Protein AF-A0AAN8ZW54-F1 (afdb_monomer)

Organism: Halocaridina rubra (NCBI:txid373956)

Radius of gyration: 45.71 Å; Cα contacts (8 Å, |Δi|>4): 1291; chains: 1; bounding box: 106×91×146 Å

Secondary structure (DSSP, 8-state):
--S----S-----PPPPTTS-PPPPP---PPP------------------TTEEEEESSSSTTSEEEESSEEETTEEESSPPTTEEE-TTSBEEEPPTTEEEESSSSTT-EEEEPTTPEEEGGGTEEESSPPTTEEEETTEEEEPPTTEEEEEETTEEEEESTTPEEETTEEESSPPTTEEE-TTSBEEEPPTTEEEESSSSTT-EEEE-TT-EEETTEEESSPPTTEEEETTTTEEEEPSTTEEEESSSS-EEEEPTTEEEETTEEEE--SSS-TTEEE-TTS-EEEPPTTEEEESSSSTT-EEEEPTT-EEETTEEESS--TTEEEETTEEEEPPTTEEEEEETTEEEEEPTT-EEETTEEESSPPTTEEEETTEEEEPPTTEEEESSSSTT-EEEEPTT-EEETTEEESSPPTTEEEETTEEEEPPTTEEEESSSSTT-EEEE-TTEEEETTEEEEPPTTEEEETTTTEEEEPPTTEEEESSSSTT-EEEE-TT-EEETTTTEEEPBPPTT--TTSSSS--B-EETTTTEETT---GGG-SS-S--------------SSSSHHHHHHHHHHHHHHHHHHHHHHHHHHHHTT------------------------------------------------

InterPro domains:
  IPR006211 Furin-like cysteine-rich domain [PF00757] (45-97)
  IPR006212 Furin-like repeat [SM00261] (46-87)
  IPR006212 Furin-like repeat [SM00261] (90-137)
  IPR006212 Furin-like repeat [SM00261] (139-182)
  IPR006212 Furin-like repeat [SM00261] (185-230)
  IPR006212 Furin-like repeat [SM00261] (234-280)
  IPR006212 Furin-like repeat [SM00261] (283-328)
  IPR006212 Furin-like repeat [SM00261] (330-373)
  IPR006212 Furin-like repeat [SM00261] (375-420)
  IPR006212 Furin-like repeat [SM00261] (422-466)
  IPR006212 Furin-like repeat [SM00261] (470-517)
  IPR006212 Furin-like repeat [cd00064] (49-90)
  IPR006212 Furin-like repeat [cd00064] (96-141)
  IPR006212 Furin-like repeat [cd00064] (145-187)
  IPR006212 Furin-like repeat [cd00064] (191-238)
  IPR006212 Furin-like repeat [cd00064] (289-328)
  IPR006212 Furin-like repeat [cd00064] (335-376)
  IPR006212 Furin-like repeat [cd00064] (380-421)
  IPR006212 Furin-like repeat [cd00064] (427-474)
  IPR006212 Furin-like repeat [cd00064] (476-525)

Sequence (643 aa):
ILDQILAGSSPTATYATADGKIVAGPNHVASSLQGTLSSANNVIESDVCHSQCLGGCSGPGPNNCKACHHYSLEGECVGSCPEGTYGSDSRECLGCYESCSLCSGPAQNQCLACRPGLLYVVHLGICVESCAQGYYSADGNCLHCDIHCSECSGPEYCSECYHHLLLANGSCLTNCPKGFYETQDNKCKSCHPQCETCVGVSESSCASCRSNSYLYQGRCVFRCPQGTYGDELTGECHVCSDGCSTCNDGDSCSSCIDGWRIKAGHCVASSHRCNINEFATVNGACQRCHSTCLSCVGTGESQCLHCTQRRFLLDSKCVESCPESYFAVRGRCLPCPNGCLYCTSYGDCRSCAPRFHLHNNKCIASCPEGFYSDIGVCRPCEATCRSCYGPRTDQCASCHNESFLLGSACHRSCPDSHYPERMKCVPCYNNCRTCKGSGLTDCTTCHDYLTLDGGMCIECRSGRYYNLTLKSCESCHYSCLTCSSSGEGGCTSCQAPNSLH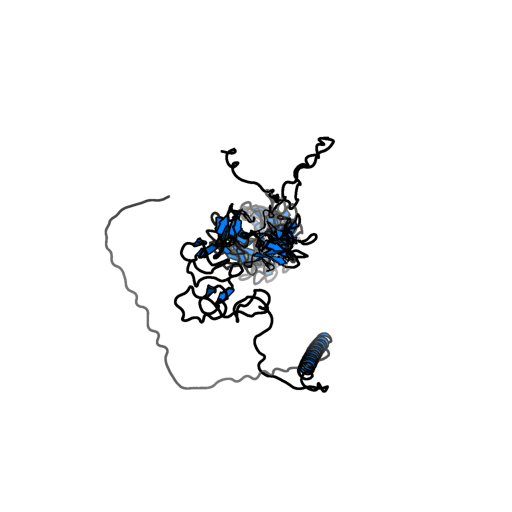LTTGSCRPCCPEGVTEDDHGPPCCTCDPATNQCYGAVSADKRRIALSLNSESSQTPYRGSYLFTSVTSLIAVICLVNVLLFGAVFAVLQARSSGSLCWSRDYSYRSLKSANMTEKVSLTLMPYIEEEDSEDERERDILYMKT

Nearest PDB structures (foldseek):
  7mn6-assembly1_A  TM=2.401E-01  e=5.891E-09  Homo sapiens
  6aru-assembly1_A  TM=2.325E-01  e=7.097E-07  Homo sapiens
  3u9u-assembly4_F  TM=1.600E-01  e=1.729E-07  Homo sapiens
  5wb8-assembly2_D  TM=3.665E-01  e=8.703E-04  Homo sapiens
  5wb7-assembly1_A  TM=3.475E-01  e=2.510E-03  Homo sapiens

Solvent-accessible surface area (backbone atoms only — not comparable to full-atom values): 37442 Å² total; per-residue (Å²): 144,86,86,85,91,84,87,86,82,86,78,92,74,88,67,81,49,100,78,79,54,81,78,83,76,86,83,81,76,88,79,87,80,90,82,86,83,89,79,94,73,96,70,87,90,75,84,69,51,29,92,32,37,32,96,50,50,85,41,74,42,44,61,27,37,74,35,50,64,51,23,31,48,100,65,31,28,35,85,65,58,56,81,36,24,22,71,44,87,86,32,31,47,41,67,30,28,91,51,29,32,31,33,81,36,60,50,62,54,32,32,78,38,46,33,91,87,36,28,31,31,57,46,56,16,32,50,37,83,64,63,56,86,32,28,24,80,52,97,58,25,36,42,70,31,42,84,52,29,40,37,33,83,42,75,66,36,37,80,38,40,45,83,88,31,27,40,45,94,28,41,65,31,75,56,58,58,89,36,26,20,78,44,98,83,39,30,46,43,67,33,31,90,58,34,38,31,14,59,36,64,49,67,57,26,30,68,37,39,37,90,84,30,23,33,47,91,28,23,60,34,76,64,53,58,84,34,27,24,63,38,83,90,79,38,30,45,43,66,36,42,68,59,26,36,39,33,80,47,62,74,43,38,78,38,44,39,92,72,36,37,78,54,95,37,34,42,41,74,64,67,90,84,44,57,67,43,26,24,71,43,98,87,69,50,68,42,62,29,26,94,56,27,42,20,32,81,37,58,49,69,61,27,30,75,41,38,36,93,83,29,24,34,46,91,34,22,58,36,76,67,60,56,84,33,27,24,72,53,99,54,25,42,43,72,34,47,75,54,28,38,41,34,76,45,78,74,36,35,77,40,43,36,91,66,22,24,33,48,93,37,36,45,35,53,63,53,58,88,33,28,23,75,56,94,49,30,47,40,68,32,35,92,60,29,41,30,19,76,39,68,49,70,66,27,30,77,39,40,38,91,79,30,24,36,46,91,27,26,60,31,76,62,57,54,80,36,25,26,80,52,97,60,24,42,43,59,16,18,66,52,23,32,29,33,82,40,52,47,73,54,26,30,76,39,38,37,89,74,38,40,76,54,94,27,23,49,39,67,55,61,90,38,27,22,60,36,84,89,76,74,41,69,41,61,32,26,91,66,30,37,24,28,77,39,58,49,67,49,22,32,76,36,37,50,82,73,27,28,46,38,83,89,59,21,26,54,26,40,62,47,61,94,93,60,62,89,85,53,100,64,83,78,48,33,68,50,38,89,89,74,65,37,32,68,85,44,75,60,86,89,62,83,72,87,84,82,85,86,83,83,83,90,84,88,87,83,90,83,96,78,85,89,80,70,68,67,67,53,52,52,53,52,53,51,52,53,51,54,52,52,53,50,49,53,50,50,53,51,50,45,65,72,65,69,77,72,87,76,86,76,87,79,83,88,75,89,86,79,88,82,90,85,90,80,90,83,86,86,90,84,86,84,91,84,88,86,82,90,84,90,84,88,84,86,88,83,90,81,88,86,86,132

Mean predicted aligned error: 18.56 Å

pLDDT: mean 74.71, std 22.57, range [22.67, 95.88]

Foldseek 3Di:
DPDPDDDDDDDDDFDADPLRDTDDDDDDDDDDDDDDDDDDDDDPPDADDDPQADPGFPDHFQQRHPDGNAADEVSGHDPAAAFQWEQDLVRYTHGADPQARAANDNDQQRHPHGDPQWAAAQQSNHTHNAAAFQWEDDSRYTDGEEFQARDANDNQAGPDGPDLFADDNRDTHQKADFQWFADPVRYTDGEDPQARHFNDNDQQGHQHGDPQWADDNSHTHNADAFQWEQDPVQSHTFGAAFQARDDNDNQAGDHGHPQWDDDPRHTDGPDPDEDQQWEQDPVRDTDGADPQASHANDNDQQGHRAGDPQWADDNSHTHNAAAFQWEDDPRYTTGERPQAGDANDNQAGDDGHPQWADDNRDTHNIADFQWHGDPRYTDGEDPQARHFNDNDQQGHPAGDPQWADDNRHTHNAAAFQWHDDPRYTDGARNQARHANDNHQQGHPHGDAQWDRDNSHTHHARFQWGQDRVVRDTHGDDPQARDANDNDQQGHPAGDPPWFQDVVSNHTAAADDPPDDQPPPDDGHAHDDPVPSYHVVRDDPVPPPDDDDDDDDDDDDDDDDDDDPDPPVVVVVVVVVVVVVVVVVVVVVVVCVVVVVDDDDDDDDDDDDDDDDDDDDDDDDDDDDDDDDDDDDDDDDDDDDDDD

Structure (mmCIF, N/CA/C/O backbone):
data_AF-A0AAN8ZW54-F1
#
_entry.id   AF-A0AAN8ZW54-F1
#
loop_
_atom_site.group_PDB
_atom_site.id
_atom_site.type_symbol
_atom_site.label_atom_id
_atom_site.label_alt_id
_atom_site.label_comp_id
_atom_site.label_asym_id
_atom_site.label_entity_id
_atom_site.label_seq_id
_atom_site.pdbx_PDB_ins_code
_atom_site.Cartn_x
_atom_site.Cartn_y
_atom_site.Cartn_z
_atom_site.occupancy
_atom_site.B_iso_or_equiv
_atom_site.auth_seq_id
_atom_site.auth_comp_id
_atom_site.auth_asym_id
_atom_site.auth_atom_id
_atom_site.pdbx_PDB_model_num
ATOM 1 N N . ILE A 1 1 ? -5.917 24.604 42.082 1.00 30.95 1 ILE A N 1
ATOM 2 C CA . ILE A 1 1 ? -7.219 24.404 42.768 1.00 30.95 1 ILE A CA 1
ATOM 3 C C . ILE A 1 1 ? -7.299 22.926 43.124 1.00 30.95 1 ILE A C 1
ATOM 5 O O . ILE A 1 1 ? -8.027 22.157 42.521 1.00 30.95 1 ILE A O 1
ATOM 9 N N . LEU A 1 2 ? -6.405 22.529 44.022 1.00 28.56 2 LEU A N 1
ATOM 10 C CA . LEU A 1 2 ? -6.118 21.157 44.415 1.00 28.56 2 LEU A CA 1
ATOM 11 C C . LEU A 1 2 ? -5.946 21.251 45.935 1.00 28.56 2 LEU A C 1
ATOM 13 O O . LEU A 1 2 ? -4.821 21.424 46.372 1.00 28.56 2 LEU A O 1
ATOM 17 N N . ASP A 1 3 ? -7.067 21.402 46.663 1.00 26.77 3 ASP A N 1
ATOM 18 C CA . ASP A 1 3 ? -7.140 21.321 48.145 1.00 26.77 3 ASP A CA 1
ATOM 19 C C . ASP A 1 3 ? -8.540 21.548 48.775 1.00 26.77 3 ASP A C 1
ATOM 21 O O . ASP A 1 3 ? -8.647 21.723 49.985 1.00 26.77 3 ASP A O 1
ATOM 25 N N . GLN A 1 4 ? -9.658 21.527 48.034 1.00 25.86 4 GLN A N 1
ATOM 26 C CA . GLN A 1 4 ? -10.988 21.675 48.662 1.00 25.86 4 GLN A CA 1
ATOM 27 C C . GLN A 1 4 ? -12.049 20.728 48.101 1.00 25.86 4 GLN A C 1
ATOM 29 O O . GLN A 1 4 ? -12.993 21.170 47.461 1.00 25.86 4 GLN A O 1
ATOM 34 N N . ILE A 1 5 ? -11.919 19.429 48.387 1.00 28.81 5 ILE A N 1
ATOM 35 C CA . ILE A 1 5 ? -13.065 18.505 48.492 1.00 28.81 5 ILE A CA 1
ATOM 36 C C . ILE A 1 5 ? -12.774 17.518 49.637 1.00 28.81 5 ILE A C 1
ATOM 38 O O . ILE A 1 5 ? -12.543 16.336 49.421 1.00 28.81 5 ILE A O 1
ATOM 42 N N . LEU A 1 6 ? -12.727 18.020 50.873 1.00 27.83 6 LEU A N 1
ATOM 43 C CA . LEU A 1 6 ? -12.791 17.205 52.091 1.00 27.83 6 LEU A CA 1
ATOM 44 C C . LEU A 1 6 ? -13.597 17.959 53.152 1.00 27.83 6 LEU A C 1
ATOM 46 O O . LEU A 1 6 ? -13.048 18.696 53.965 1.00 27.83 6 LEU A O 1
ATOM 50 N N . ALA A 1 7 ? -14.915 17.766 53.133 1.00 24.64 7 ALA A N 1
ATOM 51 C CA . ALA A 1 7 ? -15.767 17.902 54.309 1.00 24.64 7 ALA A CA 1
ATOM 52 C C . ALA A 1 7 ? -17.073 17.130 54.069 1.00 24.64 7 ALA A C 1
ATOM 54 O O . ALA A 1 7 ? -17.932 17.582 53.317 1.00 24.64 7 ALA A O 1
ATOM 55 N N . GLY A 1 8 ? -17.203 15.971 54.720 1.00 22.67 8 GLY A N 1
ATOM 56 C CA . GLY A 1 8 ? -18.478 15.267 54.879 1.00 22.67 8 GLY A CA 1
ATOM 57 C C . GLY A 1 8 ? -18.470 13.789 54.485 1.00 22.67 8 GLY A C 1
ATOM 58 O O . GLY A 1 8 ? -18.991 13.448 53.432 1.00 22.67 8 GLY A O 1
ATOM 59 N N . SER A 1 9 ? -17.982 12.945 55.404 1.00 27.42 9 SER A N 1
ATOM 60 C CA . SER A 1 9 ? -18.329 11.515 55.574 1.00 27.42 9 SER A CA 1
ATOM 61 C C . SER A 1 9 ? -17.616 10.472 54.686 1.00 27.42 9 SER A C 1
ATOM 63 O O . SER A 1 9 ? -17.904 10.332 53.504 1.00 27.42 9 SER A O 1
ATOM 65 N N . SER A 1 10 ? -16.726 9.682 55.304 1.00 28.94 10 SER A N 1
ATOM 66 C CA . SER A 1 10 ? -16.066 8.461 54.785 1.00 28.94 10 SER A CA 1
ATOM 67 C C . SER A 1 10 ? -17.070 7.385 54.298 1.00 28.94 10 SER A C 1
ATOM 69 O O . SER A 1 10 ? -18.185 7.350 54.823 1.00 28.94 10 SER A O 1
ATOM 71 N N . PRO A 1 11 ? -16.709 6.477 53.357 1.00 35.97 11 PRO A N 1
ATOM 72 C CA . PRO A 1 11 ? -15.755 5.393 53.627 1.00 35.97 11 PRO A CA 1
ATOM 73 C C . PRO A 1 11 ? -14.699 5.162 52.526 1.00 35.97 11 PRO A C 1
ATOM 75 O O . PRO A 1 11 ? -14.740 5.716 51.434 1.00 35.97 11 PRO A O 1
ATOM 78 N N . THR A 1 12 ? -13.724 4.330 52.878 1.00 31.94 12 THR A N 1
ATOM 79 C CA . THR A 1 12 ? -12.641 3.763 52.066 1.00 31.94 12 THR A CA 1
ATOM 80 C C . THR A 1 12 ? -13.064 3.381 50.642 1.00 31.94 12 THR A C 1
ATOM 82 O O . THR A 1 12 ? -13.681 2.338 50.439 1.00 31.94 12 THR A O 1
ATOM 85 N N . ALA A 1 13 ? -12.679 4.190 49.656 1.00 27.62 13 ALA A N 1
ATOM 86 C CA . ALA A 1 13 ? -12.699 3.804 48.251 1.00 27.62 13 ALA A CA 1
ATOM 87 C C . ALA A 1 13 ? -11.323 3.240 47.874 1.00 27.62 13 ALA A C 1
ATOM 89 O O . ALA A 1 13 ? -10.314 3.946 47.918 1.00 27.62 13 ALA A O 1
ATOM 90 N N . THR A 1 14 ? -11.276 1.960 47.518 1.00 29.83 14 THR A N 1
ATOM 91 C CA . THR A 1 14 ? -10.188 1.398 46.718 1.00 29.83 14 THR A CA 1
ATOM 92 C C . THR A 1 14 ? -10.255 2.030 45.331 1.00 29.83 14 THR A C 1
ATOM 94 O O . THR A 1 14 ? -11.280 1.960 44.658 1.00 29.83 14 THR A O 1
ATOM 97 N N . TYR A 1 15 ? -9.177 2.679 44.900 1.00 34.59 15 TYR A N 1
ATOM 98 C CA . TYR A 1 15 ? -9.043 3.170 43.532 1.00 34.59 15 TYR A CA 1
ATOM 99 C C . TYR A 1 15 ? -8.185 2.194 42.725 1.00 34.59 15 TYR A C 1
ATOM 101 O O . TYR A 1 15 ? -7.127 1.757 43.178 1.00 34.59 15 TYR A O 1
ATOM 109 N N . ALA A 1 16 ? -8.651 1.851 41.525 1.00 30.08 16 ALA A N 1
ATOM 110 C CA . ALA A 1 16 ? -7.862 1.128 40.539 1.00 30.08 16 ALA A CA 1
ATOM 111 C C . ALA A 1 16 ? -6.934 2.119 39.825 1.00 30.08 16 ALA A C 1
ATOM 113 O O . ALA A 1 16 ? -7.384 3.149 39.319 1.00 30.08 16 ALA A O 1
ATOM 114 N N . THR A 1 17 ? -5.636 1.827 39.796 1.00 32.47 17 THR A N 1
ATOM 115 C CA . THR A 1 17 ? -4.698 2.504 38.895 1.00 32.47 17 THR A CA 1
ATOM 116 C C . THR A 1 17 ? -4.708 1.824 37.526 1.00 32.47 17 THR A C 1
ATOM 118 O O . THR A 1 17 ? -5.164 0.688 37.389 1.00 32.47 17 THR A O 1
ATOM 121 N N . ALA A 1 18 ? -4.184 2.520 36.513 1.00 33.72 18 ALA A N 1
ATOM 122 C CA . ALA A 1 18 ? -4.170 2.101 35.107 1.00 33.72 18 ALA A CA 1
ATOM 123 C C . ALA A 1 18 ? -3.506 0.730 34.824 1.00 33.72 18 ALA A C 1
ATOM 125 O O . ALA A 1 18 ? -3.671 0.207 33.728 1.00 33.72 18 ALA A O 1
ATOM 126 N N . ASP A 1 19 ? -2.832 0.124 35.810 1.00 30.45 19 ASP A N 1
ATOM 127 C CA . ASP A 1 19 ? -2.092 -1.141 35.687 1.00 30.45 19 ASP A CA 1
ATOM 128 C C . ASP A 1 19 ? -2.761 -2.333 36.411 1.00 30.45 19 ASP A C 1
ATOM 130 O O . ASP A 1 19 ? -2.128 -3.363 36.643 1.00 30.45 19 ASP A O 1
ATOM 134 N N . GLY A 1 20 ? -4.020 -2.207 36.850 1.00 35.03 20 GLY A N 1
ATOM 135 C CA . GLY A 1 20 ? -4.782 -3.336 37.410 1.00 35.03 20 GLY A CA 1
ATOM 136 C C . GLY A 1 20 ? -4.272 -3.897 38.750 1.00 35.03 20 GLY A C 1
ATOM 137 O O . GLY A 1 20 ? -4.656 -5.000 39.137 1.00 35.03 20 GLY A O 1
ATOM 138 N N . LYS A 1 21 ? -3.430 -3.164 39.494 1.00 29.72 21 LYS A N 1
ATOM 139 C CA . LYS A 1 21 ? -3.016 -3.525 40.864 1.00 29.72 21 LYS A CA 1
ATOM 140 C C . LYS A 1 21 ? -3.715 -2.673 41.920 1.00 29.72 21 LYS A C 1
ATOM 142 O O . LYS A 1 21 ? -3.665 -1.448 41.876 1.00 29.72 21 LYS A O 1
ATOM 147 N N . ILE A 1 22 ? -4.271 -3.338 42.932 1.00 35.34 22 ILE A N 1
ATOM 148 C CA . ILE A 1 22 ? -4.776 -2.709 44.159 1.00 35.34 22 ILE A CA 1
ATOM 149 C C . ILE A 1 22 ? -3.586 -2.430 45.095 1.00 35.34 22 ILE A C 1
ATOM 151 O O . ILE A 1 22 ? -2.869 -3.356 45.477 1.00 35.34 22 ILE A O 1
ATOM 155 N N . VAL A 1 23 ? -3.374 -1.169 45.488 1.00 30.66 23 VAL A N 1
ATOM 156 C CA . VAL A 1 23 ? -2.446 -0.799 46.574 1.00 30.66 23 VAL A CA 1
ATOM 157 C C . VAL A 1 23 ? -3.255 -0.592 47.852 1.00 30.66 23 VAL A C 1
ATOM 159 O O . VAL A 1 23 ? -4.116 0.283 47.912 1.00 30.66 23 VAL A O 1
ATOM 162 N N . ALA A 1 24 ? -2.979 -1.392 48.883 1.00 28.69 24 ALA A N 1
ATOM 163 C CA . ALA A 1 24 ? -3.556 -1.202 50.210 1.00 28.69 24 ALA A CA 1
ATOM 164 C C . ALA A 1 24 ? -2.926 0.024 50.900 1.00 28.69 24 ALA A C 1
ATOM 166 O O . ALA A 1 24 ? -1.702 0.150 50.959 1.00 28.69 24 ALA A O 1
ATOM 167 N N . GLY A 1 25 ? -3.761 0.921 51.433 1.00 29.48 25 GLY A N 1
ATOM 168 C CA . GLY A 1 25 ? -3.321 2.021 52.297 1.00 29.48 25 GLY A CA 1
ATOM 169 C C . GLY A 1 25 ? -2.742 1.515 53.631 1.00 29.48 25 GLY A C 1
ATOM 170 O O . GLY A 1 25 ? -3.017 0.383 54.031 1.00 29.48 25 GLY A O 1
ATOM 171 N N . PRO A 1 26 ? -1.917 2.321 54.325 1.00 28.50 26 PRO A N 1
ATOM 172 C CA . PRO A 1 26 ? -1.126 1.861 55.461 1.00 28.50 26 PRO A CA 1
ATOM 173 C C . PRO A 1 26 ? -1.997 1.448 56.655 1.00 28.50 26 PRO A C 1
ATOM 175 O O . PRO A 1 26 ? -2.786 2.233 57.180 1.00 28.50 26 PRO A O 1
ATOM 178 N N . ASN A 1 27 ? -1.796 0.209 57.111 1.00 31.77 27 ASN A N 1
ATOM 179 C CA . ASN A 1 27 ? -2.346 -0.329 58.352 1.00 31.77 27 ASN A CA 1
ATOM 180 C C . ASN A 1 27 ? -1.857 0.497 59.550 1.00 31.77 27 ASN A C 1
ATOM 182 O O . ASN A 1 27 ? -0.669 0.466 59.879 1.00 31.77 27 ASN A O 1
ATOM 186 N N . HIS A 1 28 ? -2.766 1.182 60.246 1.00 27.52 28 HIS A N 1
ATOM 187 C CA . HIS A 1 28 ? -2.455 1.751 61.554 1.00 27.52 28 HIS A CA 1
ATOM 188 C C . HIS A 1 28 ? -2.701 0.727 62.669 1.00 27.52 28 HIS A C 1
ATOM 190 O O . HIS A 1 28 ? -3.826 0.390 63.024 1.00 27.52 28 HIS A O 1
ATOM 196 N N . VAL A 1 29 ? -1.566 0.246 63.173 1.00 25.55 29 VAL A N 1
ATOM 197 C CA . VAL A 1 29 ? -1.238 -0.246 64.516 1.00 25.55 29 VAL A CA 1
ATOM 198 C C . VAL A 1 29 ? -2.318 0.001 65.581 1.00 25.55 29 VAL A C 1
ATOM 200 O O . VAL A 1 29 ? -2.670 1.141 65.884 1.00 25.55 29 VAL A O 1
ATOM 203 N N . ALA A 1 30 ? -2.757 -1.087 66.217 1.00 25.56 30 ALA A N 1
ATOM 204 C CA . ALA A 1 30 ? -3.523 -1.068 67.455 1.00 25.56 30 ALA A CA 1
ATOM 205 C C . ALA A 1 30 ? -2.693 -0.443 68.592 1.00 25.56 30 ALA A C 1
ATOM 207 O O . ALA A 1 30 ? -1.659 -0.988 68.980 1.00 25.56 30 ALA A O 1
ATOM 208 N N . SER A 1 31 ? -3.156 0.680 69.143 1.00 25.75 31 SER A N 1
ATOM 209 C CA . SER A 1 31 ? -2.622 1.237 70.389 1.00 25.75 31 SER A CA 1
ATOM 210 C C . SER A 1 31 ? -3.425 0.730 71.578 1.00 25.75 31 SER A C 1
ATOM 212 O O . SER A 1 31 ? -4.633 0.937 71.678 1.00 25.75 31 SER A O 1
ATOM 214 N N . SER A 1 32 ? -2.709 0.083 72.493 1.00 25.70 32 SER A N 1
ATOM 215 C CA . SER A 1 32 ? -3.169 -0.287 73.823 1.00 25.70 32 SER A CA 1
ATOM 216 C C . SER A 1 32 ? -3.486 0.949 74.663 1.00 25.70 32 SER A C 1
ATOM 218 O O . SER A 1 32 ? -2.650 1.846 74.763 1.00 25.70 32 SER A O 1
ATOM 220 N N . LEU A 1 33 ? -4.602 0.925 75.386 1.00 29.73 33 LEU A N 1
ATOM 221 C CA . LEU A 1 33 ? -4.746 1.655 76.642 1.00 29.73 33 LEU A CA 1
ATOM 222 C C . LEU A 1 33 ? -5.304 0.690 77.690 1.00 29.73 33 LEU A C 1
ATOM 224 O O . LEU A 1 33 ? -6.415 0.180 77.574 1.00 29.73 33 LEU A O 1
ATOM 228 N N . GLN A 1 34 ? -4.467 0.402 78.686 1.00 30.22 34 GLN A N 1
ATOM 229 C CA . GLN A 1 34 ? -4.830 -0.305 79.908 1.00 30.22 34 GLN A CA 1
ATOM 230 C C . GLN A 1 34 ? -5.759 0.566 80.760 1.00 30.22 34 GLN A C 1
ATOM 232 O O . GLN A 1 34 ? -5.487 1.745 80.977 1.00 30.22 34 GLN A O 1
ATOM 237 N N . GLY A 1 35 ? -6.795 -0.053 81.320 1.00 28.42 35 GLY A N 1
ATOM 238 C CA . GLY A 1 35 ? -7.592 0.490 82.414 1.00 28.42 35 GLY A CA 1
ATOM 239 C C . GLY A 1 35 ? -8.250 -0.653 83.180 1.00 28.42 35 GLY A C 1
ATOM 240 O O . GLY A 1 35 ? -9.161 -1.302 82.679 1.00 28.42 35 GLY A O 1
ATOM 241 N N . THR A 1 36 ? -7.741 -0.944 84.374 1.00 31.02 36 THR A N 1
ATOM 242 C CA . THR A 1 36 ? -8.240 -1.981 85.285 1.00 31.02 36 THR A CA 1
ATOM 243 C C . THR A 1 36 ? -9.362 -1.480 86.200 1.00 31.02 36 THR A C 1
ATOM 245 O O . THR A 1 36 ? -9.225 -0.425 86.808 1.00 31.02 36 THR A O 1
ATOM 248 N N . LEU A 1 37 ? -10.343 -2.373 86.400 1.00 32.38 37 LEU A N 1
ATOM 249 C CA . LEU A 1 37 ? -11.170 -2.633 87.595 1.00 32.38 37 LEU A CA 1
ATOM 250 C C . LEU A 1 37 ? -12.378 -1.732 87.960 1.00 32.38 37 LEU A C 1
ATOM 252 O O . LEU A 1 37 ? -12.257 -0.619 88.456 1.00 32.38 37 LEU A O 1
ATOM 256 N N . SER A 1 38 ? -13.539 -2.408 87.893 1.00 29.69 38 SER A N 1
ATOM 257 C CA . SER A 1 38 ? -14.669 -2.437 88.845 1.00 29.69 38 SER A CA 1
ATOM 258 C C . SER A 1 38 ? -15.503 -1.176 89.093 1.00 29.69 38 SER A C 1
ATOM 260 O O . SER A 1 38 ? -15.135 -0.323 89.891 1.00 29.69 38 SER A O 1
ATOM 262 N N . SER A 1 39 ? -16.743 -1.177 88.604 1.00 30.11 39 SER A N 1
ATOM 263 C CA . SER A 1 39 ? -17.928 -1.427 89.444 1.00 30.11 39 SER A CA 1
ATOM 264 C C . SER A 1 39 ? -19.205 -1.301 88.623 1.00 30.11 39 SER A C 1
ATOM 266 O O . SER A 1 39 ? -19.306 -0.479 87.718 1.00 30.11 39 SER A O 1
ATOM 268 N N . ALA A 1 40 ? -20.162 -2.158 88.960 1.00 42.44 40 ALA A N 1
ATOM 269 C CA . ALA A 1 40 ? -21.471 -2.266 88.348 1.00 42.44 40 ALA A CA 1
ATOM 270 C C . ALA A 1 40 ? -22.195 -0.916 88.261 1.00 42.44 40 ALA A C 1
ATOM 272 O O . ALA A 1 40 ? -22.393 -0.250 89.272 1.00 42.44 40 ALA A O 1
ATOM 273 N N . ASN A 1 41 ? -22.657 -0.582 87.059 1.00 35.22 41 ASN A N 1
ATOM 274 C CA . ASN A 1 41 ? -23.867 0.196 86.853 1.00 35.22 41 ASN A CA 1
ATOM 275 C C . ASN A 1 41 ? -24.509 -0.261 85.543 1.00 35.22 41 ASN A C 1
ATOM 277 O O . ASN A 1 41 ? -23.938 -0.108 84.467 1.00 35.22 41 ASN A O 1
ATOM 281 N N . ASN A 1 42 ? -25.689 -0.864 85.681 1.00 45.44 42 ASN A N 1
ATOM 282 C CA . ASN A 1 42 ? -26.592 -1.214 84.595 1.00 45.44 42 ASN A CA 1
ATOM 283 C C . ASN A 1 42 ? -26.896 0.033 83.757 1.00 45.44 42 ASN A C 1
ATOM 285 O O . ASN A 1 42 ? -27.607 0.927 84.217 1.00 45.44 42 ASN A O 1
ATOM 289 N N . VAL A 1 43 ? -26.410 0.051 82.520 1.00 37.97 43 VAL A N 1
ATOM 290 C CA . VAL A 1 43 ? -26.988 0.851 81.442 1.00 37.97 43 VAL A CA 1
ATOM 291 C C . VAL A 1 43 ? -27.455 -0.144 80.390 1.00 37.97 43 VAL A C 1
ATOM 293 O O . VAL A 1 43 ? -26.701 -1.007 79.955 1.00 37.97 43 VAL A O 1
ATOM 296 N N . ILE A 1 44 ? -28.742 -0.067 80.076 1.00 41.72 44 ILE A N 1
ATOM 297 C CA . ILE A 1 44 ? -29.443 -0.891 79.095 1.00 41.72 44 ILE A CA 1
ATOM 298 C C . ILE A 1 44 ? -28.805 -0.613 77.727 1.00 41.72 44 ILE A C 1
ATOM 300 O O . ILE A 1 44 ? -28.944 0.484 77.192 1.00 41.72 44 ILE A O 1
ATOM 304 N N . GLU A 1 45 ? -28.061 -1.578 77.194 1.00 38.56 45 GLU A N 1
ATOM 305 C CA . GLU A 1 45 ? -27.428 -1.500 75.877 1.00 38.56 45 GLU A CA 1
ATOM 306 C C . GLU A 1 45 ? -28.478 -1.869 74.817 1.00 38.56 45 GLU A C 1
ATOM 308 O O . GLU A 1 45 ? -28.623 -3.025 74.428 1.00 38.56 45 GLU A O 1
ATOM 313 N N . SER A 1 46 ? -29.294 -0.886 74.431 1.00 46.38 46 SER A N 1
ATOM 314 C CA . SER A 1 46 ? -30.283 -1.014 73.360 1.00 46.38 46 SER A CA 1
ATOM 315 C C . SER A 1 46 ? -29.768 -0.373 72.064 1.00 46.38 46 SER A C 1
ATOM 317 O O . SER A 1 46 ? -29.520 0.831 72.011 1.00 46.38 46 SER A O 1
ATOM 319 N N . ASP A 1 47 ? -29.709 -1.189 71.013 1.00 57.31 47 ASP A N 1
ATOM 320 C CA . ASP A 1 47 ? -30.205 -0.841 69.675 1.00 57.31 47 ASP A CA 1
ATOM 321 C C . ASP A 1 47 ? -29.401 0.138 68.798 1.00 57.31 47 ASP A C 1
ATOM 323 O O . ASP A 1 47 ? -29.985 0.955 68.083 1.00 57.31 47 ASP A O 1
ATOM 327 N N . VAL A 1 48 ? -28.069 0.027 68.735 1.00 71.94 48 VAL A N 1
ATOM 328 C CA . VAL A 1 48 ? -27.340 0.627 67.598 1.00 71.94 48 VAL A CA 1
ATOM 329 C C . VAL A 1 48 ? -27.331 -0.357 66.429 1.00 71.94 48 VAL A C 1
ATOM 331 O O . VAL A 1 48 ? -26.539 -1.299 66.379 1.00 71.94 48 VAL A O 1
ATOM 334 N N . CYS A 1 49 ? -28.237 -0.132 65.477 1.00 73.69 49 CYS A N 1
ATOM 335 C CA . CYS A 1 49 ? -28.264 -0.866 64.217 1.00 73.69 49 CYS A CA 1
ATOM 336 C C . CYS A 1 49 ? -26.994 -0.617 63.399 1.00 73.69 49 CYS A C 1
ATOM 338 O O . CYS A 1 49 ? -26.417 0.471 63.429 1.00 73.69 49 CYS A O 1
ATOM 340 N N . HIS A 1 50 ? -26.574 -1.622 62.630 1.00 77.38 50 HIS A N 1
ATOM 341 C CA . HIS A 1 50 ? -25.450 -1.476 61.711 1.00 77.38 50 HIS A CA 1
ATOM 342 C C . HIS A 1 50 ? -25.712 -0.346 60.698 1.00 77.38 50 HIS A C 1
ATOM 344 O O . HIS A 1 50 ? -26.847 -0.146 60.267 1.00 77.38 50 HIS A O 1
ATOM 350 N N . SER A 1 51 ? -24.669 0.380 60.282 1.00 81.50 51 SER A N 1
ATOM 351 C CA . SER A 1 51 ? -24.794 1.567 59.411 1.00 81.50 51 SER A CA 1
ATOM 352 C C . SER A 1 51 ? -25.375 1.269 58.025 1.00 81.50 51 SER A C 1
ATOM 354 O O . SER A 1 51 ? -25.842 2.175 57.343 1.00 81.50 51 SER A O 1
ATOM 356 N N . GLN A 1 52 ? -25.357 -0.003 57.618 1.00 79.88 52 GLN A N 1
ATOM 357 C CA . GLN A 1 52 ? -25.965 -0.479 56.375 1.00 79.88 52 GLN A CA 1
ATOM 358 C C . GLN A 1 52 ? -27.418 -0.953 56.544 1.00 79.88 52 GLN A C 1
ATOM 360 O O . GLN A 1 52 ? -28.017 -1.380 55.561 1.00 79.88 52 GLN A O 1
ATOM 365 N N . CYS A 1 53 ? -28.003 -0.879 57.745 1.00 75.50 53 CYS A N 1
ATOM 366 C CA . CYS A 1 53 ? -29.414 -1.185 57.970 1.00 75.50 53 CYS A CA 1
ATOM 367 C C . CYS A 1 53 ? -30.307 0.020 57.650 1.00 75.50 53 CYS A C 1
ATOM 369 O O . CYS A 1 53 ? -30.034 1.147 58.057 1.00 75.50 53 CYS A O 1
ATOM 371 N N . LEU A 1 54 ? -31.438 -0.238 57.001 1.00 75.06 54 LEU A N 1
ATOM 372 C CA . LEU A 1 54 ? -32.503 0.720 56.730 1.00 75.06 54 LEU A CA 1
ATOM 373 C C . LEU A 1 54 ? -33.803 0.231 57.389 1.00 75.06 54 LEU A C 1
ATOM 375 O O . LEU A 1 54 ? -34.149 -0.944 57.297 1.00 75.06 54 LEU A O 1
ATOM 379 N N . GLY A 1 55 ? -34.534 1.124 58.064 1.00 67.56 55 GLY A N 1
ATOM 380 C CA . GLY A 1 55 ? -35.830 0.787 58.677 1.00 67.56 55 GLY A CA 1
ATOM 381 C C . GLY A 1 55 ? -35.759 -0.010 59.992 1.00 67.56 55 GLY A C 1
ATOM 382 O O . GLY A 1 55 ? -36.777 -0.540 60.440 1.00 67.56 55 GLY A O 1
ATOM 383 N N . GLY A 1 56 ? -34.584 -0.076 60.626 1.00 71.19 56 GLY A N 1
ATOM 384 C CA . GLY A 1 56 ? -34.357 -0.729 61.922 1.00 71.19 56 GLY A CA 1
ATOM 385 C C . GLY A 1 56 ? -33.669 -2.095 61.823 1.00 71.19 56 GLY A C 1
ATOM 386 O O . GLY A 1 56 ? -33.430 -2.620 60.735 1.00 71.19 56 GLY A O 1
ATOM 387 N N . CYS A 1 57 ? -33.340 -2.671 62.976 1.00 79.94 57 CYS A N 1
ATOM 388 C CA . CYS A 1 57 ? -32.626 -3.939 63.103 1.00 79.94 57 CYS A CA 1
ATOM 389 C C . CYS A 1 57 ? -33.256 -4.814 64.191 1.00 79.94 57 CYS A C 1
ATOM 391 O O . CYS A 1 57 ? -33.928 -4.316 65.093 1.00 79.94 57 CYS A O 1
ATOM 393 N N . SER A 1 58 ? -33.058 -6.123 64.088 1.00 81.31 58 SER A N 1
ATOM 394 C CA . SER A 1 58 ? -33.409 -7.112 65.112 1.00 81.31 58 SER A CA 1
ATOM 395 C C . SER A 1 58 ? -32.261 -7.392 66.089 1.00 81.31 58 SER A C 1
ATOM 397 O O . SER A 1 58 ? -32.438 -8.160 67.029 1.00 81.31 58 SER A O 1
ATOM 399 N N . GLY A 1 59 ? -31.089 -6.791 65.868 1.00 78.94 59 GLY A N 1
ATOM 400 C CA . GLY A 1 59 ? -29.888 -6.962 66.681 1.00 78.94 59 GLY A CA 1
ATOM 401 C C . GLY A 1 59 ? -28.684 -6.201 66.107 1.00 78.94 59 GLY A C 1
ATOM 402 O O . GLY A 1 59 ? -28.785 -5.604 65.031 1.00 78.94 59 GLY A O 1
ATOM 403 N N . PRO A 1 60 ? -27.536 -6.209 66.802 1.00 75.56 60 PRO A N 1
ATOM 404 C CA . PRO A 1 60 ? -26.305 -5.603 66.306 1.00 75.56 60 PRO A CA 1
ATOM 405 C C . PRO A 1 60 ? -25.729 -6.424 65.139 1.00 75.56 60 PRO A C 1
ATOM 407 O O . PRO A 1 60 ? -25.738 -7.653 65.177 1.00 75.56 60 PRO A O 1
ATOM 410 N N . GLY A 1 61 ? -25.218 -5.755 64.103 1.00 77.50 61 GLY A N 1
ATOM 411 C CA . GLY A 1 61 ? -24.545 -6.394 62.961 1.00 77.50 61 GLY A CA 1
ATOM 412 C C . GLY A 1 61 ? -25.267 -6.259 61.606 1.00 77.50 61 GLY A C 1
ATOM 413 O O . GLY A 1 61 ? -26.466 -5.977 61.564 1.00 77.50 61 GLY A O 1
ATOM 414 N N . PRO A 1 62 ? -24.534 -6.414 60.488 1.00 80.81 62 PRO A N 1
ATOM 415 C CA . PRO A 1 62 ? -25.026 -6.182 59.121 1.00 80.81 62 PRO A CA 1
ATOM 416 C C . PRO A 1 62 ? -26.054 -7.206 58.617 1.00 80.81 62 PRO A C 1
ATOM 418 O O . PRO A 1 62 ? -26.746 -6.940 57.640 1.00 80.81 62 PRO A O 1
ATOM 421 N N . ASN A 1 63 ? -26.174 -8.356 59.273 1.00 83.62 63 ASN A N 1
ATOM 422 C CA . ASN A 1 63 ? -27.122 -9.433 58.964 1.00 83.62 63 ASN A CA 1
ATOM 423 C C . ASN A 1 63 ? -28.442 -9.336 59.751 1.00 83.62 63 ASN A C 1
ATOM 425 O O . ASN A 1 63 ? -29.381 -10.081 59.494 1.00 83.62 63 ASN A O 1
ATOM 429 N N . ASN A 1 64 ? -28.522 -8.422 60.721 1.00 80.94 64 ASN A N 1
ATOM 430 C CA . ASN A 1 64 ? -29.691 -8.231 61.579 1.00 80.94 64 ASN A CA 1
ATOM 431 C C . ASN A 1 64 ? -30.545 -7.034 61.135 1.00 80.94 64 ASN A C 1
ATOM 433 O O . ASN A 1 64 ? -31.290 -6.459 61.928 1.00 80.94 64 ASN A O 1
ATOM 437 N N . CYS A 1 65 ? -30.421 -6.615 59.877 1.00 77.38 65 CYS A N 1
ATOM 438 C CA . CYS A 1 65 ? -31.165 -5.493 59.326 1.00 77.38 65 CYS A CA 1
ATOM 439 C C . CYS A 1 65 ? -32.551 -5.931 58.839 1.00 77.38 65 CYS A C 1
ATOM 441 O O . CYS A 1 65 ? -32.694 -6.981 58.221 1.00 77.38 65 CYS A O 1
ATOM 443 N N . LYS A 1 66 ? -33.574 -5.090 59.037 1.00 73.75 66 LYS A N 1
ATOM 444 C CA . LYS A 1 66 ? -34.887 -5.311 58.402 1.00 73.75 66 LYS A CA 1
ATOM 445 C C . LYS A 1 66 ? -34.846 -5.088 56.887 1.00 73.75 66 LYS A C 1
ATOM 447 O O . LYS A 1 66 ? -35.580 -5.739 56.154 1.00 73.75 66 LYS A O 1
ATOM 452 N N . ALA A 1 67 ? -34.001 -4.165 56.431 1.00 72.88 67 ALA A N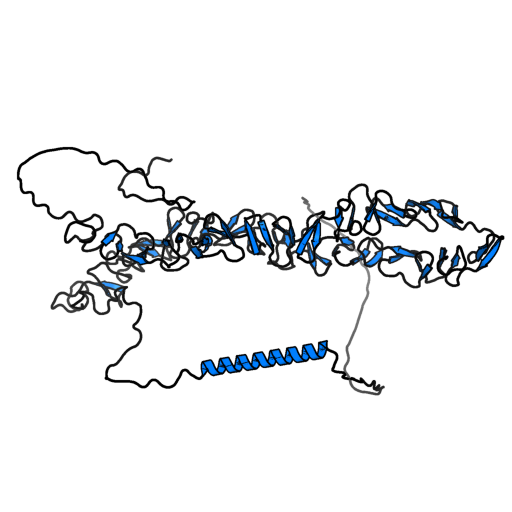 1
ATOM 453 C CA . ALA A 1 67 ? -33.682 -3.936 55.026 1.00 72.88 67 ALA A CA 1
ATOM 454 C C . ALA A 1 67 ? -32.269 -3.351 54.899 1.00 72.88 67 ALA A C 1
ATOM 456 O O . ALA A 1 67 ? -31.763 -2.741 55.843 1.00 72.88 67 ALA A O 1
ATOM 457 N N . CYS A 1 68 ? -31.645 -3.493 53.729 1.00 75.56 68 CYS A N 1
ATOM 458 C CA . CYS A 1 68 ? -30.325 -2.926 53.460 1.00 75.56 68 CYS A CA 1
ATOM 459 C C . CYS A 1 68 ? -30.415 -1.510 52.878 1.00 75.56 68 CYS A C 1
ATOM 461 O O . CYS A 1 68 ? -31.263 -1.207 52.034 1.00 75.56 68 CYS A O 1
ATOM 463 N N . HIS A 1 69 ? -29.508 -0.637 53.316 1.00 70.50 69 HIS A N 1
ATOM 464 C CA . HIS A 1 69 ? -29.368 0.717 52.788 1.00 70.50 69 HIS A CA 1
ATOM 465 C C . HIS A 1 69 ? -28.887 0.696 51.329 1.00 70.50 69 HIS A C 1
ATOM 467 O O . HIS A 1 69 ? -29.448 1.409 50.499 1.00 70.50 69 HIS A O 1
ATOM 473 N N . HIS A 1 70 ? -27.891 -0.142 51.017 1.00 75.06 70 HIS A N 1
ATOM 474 C CA . HIS A 1 70 ? -27.304 -0.266 49.678 1.00 75.06 70 HIS A CA 1
ATOM 475 C C . HIS A 1 70 ? -27.607 -1.617 49.035 1.00 75.06 70 HIS A C 1
ATOM 477 O O . HIS A 1 70 ? -28.508 -1.661 48.207 1.00 75.06 70 HIS A O 1
ATOM 483 N N . TYR A 1 71 ? -26.910 -2.695 49.413 1.00 81.06 71 TYR A N 1
ATOM 484 C CA . TYR A 1 71 ? -27.101 -4.013 48.802 1.00 81.06 71 TYR A CA 1
ATOM 485 C C . TYR A 1 71 ? -27.166 -5.137 49.838 1.00 81.06 71 TYR A C 1
ATOM 487 O O . TYR A 1 71 ? -26.570 -5.033 50.909 1.00 81.06 71 TYR A O 1
ATOM 495 N N . SER A 1 72 ? -27.888 -6.203 49.505 1.00 83.00 72 SER A N 1
ATOM 496 C CA . SER A 1 72 ? -27.922 -7.474 50.228 1.00 83.00 72 SER A CA 1
ATOM 497 C C .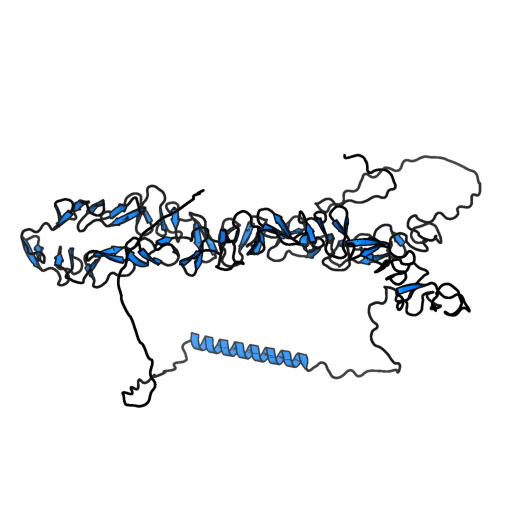 SER A 1 72 ? -27.062 -8.508 49.501 1.00 83.00 72 SER A C 1
ATOM 499 O O . SER A 1 72 ? -27.215 -8.707 48.294 1.00 83.00 72 SER A O 1
ATOM 501 N N . LEU A 1 73 ? -26.175 -9.179 50.231 1.00 85.81 73 LEU A N 1
ATOM 502 C CA . LEU A 1 73 ? -25.417 -10.335 49.762 1.00 85.81 73 LEU A CA 1
ATOM 503 C C . LEU A 1 73 ? -25.675 -11.492 50.727 1.00 85.81 73 LEU A C 1
ATOM 505 O O . LEU A 1 73 ? -25.265 -11.427 51.880 1.00 85.81 73 LEU A O 1
ATOM 509 N N . GLU A 1 74 ? -26.396 -12.519 50.272 1.00 82.69 74 GLU A N 1
ATOM 510 C CA . GLU A 1 74 ? -26.740 -13.705 51.082 1.00 82.69 74 GLU A CA 1
ATOM 511 C C . GLU A 1 74 ? -27.364 -13.373 52.461 1.00 82.69 74 GLU A C 1
ATOM 513 O O . GLU A 1 74 ? -27.221 -14.121 53.426 1.00 82.69 74 GLU A O 1
ATOM 518 N N . GLY A 1 75 ? -28.089 -12.248 52.560 1.00 77.31 75 GLY A N 1
ATOM 519 C CA . GLY A 1 75 ? -28.737 -11.781 53.793 1.00 77.31 75 GLY A CA 1
ATOM 520 C C . GLY A 1 75 ? -27.905 -10.814 54.645 1.00 77.31 75 GLY A C 1
ATOM 521 O O . GLY A 1 75 ? -28.386 -10.355 55.680 1.00 77.31 75 GLY A O 1
ATOM 522 N N . GLU A 1 76 ? -26.689 -10.462 54.221 1.00 84.25 76 GLU A N 1
ATOM 523 C CA . GLU A 1 76 ? -25.846 -9.452 54.864 1.00 84.25 76 GLU A CA 1
ATOM 524 C C . GLU A 1 76 ? -25.887 -8.119 54.100 1.00 84.25 76 GLU A C 1
ATOM 526 O O . GLU A 1 76 ? -25.727 -8.072 52.878 1.00 84.25 76 GLU A O 1
ATOM 531 N N . CYS A 1 77 ? -26.094 -7.010 54.814 1.00 82.75 77 CYS A N 1
ATOM 532 C CA . CYS A 1 77 ? -26.136 -5.683 54.209 1.00 82.75 77 CYS A CA 1
ATOM 533 C C . CYS A 1 77 ? -24.736 -5.095 54.007 1.00 82.75 77 CYS A C 1
ATOM 535 O O . CYS A 1 77 ? -24.054 -4.728 54.970 1.00 82.75 77 CYS A O 1
ATOM 537 N N . VAL A 1 78 ? -24.355 -4.911 52.743 1.00 83.44 78 VAL A N 1
ATOM 538 C CA . VAL A 1 78 ? -23.058 -4.372 52.314 1.00 83.44 78 VAL A CA 1
ATOM 539 C C . VAL A 1 78 ? -23.216 -3.009 51.635 1.00 83.44 78 VAL A C 1
ATOM 541 O O . VAL A 1 78 ? -24.223 -2.729 50.985 1.00 83.44 78 VAL A O 1
ATOM 544 N N . GLY A 1 79 ? -22.210 -2.140 51.784 1.00 75.75 79 GLY A N 1
ATOM 545 C CA . GLY A 1 79 ? -22.202 -0.803 51.167 1.00 75.75 79 GLY A CA 1
ATOM 546 C C . GLY A 1 79 ? -21.905 -0.807 49.662 1.00 75.75 79 GLY A C 1
ATOM 547 O O . GLY A 1 79 ? -22.303 0.109 48.948 1.00 75.75 79 GLY A O 1
ATOM 548 N N . SER A 1 80 ? -21.236 -1.849 49.176 1.00 80.81 80 SER A N 1
ATOM 549 C CA . SER A 1 80 ? -20.880 -2.067 47.774 1.00 80.81 80 SER A CA 1
ATOM 550 C C . SER A 1 80 ? -20.749 -3.565 47.528 1.00 80.81 80 SER A C 1
ATOM 552 O O . SER A 1 80 ? -20.265 -4.283 48.405 1.00 80.81 80 SER A O 1
ATOM 554 N N . CYS A 1 81 ? -21.155 -4.031 46.350 1.00 83.69 81 CYS A N 1
ATOM 555 C CA . CYS A 1 81 ? -21.024 -5.440 46.002 1.00 83.69 81 CYS A CA 1
ATOM 556 C C . CYS A 1 81 ? -19.544 -5.845 45.857 1.00 83.69 81 CYS A C 1
ATOM 558 O O . CYS A 1 81 ? -18.763 -5.075 45.288 1.00 83.69 81 CYS A O 1
ATOM 560 N N . PRO A 1 82 ? -19.136 -7.004 46.408 1.00 86.69 82 PRO A N 1
ATOM 561 C CA . PRO A 1 82 ? -17.761 -7.489 46.311 1.00 86.69 82 PRO A CA 1
ATOM 562 C C . PRO A 1 82 ? -17.397 -7.930 44.886 1.00 86.69 82 PRO A C 1
ATOM 564 O O . PRO A 1 82 ? -18.258 -8.060 44.012 1.00 86.69 82 PRO A O 1
ATOM 567 N N . GLU A 1 83 ? -16.109 -8.202 44.659 1.00 86.19 83 GLU A N 1
ATOM 568 C CA . GLU A 1 83 ? -15.614 -8.721 43.379 1.00 86.19 83 GLU A CA 1
ATOM 569 C C . GLU A 1 83 ? -16.391 -9.965 42.921 1.00 86.19 83 GLU A C 1
ATOM 571 O O . GLU A 1 83 ? -16.784 -10.823 43.711 1.00 86.19 83 GLU A O 1
ATOM 576 N N . GLY A 1 84 ? -16.619 -10.051 41.614 1.00 84.50 84 GLY A N 1
ATOM 577 C CA . GLY A 1 84 ? -17.413 -11.095 40.979 1.00 84.50 84 GLY A CA 1
ATOM 578 C C . GLY A 1 84 ? -18.921 -10.874 41.072 1.00 84.50 84 GLY A C 1
ATOM 579 O O . GLY A 1 84 ? -19.666 -11.703 40.547 1.00 84.50 84 GLY A O 1
ATOM 580 N N . THR A 1 85 ? -19.377 -9.776 41.683 1.00 87.94 85 THR A N 1
ATOM 581 C CA . THR A 1 85 ? -20.798 -9.420 41.766 1.00 87.94 85 THR A CA 1
ATOM 582 C C . THR A 1 85 ? -21.067 -7.969 41.361 1.00 87.94 85 THR A C 1
ATOM 584 O O . THR A 1 85 ? -20.179 -7.121 41.410 1.00 87.94 85 THR A O 1
ATOM 587 N N . TYR A 1 86 ? -22.303 -7.681 40.958 1.00 85.38 86 TYR A N 1
ATOM 588 C CA . TYR A 1 86 ? -22.808 -6.343 40.662 1.00 85.38 86 TYR A CA 1
ATOM 589 C C . TYR A 1 86 ? -24.134 -6.104 41.386 1.00 85.38 86 TYR A C 1
ATOM 591 O O . TYR A 1 86 ? -24.854 -7.044 41.721 1.00 85.38 86 TYR A O 1
ATOM 599 N N . GLY A 1 87 ? -24.456 -4.837 41.635 1.00 80.06 87 GLY A N 1
ATOM 600 C CA . GLY A 1 87 ? -25.717 -4.454 42.262 1.00 80.06 87 GLY A CA 1
ATOM 601 C C . GLY A 1 87 ? -26.875 -4.503 41.270 1.00 80.06 87 GLY A C 1
ATOM 602 O O . GLY A 1 87 ? -26.823 -3.847 40.235 1.00 80.06 87 GLY A O 1
ATOM 603 N N . SER A 1 88 ? -27.924 -5.255 41.589 1.00 76.38 88 SER A N 1
ATOM 604 C CA . SER A 1 88 ? -29.172 -5.276 40.829 1.00 76.38 88 SER A CA 1
ATOM 605 C C . SER A 1 88 ? -30.092 -4.106 41.194 1.00 76.38 88 SER A C 1
ATOM 607 O O . SER A 1 88 ? -29.966 -3.478 42.250 1.00 76.38 88 SER A O 1
ATOM 609 N N . ASP A 1 89 ? -31.122 -3.897 40.371 1.00 68.56 89 ASP A N 1
ATOM 610 C CA . ASP A 1 89 ? -32.246 -3.008 40.688 1.00 68.56 89 ASP A CA 1
ATOM 611 C C . ASP A 1 89 ? -32.964 -3.385 41.996 1.00 68.56 89 ASP A C 1
ATOM 613 O O . ASP A 1 89 ? -33.513 -2.517 42.674 1.00 68.56 89 ASP A O 1
ATOM 617 N N . SER A 1 90 ? -32.945 -4.668 42.381 1.00 66.81 90 SER A N 1
ATOM 618 C CA . SER A 1 90 ? -33.524 -5.165 43.638 1.00 66.81 90 SER A CA 1
ATOM 619 C C . SER A 1 90 ? -32.652 -4.889 44.869 1.00 66.81 90 SER A C 1
ATOM 621 O O . SER A 1 90 ? -33.028 -5.305 45.963 1.00 66.81 90 SER A O 1
ATOM 623 N N . ARG A 1 91 ? -31.531 -4.159 44.731 1.00 74.81 91 ARG A N 1
ATOM 624 C CA . ARG A 1 91 ? -30.527 -3.959 45.793 1.00 74.81 91 ARG A CA 1
ATOM 625 C C . ARG A 1 91 ? -29.940 -5.281 46.291 1.00 74.81 91 ARG A C 1
ATOM 627 O O . ARG A 1 91 ? -29.671 -5.454 47.477 1.00 74.81 91 ARG A O 1
ATOM 634 N N . GLU A 1 92 ? -29.699 -6.208 45.377 1.00 80.06 92 GLU A N 1
ATOM 635 C CA . GLU A 1 92 ? -29.032 -7.477 45.659 1.00 80.06 92 GLU A CA 1
ATOM 636 C C . GLU A 1 92 ? -27.729 -7.553 44.878 1.00 80.06 92 GLU A C 1
ATOM 638 O O . GLU A 1 92 ? -27.625 -7.039 43.765 1.00 80.06 92 GLU A O 1
ATOM 643 N N . CYS A 1 93 ? -26.721 -8.189 45.459 1.00 86.25 93 CYS A N 1
ATOM 644 C CA . CYS A 1 93 ? -25.492 -8.475 44.738 1.00 86.25 93 CYS A CA 1
ATOM 645 C C . CYS A 1 93 ? -25.672 -9.754 43.912 1.00 86.25 93 CYS A C 1
ATOM 647 O O . CYS A 1 93 ? -25.773 -10.850 44.462 1.00 86.25 93 CYS A O 1
ATOM 649 N N . LEU A 1 94 ? -25.714 -9.610 42.587 1.00 86.38 94 LEU A N 1
ATOM 650 C CA . LEU A 1 94 ? -25.825 -10.708 41.624 1.00 86.38 94 LEU A CA 1
ATOM 651 C C . LEU A 1 94 ? -24.472 -11.010 40.982 1.00 86.38 94 LEU A C 1
ATOM 653 O O . LEU A 1 94 ? -23.627 -10.133 40.854 1.00 86.38 94 LEU A O 1
ATOM 657 N N . GLY A 1 95 ? -24.262 -12.254 40.554 1.00 86.31 95 GLY A N 1
ATOM 658 C CA . GLY A 1 95 ? -23.003 -12.674 39.936 1.00 86.31 95 GLY A CA 1
ATOM 659 C C . GLY A 1 95 ? -22.741 -12.019 38.577 1.00 86.31 95 GLY A C 1
ATOM 660 O O . GLY A 1 95 ? -23.633 -11.929 37.734 1.00 86.31 95 GLY A O 1
ATOM 661 N N . CYS A 1 96 ? -21.493 -11.613 38.350 1.00 91.81 96 CYS A N 1
ATOM 662 C CA . CYS A 1 96 ? -20.991 -11.209 37.040 1.00 91.81 96 CYS A CA 1
ATOM 663 C C . CYS A 1 96 ? -20.964 -12.382 36.050 1.00 91.81 96 CYS A C 1
ATOM 665 O O . CYS A 1 96 ? -20.991 -13.553 36.442 1.00 91.81 96 CYS A O 1
ATOM 667 N N . TYR A 1 97 ? -20.804 -12.068 34.760 1.00 93.62 97 TYR A N 1
ATOM 668 C CA . TYR A 1 97 ? -20.420 -13.078 33.776 1.00 93.62 97 TYR A CA 1
ATOM 669 C C . TYR A 1 97 ? -19.121 -13.787 34.207 1.00 93.62 97 TYR A C 1
ATOM 671 O O . TYR A 1 97 ? -18.222 -13.180 34.793 1.00 93.62 97 TYR A O 1
ATOM 679 N N . GLU A 1 98 ? -19.013 -15.085 33.921 1.00 94.06 98 GLU A N 1
ATOM 680 C CA . GLU A 1 98 ? -17.987 -15.965 34.498 1.00 94.06 98 GLU A CA 1
ATOM 681 C C . GLU A 1 98 ? -16.539 -15.568 34.178 1.00 94.06 98 GLU A C 1
ATOM 683 O O . GLU A 1 98 ? -15.626 -15.956 34.898 1.00 94.06 98 GLU A O 1
ATOM 688 N N . SER A 1 99 ? -16.301 -14.790 33.125 1.00 94.06 99 SER A N 1
ATOM 689 C CA . SER A 1 99 ? -14.960 -14.330 32.755 1.00 94.06 99 SER A CA 1
ATOM 690 C C . SER A 1 99 ? -14.516 -13.067 33.507 1.00 94.06 99 SER A C 1
ATOM 692 O O . SER A 1 99 ? -13.380 -12.617 33.349 1.00 94.06 99 SER A O 1
ATOM 694 N N . CYS A 1 100 ? -15.388 -12.474 34.325 1.00 93.38 100 CYS A N 1
ATOM 695 C CA . CYS A 1 100 ? -15.204 -11.125 34.853 1.00 93.38 100 CYS A CA 1
ATOM 696 C C . CYS A 1 100 ? -15.008 -11.128 36.372 1.00 93.38 100 CYS A C 1
ATOM 698 O O . CYS A 1 100 ? -15.649 -11.890 37.102 1.00 93.38 100 CYS A O 1
ATOM 700 N N . SER A 1 101 ? -14.063 -10.310 36.835 1.00 93.19 101 SER A N 1
ATOM 701 C CA . SER A 1 101 ? -13.794 -10.058 38.258 1.00 93.19 101 SER A CA 1
ATOM 702 C C . SER A 1 101 ? -14.518 -8.806 38.745 1.00 93.19 101 SER A C 1
ATOM 704 O O . SER A 1 101 ? -14.925 -8.743 39.898 1.00 93.19 101 SER A O 1
ATOM 706 N N . LEU A 1 102 ? -14.753 -7.845 37.853 1.00 89.94 102 LEU A N 1
ATOM 707 C CA . LEU A 1 102 ? -15.588 -6.680 38.105 1.00 89.94 102 LEU A CA 1
ATOM 708 C C . LEU A 1 102 ? -16.489 -6.454 36.894 1.00 89.94 102 LEU A C 1
ATOM 710 O O . LEU A 1 102 ? -16.029 -6.536 35.754 1.00 89.94 102 LEU A O 1
ATOM 714 N N . CYS A 1 103 ? -17.763 -6.164 37.128 1.00 88.81 103 CYS A N 1
ATOM 715 C CA . CYS A 1 103 ? -18.725 -5.908 36.067 1.00 88.81 103 CYS A CA 1
ATOM 716 C C . CYS A 1 103 ? -19.717 -4.819 36.477 1.00 88.81 103 CYS A C 1
ATOM 718 O O . CYS A 1 103 ? -19.954 -4.588 37.661 1.00 88.81 103 CYS A O 1
ATOM 720 N N . SER A 1 104 ? -20.304 -4.159 35.484 1.00 84.50 104 SER A N 1
ATOM 721 C CA . SER A 1 104 ? -21.454 -3.276 35.670 1.00 84.50 104 SER A CA 1
ATOM 722 C C . SER A 1 104 ? -22.786 -4.010 35.489 1.00 84.50 104 SER A C 1
ATOM 724 O O . SER A 1 104 ? -23.833 -3.417 35.707 1.00 84.50 104 SER A O 1
ATOM 726 N N . GLY A 1 105 ? -22.763 -5.276 35.064 1.00 84.31 105 GLY A N 1
ATOM 727 C CA . GLY A 1 105 ? -23.961 -6.060 34.791 1.00 84.31 105 GLY A CA 1
ATOM 728 C C . GLY A 1 105 ? -23.659 -7.513 34.408 1.00 84.31 105 GLY A C 1
ATOM 729 O O . GLY A 1 105 ? -22.499 -7.935 34.408 1.00 84.31 105 GLY A O 1
ATOM 730 N N . PRO A 1 106 ? -24.695 -8.303 34.086 1.00 84.19 106 PRO A N 1
ATOM 731 C CA . PRO A 1 106 ? -24.566 -9.745 33.890 1.00 84.19 106 PRO A CA 1
ATOM 732 C C . PRO A 1 106 ? -24.045 -10.137 32.500 1.00 84.19 106 PRO A C 1
ATOM 734 O O . PRO A 1 106 ? -23.709 -11.303 32.285 1.00 84.19 106 PRO A O 1
ATOM 737 N N . ALA A 1 107 ? -24.031 -9.218 31.529 1.00 87.44 107 ALA A N 1
ATOM 738 C CA . ALA A 1 107 ? -23.621 -9.526 30.164 1.00 87.44 107 ALA A CA 1
ATOM 739 C C . ALA A 1 107 ? -22.093 -9.573 30.018 1.00 87.44 107 ALA A C 1
ATOM 741 O O . ALA A 1 107 ? -21.353 -8.879 30.711 1.00 87.44 107 ALA A O 1
ATOM 742 N N . GLN A 1 108 ? -21.612 -10.368 29.059 1.00 90.56 108 GLN A N 1
ATOM 743 C CA . GLN A 1 108 ? -20.178 -10.559 28.818 1.00 90.56 108 GLN A CA 1
ATOM 744 C C . GLN A 1 108 ? -19.441 -9.262 28.443 1.00 90.56 108 GLN A C 1
ATOM 746 O O . GLN A 1 108 ? -18.255 -9.147 28.722 1.00 90.56 108 GLN A O 1
ATOM 751 N N . ASN A 1 109 ? -20.130 -8.303 27.815 1.00 87.31 109 ASN A N 1
ATOM 752 C CA . ASN A 1 109 ? -19.596 -6.996 27.413 1.00 87.31 109 ASN A CA 1
ATOM 753 C C . ASN A 1 109 ? -19.722 -5.915 28.500 1.00 87.31 109 ASN A C 1
ATOM 755 O O . ASN A 1 109 ? -19.396 -4.757 28.259 1.00 87.31 109 ASN A O 1
ATOM 759 N N . GLN A 1 110 ? -20.231 -6.261 29.681 1.00 87.06 110 GLN A N 1
ATOM 760 C CA . GLN A 1 110 ? -20.384 -5.340 30.809 1.00 87.06 110 GLN A CA 1
ATOM 761 C C . GLN A 1 110 ? -19.261 -5.518 31.832 1.00 87.06 110 GLN A C 1
ATOM 763 O O . GLN A 1 110 ? -19.440 -5.250 33.020 1.00 87.06 110 GLN A O 1
ATOM 768 N N . CYS A 1 111 ? -18.103 -6.006 31.397 1.00 90.19 111 CYS A N 1
ATOM 769 C CA . CYS A 1 111 ? -16.990 -6.274 32.286 1.00 90.19 111 CYS A CA 1
ATOM 770 C C . CYS A 1 111 ? -16.072 -5.067 32.385 1.00 90.19 111 CYS A C 1
ATOM 772 O O . CYS A 1 111 ? -15.709 -4.461 31.386 1.00 90.19 111 CYS A O 1
ATOM 774 N N . LEU A 1 112 ? -15.708 -4.739 33.621 1.00 87.88 112 LEU A N 1
ATOM 775 C CA . LEU A 1 112 ? -14.807 -3.644 33.970 1.00 87.88 112 LEU A CA 1
ATOM 776 C C . LEU A 1 112 ? -13.401 -4.167 34.294 1.00 87.88 112 LEU A C 1
ATOM 778 O O . LEU A 1 112 ? -12.427 -3.433 34.159 1.00 87.88 112 LEU A O 1
ATOM 782 N N . ALA A 1 113 ? -13.299 -5.432 34.722 1.00 89.88 113 ALA A N 1
ATOM 783 C CA . ALA A 1 113 ? -12.042 -6.139 34.931 1.00 89.88 113 ALA A CA 1
ATOM 784 C C . ALA A 1 113 ? -12.212 -7.652 34.713 1.00 89.88 113 ALA A C 1
ATOM 786 O O . ALA A 1 113 ? -13.276 -8.227 34.973 1.00 89.88 113 ALA A O 1
ATOM 787 N N . CYS A 1 114 ? -11.142 -8.303 34.256 1.00 94.12 114 CYS A N 1
ATOM 788 C CA . CYS A 1 114 ? -11.128 -9.733 33.966 1.00 94.12 114 CYS A CA 1
ATOM 789 C C . CYS A 1 114 ? -10.641 -10.571 35.143 1.00 94.12 114 CYS A C 1
ATOM 791 O O . CYS A 1 114 ? -9.870 -10.112 35.991 1.00 94.12 114 CYS A O 1
ATOM 793 N N . ARG A 1 115 ? -11.082 -11.832 35.186 1.00 93.69 115 ARG A N 1
ATOM 794 C CA . ARG A 1 115 ? -10.505 -12.810 36.113 1.00 93.69 115 ARG A CA 1
ATOM 795 C C . ARG A 1 115 ? -9.024 -13.068 35.785 1.00 93.69 115 ARG A C 1
ATOM 797 O O . ARG A 1 115 ? -8.625 -12.926 34.627 1.00 93.69 115 ARG A O 1
ATOM 804 N N . PRO A 1 116 ? -8.206 -13.469 36.778 1.00 92.00 116 PRO A N 1
ATOM 805 C CA . PRO A 1 116 ? -6.789 -13.744 36.563 1.00 92.00 116 PRO A CA 1
ATOM 806 C C . PRO A 1 116 ? -6.554 -14.761 35.439 1.00 92.00 116 PRO A C 1
ATOM 808 O O . PRO A 1 116 ? -7.209 -15.800 35.396 1.00 92.00 116 PRO A O 1
ATOM 811 N N . GLY A 1 117 ? -5.598 -14.470 34.555 1.00 89.88 117 GLY A N 1
ATOM 812 C CA . GLY A 1 117 ? -5.246 -15.326 33.416 1.00 89.88 117 GLY A CA 1
ATOM 813 C C . GLY A 1 117 ? -6.035 -15.055 32.130 1.00 89.88 117 GLY A C 1
ATOM 814 O O . GLY A 1 117 ? -5.668 -15.601 31.095 1.00 89.88 117 GLY A O 1
ATOM 815 N N . LEU A 1 118 ? -7.061 -14.199 32.171 1.00 94.94 118 LEU A N 1
ATOM 816 C CA . LEU A 1 118 ? -7.790 -13.741 30.985 1.00 94.94 118 LEU A CA 1
ATOM 817 C C . LEU A 1 118 ? -7.291 -12.372 30.513 1.00 94.94 118 LEU A C 1
ATOM 819 O O . LEU A 1 118 ? -6.752 -11.586 31.292 1.00 94.94 118 LEU A O 1
ATOM 823 N N . LEU A 1 119 ? -7.507 -12.092 29.230 1.00 94.56 119 LEU A N 1
ATOM 824 C CA . LEU A 1 119 ? -7.123 -10.858 28.556 1.00 94.56 119 LEU A CA 1
ATOM 825 C C . LEU A 1 119 ? -8.338 -9.950 28.365 1.00 94.56 119 LEU A C 1
ATOM 827 O O . LEU A 1 119 ? -9.402 -10.407 27.944 1.00 94.56 119 LEU A O 1
ATOM 831 N N . TYR A 1 120 ? -8.173 -8.658 28.645 1.00 92.50 120 TYR A N 1
ATOM 832 C CA . TYR A 1 120 ? -9.247 -7.675 28.547 1.00 92.50 120 TYR A CA 1
ATOM 833 C C . TYR A 1 120 ? -9.271 -6.971 27.188 1.00 92.50 120 TYR A C 1
ATOM 835 O O . TYR A 1 120 ? -8.299 -6.336 26.773 1.00 92.50 120 TYR A O 1
ATOM 843 N N . VAL A 1 121 ? -10.399 -7.049 26.484 1.00 92.00 121 VAL A N 1
ATOM 844 C CA . VAL A 1 121 ? -10.625 -6.323 25.231 1.00 92.00 121 VAL A CA 1
ATOM 845 C C . VAL A 1 121 ? -11.331 -5.008 25.559 1.00 92.00 121 VAL A C 1
ATOM 847 O O . VAL A 1 121 ? -12.559 -4.928 25.537 1.00 92.00 121 VAL A O 1
ATOM 850 N N . VAL A 1 122 ? -10.541 -3.976 25.872 1.00 85.94 122 VAL A N 1
ATOM 851 C CA . VAL A 1 122 ? -11.009 -2.712 26.480 1.00 85.94 122 VAL A CA 1
ATOM 852 C C . VAL A 1 122 ? -12.233 -2.126 25.771 1.00 85.94 122 VAL A C 1
ATOM 854 O O . VAL A 1 122 ? -13.285 -1.979 26.376 1.00 85.94 122 VAL A O 1
ATOM 857 N N . HIS A 1 123 ? -12.132 -1.847 24.472 1.00 83.38 123 HIS A N 1
ATOM 858 C CA . HIS A 1 123 ? -13.202 -1.221 23.684 1.00 83.38 123 HIS A CA 1
ATOM 859 C C . HIS A 1 123 ? -14.484 -2.067 23.541 1.00 83.38 123 HIS A C 1
ATOM 861 O O . HIS A 1 123 ? -15.522 -1.517 23.191 1.00 83.38 123 HIS A O 1
ATOM 867 N N . LEU A 1 124 ? -14.446 -3.377 23.816 1.00 87.94 124 LEU A N 1
ATOM 868 C CA . LEU A 1 124 ? -15.630 -4.250 23.802 1.00 87.94 124 LEU A CA 1
ATOM 869 C C . LEU A 1 124 ? -16.162 -4.563 25.205 1.00 87.94 124 LEU A C 1
ATOM 871 O O . LEU A 1 124 ? -17.293 -5.036 25.315 1.00 87.94 124 LEU A O 1
ATOM 875 N N . GLY A 1 125 ? -15.375 -4.320 26.258 1.00 88.50 125 GLY A N 1
ATOM 876 C CA . GLY A 1 125 ? -15.739 -4.658 27.635 1.00 88.50 125 GLY A CA 1
ATOM 877 C C . GLY A 1 125 ? -15.849 -6.166 27.883 1.00 88.50 125 GLY A C 1
ATOM 878 O O . GLY A 1 125 ? -16.644 -6.579 28.722 1.00 88.50 125 GLY A O 1
ATOM 879 N N . ILE A 1 126 ? -15.106 -6.994 27.132 1.00 92.81 126 ILE A N 1
ATOM 880 C CA . ILE A 1 126 ? -15.130 -8.466 27.231 1.00 92.81 126 ILE A CA 1
ATOM 881 C C . ILE A 1 126 ? -13.784 -9.025 27.699 1.00 92.81 126 ILE A C 1
ATOM 883 O O . ILE A 1 126 ? -12.731 -8.425 27.478 1.00 92.81 126 ILE A O 1
ATOM 887 N N . CYS A 1 127 ? -13.820 -10.222 28.279 1.00 94.81 127 CYS A N 1
ATOM 888 C CA . CYS A 1 127 ? -12.639 -10.976 28.692 1.00 94.81 127 CYS A CA 1
ATOM 889 C C . CYS A 1 127 ? -12.509 -12.253 27.861 1.00 94.81 127 CYS A C 1
ATOM 891 O O . CYS A 1 127 ? -13.487 -12.986 27.700 1.00 94.81 127 CYS A O 1
ATOM 893 N N . VAL A 1 128 ? -11.311 -12.518 27.341 1.00 95.06 128 VAL A N 1
ATOM 894 C CA . VAL A 1 128 ? -11.026 -13.643 26.437 1.00 95.06 128 VAL A CA 1
ATOM 895 C C . VAL A 1 128 ? -9.761 -14.388 26.861 1.00 95.06 128 VAL A C 1
ATOM 897 O O . VAL A 1 128 ? -8.888 -13.819 27.508 1.00 95.06 128 VAL A O 1
ATOM 900 N N . GLU A 1 129 ? -9.641 -15.664 26.496 1.00 94.25 129 GLU A N 1
ATOM 901 C CA . GLU A 1 129 ? -8.440 -16.468 26.789 1.00 94.25 129 GLU A CA 1
ATOM 902 C C . GLU A 1 129 ? -7.262 -16.119 25.868 1.00 94.25 129 GLU A C 1
ATOM 904 O O . GLU A 1 129 ? -6.103 -16.162 26.273 1.00 94.25 129 GLU A O 1
ATOM 909 N N . SER A 1 130 ? -7.560 -15.739 24.626 1.00 93.81 130 SER A N 1
ATOM 910 C CA . SER A 1 130 ? -6.579 -15.351 23.616 1.00 93.81 130 SER A CA 1
ATOM 911 C C . SER A 1 130 ? -7.128 -14.214 22.764 1.00 93.81 130 SER A C 1
ATOM 913 O O . SER A 1 130 ? -8.311 -14.218 22.416 1.00 93.81 130 SER A O 1
ATOM 915 N N . CYS A 1 131 ? -6.272 -13.264 22.391 1.00 92.88 131 CYS A N 1
ATOM 916 C CA . CYS A 1 131 ? -6.661 -12.202 21.471 1.00 92.88 131 CYS A CA 1
ATOM 917 C C . CYS A 1 131 ? -6.993 -12.779 20.086 1.00 92.88 131 CYS A C 1
ATOM 919 O O . CYS A 1 131 ? -6.306 -13.676 19.596 1.00 92.88 131 CYS A O 1
ATOM 921 N N . ALA A 1 132 ? -8.064 -12.276 19.471 1.00 91.44 132 ALA A N 1
ATOM 922 C CA . ALA A 1 132 ? -8.442 -12.637 18.108 1.00 91.44 132 ALA A CA 1
ATOM 923 C C . ALA A 1 132 ? -7.466 -12.035 17.078 1.00 91.44 132 ALA A C 1
ATOM 925 O O . ALA A 1 132 ? -6.656 -11.169 17.411 1.00 91.44 132 ALA A O 1
ATOM 926 N N . GLN A 1 133 ? -7.575 -12.455 15.812 1.00 89.38 133 GLN A N 1
ATOM 927 C CA . GLN A 1 133 ? -6.847 -11.812 14.711 1.00 89.38 133 GLN A CA 1
ATOM 928 C C . GLN A 1 133 ? -7.120 -10.302 14.674 1.00 89.38 133 GLN A C 1
ATOM 930 O O . GLN A 1 133 ? -8.225 -9.848 14.975 1.00 89.38 133 GLN A O 1
ATOM 935 N N . GLY A 1 134 ? -6.094 -9.529 14.325 1.00 88.06 134 GLY A N 1
ATOM 936 C CA . GLY A 1 134 ? -6.104 -8.071 14.403 1.00 88.06 134 GLY A CA 1
ATOM 937 C C . GLY A 1 134 ? -5.831 -7.509 15.800 1.00 88.06 134 GLY A C 1
ATOM 938 O O . GLY A 1 134 ? -5.859 -6.291 15.953 1.00 88.06 134 GLY A O 1
ATOM 939 N N . TYR A 1 135 ? -5.536 -8.346 16.801 1.00 90.69 135 TYR A N 1
ATOM 940 C CA . TYR A 1 135 ? -5.161 -7.917 18.149 1.00 90.69 135 TYR A CA 1
ATOM 941 C C . TYR A 1 135 ? -3.893 -8.620 18.638 1.00 90.69 135 TYR A C 1
ATOM 943 O O . TYR A 1 135 ? -3.637 -9.774 18.303 1.00 90.69 135 TYR A O 1
ATOM 951 N N . TYR A 1 136 ? -3.139 -7.944 19.502 1.00 92.31 136 TYR A N 1
ATOM 952 C CA . TYR A 1 136 ? -2.002 -8.514 20.219 1.00 92.31 136 TYR A CA 1
ATOM 953 C C . TYR A 1 136 ? -2.172 -8.344 21.728 1.00 92.31 136 TYR A C 1
ATOM 955 O O . TYR A 1 136 ? -2.805 -7.399 22.205 1.00 92.31 136 TYR A O 1
ATOM 963 N N . SER A 1 137 ? -1.608 -9.279 22.491 1.00 93.12 137 SER A N 1
ATOM 964 C CA . SER A 1 137 ? -1.646 -9.235 23.951 1.00 93.12 137 SER A CA 1
ATOM 965 C C . SER A 1 137 ? -0.530 -8.345 24.495 1.00 93.12 137 SER A C 1
ATOM 967 O O . SER A 1 137 ? 0.646 -8.617 24.242 1.00 93.12 137 SER A O 1
ATOM 969 N N . ALA A 1 138 ? -0.881 -7.341 25.292 1.00 91.56 138 ALA A N 1
ATOM 970 C CA . ALA A 1 138 ? 0.068 -6.525 26.044 1.00 91.56 138 ALA A CA 1
ATOM 971 C C . ALA A 1 138 ? -0.511 -6.179 27.417 1.00 91.56 138 ALA A C 1
ATOM 973 O O . ALA A 1 138 ? -1.651 -5.729 27.515 1.00 91.56 138 ALA A O 1
ATOM 974 N N . ASP A 1 139 ? 0.266 -6.425 28.474 1.00 90.12 139 ASP A N 1
ATOM 975 C CA . ASP A 1 139 ? -0.078 -6.072 29.859 1.00 90.12 139 ASP A CA 1
ATOM 976 C C . ASP A 1 139 ? -1.472 -6.552 30.310 1.00 90.12 139 ASP A C 1
ATOM 978 O O . ASP A 1 139 ? -2.208 -5.847 30.992 1.00 90.12 139 ASP A O 1
ATOM 982 N N . GLY A 1 140 ? -1.862 -7.766 29.902 1.00 89.69 140 GLY A N 1
ATOM 983 C CA . GLY A 1 140 ? -3.173 -8.342 30.234 1.00 89.69 140 GLY A CA 1
ATOM 984 C C . GLY A 1 140 ? -4.345 -7.804 29.403 1.00 89.69 140 GLY A C 1
ATOM 985 O O . GLY A 1 140 ? -5.487 -8.178 29.654 1.00 89.69 140 GLY A O 1
ATOM 986 N N . ASN A 1 141 ? -4.086 -6.971 28.394 1.00 91.12 141 ASN A N 1
ATOM 987 C CA . ASN A 1 141 ? -5.088 -6.426 27.482 1.00 91.12 141 ASN A CA 1
ATOM 988 C C . ASN A 1 141 ? -4.889 -6.950 26.055 1.00 91.12 141 ASN A C 1
ATOM 990 O O . ASN A 1 141 ? -3.770 -7.257 25.641 1.00 91.12 141 ASN A O 1
ATOM 994 N N . CYS A 1 142 ? -5.973 -6.992 25.283 1.00 93.00 142 CYS A N 1
ATOM 995 C CA . CYS A 1 142 ? -5.927 -7.155 23.835 1.00 93.00 142 CYS A CA 1
ATOM 996 C C . CYS A 1 142 ? -5.999 -5.783 23.169 1.00 93.00 142 CYS A C 1
ATOM 998 O O . CYS A 1 142 ? -7.049 -5.132 23.164 1.00 93.00 142 CYS A O 1
ATOM 1000 N N . LEU A 1 143 ? -4.875 -5.356 22.604 1.00 88.12 143 LEU A N 1
ATOM 1001 C CA . LEU A 1 143 ? -4.745 -4.099 21.879 1.00 88.12 143 LEU A CA 1
ATOM 1002 C C . LEU A 1 143 ? -4.826 -4.359 20.380 1.00 88.12 143 LEU A C 1
ATOM 1004 O O . LEU A 1 143 ? -4.389 -5.404 19.903 1.00 88.12 143 LEU A O 1
ATOM 1008 N N . HIS A 1 144 ? -5.420 -3.426 19.643 1.00 87.19 144 HIS A N 1
ATOM 1009 C CA . HIS A 1 144 ? -5.594 -3.578 18.203 1.00 87.19 144 HIS A CA 1
ATOM 1010 C C . HIS A 1 144 ? -4.240 -3.449 17.488 1.00 87.19 144 HIS A C 1
ATOM 1012 O O . HIS A 1 144 ? -3.425 -2.591 17.833 1.00 87.19 144 HIS A O 1
ATOM 1018 N N . CYS A 1 145 ? -4.008 -4.286 16.481 1.00 89.50 145 CYS A N 1
ATOM 1019 C CA . CYS A 1 145 ? -2.899 -4.136 15.546 1.00 89.50 145 CYS A CA 1
ATOM 1020 C C . CYS A 1 145 ? -3.047 -2.847 14.733 1.00 89.50 145 CYS A C 1
ATOM 1022 O O . CYS A 1 145 ? -4.144 -2.282 14.636 1.00 89.50 145 CYS A O 1
ATOM 1024 N N . ASP A 1 146 ? -1.954 -2.409 14.100 1.00 86.94 146 ASP A N 1
ATOM 1025 C CA . ASP A 1 146 ? -2.042 -1.309 13.146 1.00 86.94 146 ASP A CA 1
ATOM 1026 C C . ASP A 1 146 ? -3.047 -1.634 12.020 1.00 86.94 146 ASP A C 1
ATOM 1028 O O . ASP A 1 146 ? -3.268 -2.787 11.645 1.00 86.94 146 ASP A O 1
ATOM 1032 N N . ILE A 1 147 ? -3.676 -0.599 11.478 1.00 84.25 147 ILE A N 1
ATOM 1033 C CA . ILE A 1 147 ? -4.567 -0.676 10.337 1.00 84.25 147 ILE A CA 1
ATOM 1034 C C . ILE A 1 147 ? -3.859 -1.363 9.170 1.00 84.25 147 ILE A C 1
ATOM 1036 O O . ILE A 1 147 ? -2.681 -1.135 8.901 1.00 84.25 147 ILE A O 1
ATOM 1040 N N . HIS A 1 148 ? -4.587 -2.249 8.499 1.00 89.19 148 HIS A N 1
ATOM 1041 C CA . HIS A 1 148 ? -4.053 -3.151 7.479 1.00 89.19 148 HIS A CA 1
ATOM 1042 C C . HIS A 1 148 ? -3.123 -4.274 7.972 1.00 89.19 148 HIS A C 1
ATOM 1044 O O . HIS A 1 148 ? -2.646 -5.046 7.143 1.00 89.19 148 HIS A O 1
ATOM 1050 N N . CYS A 1 149 ? -2.936 -4.439 9.282 1.00 91.62 149 CYS A N 1
ATOM 1051 C CA . CYS A 1 149 ? -2.236 -5.579 9.856 1.00 91.62 149 CYS A CA 1
ATOM 1052 C C . CYS A 1 149 ? -3.211 -6.616 10.437 1.00 91.62 149 CYS A C 1
ATOM 1054 O O . CYS A 1 149 ? -4.012 -6.311 11.322 1.00 91.62 149 CYS A O 1
ATOM 1056 N N . SER A 1 150 ? -3.131 -7.847 9.935 1.00 90.50 150 SER A N 1
ATOM 1057 C CA . SER A 1 150 ? -3.974 -8.973 10.362 1.00 90.50 150 SER A CA 1
ATOM 1058 C C . SER A 1 150 ? -3.392 -9.742 11.547 1.00 90.50 150 SER A C 1
ATOM 1060 O O . SER A 1 150 ? -4.137 -10.180 12.421 1.00 90.50 150 SER A O 1
ATOM 1062 N N . GLU A 1 151 ? -2.066 -9.833 11.630 1.00 91.12 151 GLU A N 1
ATOM 1063 C CA . GLU A 1 151 ? -1.361 -10.438 12.756 1.00 91.12 151 GLU A CA 1
ATOM 1064 C C . GLU A 1 151 ? -0.182 -9.562 13.158 1.00 91.12 151 GLU A C 1
ATOM 1066 O O . GLU A 1 151 ? 0.623 -9.163 12.313 1.00 91.12 151 GLU A O 1
ATOM 1071 N N . CYS A 1 152 ? -0.070 -9.268 14.451 1.00 92.81 152 CYS A N 1
ATOM 1072 C CA . CYS A 1 152 ? 1.014 -8.463 14.985 1.00 92.81 152 CYS A CA 1
ATOM 1073 C C . CYS A 1 152 ? 1.463 -8.957 16.360 1.00 92.81 152 CYS A C 1
ATOM 1075 O O . CYS A 1 152 ? 0.708 -9.573 17.110 1.00 92.81 152 CYS A O 1
ATOM 1077 N N . SER A 1 153 ? 2.709 -8.647 16.703 1.00 90.69 153 SER A N 1
ATOM 1078 C CA . SER A 1 153 ? 3.281 -8.846 18.042 1.00 90.69 153 SER A CA 1
ATOM 1079 C C . SER A 1 153 ? 3.457 -7.529 18.808 1.00 90.69 153 SER A C 1
ATOM 1081 O O . SER A 1 153 ? 3.960 -7.516 19.930 1.00 90.69 153 SER A O 1
ATOM 1083 N N . GLY A 1 154 ? 3.035 -6.417 18.207 1.00 86.94 154 GLY A N 1
ATOM 1084 C CA . GLY A 1 154 ? 3.098 -5.073 18.760 1.00 86.94 154 GLY A CA 1
ATOM 1085 C C . GLY A 1 154 ? 2.582 -4.034 17.759 1.00 86.94 154 GLY A C 1
ATOM 1086 O O . GLY A 1 154 ? 2.259 -4.385 16.623 1.00 86.94 154 GLY A O 1
ATOM 1087 N N . PRO A 1 155 ? 2.558 -2.746 18.136 1.00 79.00 155 PRO A N 1
ATOM 1088 C CA . PRO A 1 155 ? 1.961 -1.691 17.316 1.00 79.00 155 PRO A CA 1
ATOM 1089 C C . PRO A 1 155 ? 2.729 -1.421 16.011 1.00 79.00 155 PRO A C 1
ATOM 1091 O O . PRO A 1 155 ? 2.134 -0.965 15.045 1.00 79.00 155 PRO A O 1
ATOM 1094 N N . GLU A 1 156 ? 4.031 -1.722 15.963 1.00 81.12 156 GLU A N 1
ATOM 1095 C CA . GLU A 1 156 ? 4.893 -1.541 14.777 1.00 81.12 156 GLU A CA 1
ATOM 1096 C C . GLU A 1 156 ? 5.464 -2.869 14.245 1.00 81.12 156 GLU A C 1
ATOM 1098 O O . GLU A 1 156 ? 6.308 -2.883 13.351 1.00 81.12 156 GLU A O 1
ATOM 1103 N N . TYR A 1 157 ? 5.019 -4.000 14.800 1.00 89.38 157 TYR A N 1
ATOM 1104 C CA . TYR A 1 157 ? 5.529 -5.328 14.462 1.00 89.38 157 TYR A CA 1
ATOM 1105 C C . TYR A 1 157 ? 4.423 -6.177 13.846 1.00 89.38 157 TYR A C 1
ATOM 1107 O O . TYR A 1 157 ? 3.884 -7.082 14.483 1.00 89.38 157 TYR A O 1
ATOM 1115 N N . CYS A 1 158 ? 4.085 -5.868 12.597 1.00 92.31 158 CYS A N 1
ATOM 1116 C CA . CYS A 1 158 ? 3.184 -6.681 11.797 1.00 92.31 158 CYS A CA 1
ATOM 1117 C C . CYS A 1 158 ? 3.902 -7.915 11.236 1.00 92.31 158 CYS A C 1
ATOM 1119 O O . CYS A 1 158 ? 5.002 -7.807 10.687 1.00 92.31 158 CYS A O 1
ATOM 1121 N N . SER A 1 159 ? 3.277 -9.085 11.345 1.00 91.25 159 SER A N 1
ATOM 1122 C CA . SER A 1 159 ? 3.731 -10.332 10.720 1.00 91.25 159 SER A CA 1
ATOM 1123 C C . SER A 1 159 ? 2.964 -10.664 9.443 1.00 91.25 159 SER A C 1
ATOM 1125 O O . SER A 1 159 ? 3.544 -11.278 8.546 1.00 91.25 159 SER A O 1
ATOM 1127 N N . GLU A 1 160 ? 1.705 -10.232 9.330 1.00 90.69 160 GLU A N 1
ATOM 1128 C CA . GLU A 1 160 ? 0.857 -10.506 8.168 1.00 90.69 160 GLU A CA 1
ATOM 1129 C C . GLU A 1 160 ? -0.094 -9.343 7.858 1.00 90.69 160 GLU A C 1
ATOM 1131 O O . GLU A 1 160 ? -0.821 -8.857 8.728 1.00 90.69 160 GLU A O 1
ATOM 1136 N N . CYS A 1 161 ? -0.116 -8.910 6.597 1.00 91.88 161 CYS A N 1
ATOM 1137 C CA . CYS A 1 161 ? -0.922 -7.786 6.129 1.00 91.88 161 CYS A CA 1
ATOM 1138 C C . CYS A 1 161 ? -2.282 -8.236 5.587 1.00 91.88 161 CYS A C 1
ATOM 1140 O O . CYS A 1 161 ? -2.396 -9.289 4.965 1.00 91.88 161 CYS A O 1
ATOM 1142 N N . TYR A 1 162 ? -3.309 -7.402 5.753 1.00 87.81 162 TYR A N 1
ATOM 1143 C CA . TYR A 1 162 ? -4.597 -7.612 5.099 1.00 87.81 162 TYR A CA 1
ATOM 1144 C C . TYR A 1 162 ? -4.471 -7.471 3.570 1.00 87.81 162 TYR A C 1
ATOM 1146 O O . TYR A 1 162 ? -3.764 -6.601 3.058 1.00 87.81 162 TYR A O 1
ATOM 1154 N N . HIS A 1 163 ? -5.232 -8.286 2.834 1.00 81.25 163 HIS A N 1
ATOM 1155 C CA . HIS A 1 163 ? -5.304 -8.271 1.366 1.00 81.25 163 HIS A CA 1
ATOM 1156 C C . HIS A 1 163 ? -3.936 -8.453 0.675 1.00 81.25 163 HIS A C 1
ATOM 1158 O O . HIS A 1 163 ? -3.117 -9.259 1.101 1.00 81.25 163 HIS A O 1
ATOM 1164 N N . HIS A 1 164 ? -3.713 -7.763 -0.446 1.00 78.62 164 HIS A N 1
ATOM 1165 C CA . HIS A 1 164 ? -2.488 -7.834 -1.249 1.00 78.62 164 HIS A CA 1
ATOM 1166 C C . HIS A 1 164 ? -1.469 -6.754 -0.850 1.00 78.62 164 HIS A C 1
ATOM 1168 O O . HIS A 1 164 ? -0.663 -6.327 -1.671 1.00 78.62 164 HIS A O 1
ATOM 1174 N N . LEU A 1 165 ? -1.537 -6.264 0.392 1.00 89.88 165 LEU A N 1
ATOM 1175 C CA . LEU A 1 165 ? -0.578 -5.290 0.903 1.00 89.88 165 LEU A CA 1
ATOM 1176 C C . LEU A 1 165 ? 0.770 -5.954 1.182 1.00 89.88 165 LEU A C 1
ATOM 1178 O O . LEU A 1 165 ? 0.860 -7.136 1.511 1.00 89.88 165 LEU A O 1
ATOM 1182 N N . LEU A 1 166 ? 1.823 -5.158 1.043 1.00 90.81 166 LEU A N 1
ATOM 1183 C CA . LEU A 1 166 ? 3.199 -5.617 1.049 1.00 90.81 166 LEU A CA 1
ATOM 1184 C C . LEU A 1 166 ? 3.815 -5.442 2.431 1.00 90.81 166 LEU A C 1
ATOM 1186 O O . LEU A 1 166 ? 3.887 -4.326 2.948 1.00 90.81 166 LEU A O 1
ATOM 1190 N N . LEU A 1 167 ? 4.314 -6.532 3.009 1.00 92.12 167 LEU A N 1
ATOM 1191 C CA . LEU A 1 167 ? 5.013 -6.484 4.287 1.00 92.12 167 LEU A CA 1
ATOM 1192 C C . LEU A 1 167 ? 6.455 -5.990 4.094 1.00 92.12 167 LEU A C 1
ATOM 1194 O O . LEU A 1 167 ? 7.255 -6.605 3.376 1.00 92.12 167 LEU A O 1
ATOM 1198 N N . ALA A 1 168 ? 6.804 -4.901 4.778 1.00 90.81 168 ALA A N 1
ATOM 1199 C CA . ALA A 1 168 ? 8.135 -4.306 4.780 1.00 90.81 168 ALA A CA 1
ATOM 1200 C C . ALA A 1 168 ? 8.514 -3.839 6.192 1.00 90.81 168 ALA A C 1
ATOM 1202 O O . ALA A 1 168 ? 7.859 -2.968 6.754 1.00 90.81 168 ALA A O 1
ATOM 1203 N N . ASN A 1 169 ? 9.587 -4.404 6.760 1.00 87.38 169 ASN A N 1
ATOM 1204 C CA . ASN A 1 169 ? 10.116 -4.043 8.086 1.00 87.38 169 ASN A CA 1
ATOM 1205 C C . ASN A 1 169 ? 9.058 -3.985 9.214 1.00 87.38 169 ASN A C 1
ATOM 1207 O O . ASN A 1 169 ? 9.156 -3.140 10.094 1.00 87.38 169 ASN A O 1
ATOM 1211 N N . GLY A 1 170 ? 8.055 -4.870 9.195 1.00 87.25 170 GLY A N 1
ATOM 1212 C CA . GLY A 1 170 ? 6.992 -4.895 10.209 1.00 87.25 170 GLY A CA 1
ATOM 1213 C C . GLY A 1 170 ? 5.810 -3.961 9.929 1.00 87.25 170 GLY A C 1
ATOM 1214 O O . GLY A 1 170 ? 4.897 -3.886 10.741 1.00 87.25 170 GLY A O 1
ATOM 1215 N N . SER A 1 171 ? 5.777 -3.281 8.782 1.00 89.88 171 SER A N 1
ATOM 1216 C CA . SER A 1 171 ? 4.656 -2.437 8.350 1.00 89.88 171 SER A CA 1
ATOM 1217 C C . SER A 1 171 ? 4.054 -2.918 7.029 1.00 89.88 171 SER A C 1
ATOM 1219 O O . SER A 1 171 ? 4.738 -3.520 6.200 1.00 89.88 171 SER A O 1
ATOM 1221 N N . CYS A 1 172 ? 2.772 -2.620 6.827 1.00 91.19 172 CYS A N 1
ATOM 1222 C CA . CYS A 1 172 ? 2.030 -2.950 5.613 1.00 91.19 172 CYS A CA 1
ATOM 1223 C C . CYS A 1 172 ? 1.970 -1.740 4.684 1.00 91.19 172 CYS A C 1
ATOM 1225 O O . CYS A 1 172 ? 1.498 -0.673 5.073 1.00 91.19 172 CYS A O 1
ATOM 1227 N N . LEU A 1 173 ? 2.459 -1.901 3.456 1.00 89.88 173 LEU A N 1
ATOM 1228 C CA . LEU A 1 173 ? 2.576 -0.835 2.462 1.00 89.88 173 LEU A CA 1
ATOM 1229 C C . LEU A 1 173 ? 1.823 -1.200 1.181 1.00 89.88 173 LEU A C 1
ATOM 1231 O O . LEU A 1 173 ? 1.700 -2.369 0.831 1.00 89.88 173 LEU A O 1
ATOM 1235 N N . THR A 1 174 ? 1.359 -0.196 0.438 1.00 89.25 174 THR A N 1
ATOM 1236 C CA . THR A 1 174 ? 0.741 -0.415 -0.885 1.00 89.25 174 THR A CA 1
ATOM 1237 C C . THR A 1 174 ? 1.761 -0.679 -1.977 1.00 89.25 174 THR A C 1
ATOM 1239 O O . THR A 1 174 ? 1.459 -1.381 -2.929 1.00 89.25 174 THR A O 1
ATOM 1242 N N . ASN A 1 175 ? 2.961 -0.114 -1.843 1.00 88.12 175 ASN A N 1
ATOM 1243 C CA . ASN A 1 175 ? 4.065 -0.268 -2.781 1.00 88.12 175 ASN A CA 1
ATOM 1244 C C . ASN A 1 175 ? 5.367 -0.409 -1.986 1.00 88.12 175 ASN A C 1
ATOM 1246 O O . ASN A 1 175 ? 5.526 0.216 -0.933 1.00 88.12 175 ASN A O 1
ATOM 1250 N N . CYS A 1 176 ? 6.321 -1.188 -2.498 1.00 89.31 176 CYS A N 1
ATOM 1251 C CA . CYS A 1 176 ? 7.636 -1.264 -1.871 1.00 89.31 176 CYS A CA 1
ATOM 1252 C C . CYS A 1 176 ? 8.375 0.082 -1.962 1.00 89.31 176 CYS A C 1
ATOM 1254 O O . CYS A 1 176 ? 8.317 0.750 -3.001 1.00 89.31 176 CYS A O 1
ATOM 1256 N N . PRO A 1 177 ? 9.104 0.481 -0.902 1.00 88.69 177 PRO A N 1
ATOM 1257 C CA . PRO A 1 177 ? 9.914 1.691 -0.926 1.00 88.69 177 PRO A CA 1
ATOM 1258 C C . PRO A 1 177 ? 11.046 1.577 -1.957 1.00 88.69 177 PRO A C 1
ATOM 1260 O O . PRO A 1 177 ? 11.438 0.481 -2.364 1.00 88.69 177 PRO A O 1
ATOM 1263 N N . LYS A 1 178 ? 11.612 2.721 -2.362 1.00 87.69 178 LYS A N 1
ATOM 1264 C CA . LYS A 1 178 ? 12.762 2.755 -3.281 1.00 87.69 178 LYS A CA 1
ATOM 1265 C C . LYS A 1 178 ? 13.898 1.855 -2.778 1.00 87.69 178 LYS A C 1
ATOM 1267 O O . LYS A 1 178 ? 14.203 1.835 -1.588 1.00 87.69 178 LYS A O 1
ATOM 1272 N N . GLY A 1 179 ? 14.540 1.135 -3.697 1.00 89.81 179 GLY A N 1
ATOM 1273 C CA . GLY A 1 179 ? 15.571 0.147 -3.372 1.00 89.81 179 GLY A CA 1
ATOM 1274 C C . GLY A 1 179 ? 15.034 -1.211 -2.909 1.00 89.81 179 GLY A C 1
ATOM 1275 O O . GLY A 1 179 ? 15.836 -2.068 -2.539 1.00 89.81 179 GLY A O 1
ATOM 1276 N N . PHE A 1 180 ? 13.718 -1.430 -2.950 1.00 92.19 180 PHE A N 1
ATOM 1277 C CA . PHE A 1 180 ? 13.077 -2.718 -2.699 1.00 92.19 180 PHE A CA 1
ATOM 1278 C C . PHE A 1 180 ? 12.147 -3.088 -3.855 1.00 92.19 180 PHE A C 1
ATOM 1280 O O . PHE A 1 180 ? 11.664 -2.219 -4.578 1.00 92.19 180 PHE A O 1
ATOM 1287 N N . TYR A 1 181 ? 11.886 -4.382 -4.012 1.00 91.81 181 TYR A N 1
ATOM 1288 C CA . TYR A 1 181 ? 10.971 -4.917 -5.012 1.00 91.81 181 TYR A CA 1
ATOM 1289 C C . TYR A 1 181 ? 9.993 -5.915 -4.386 1.00 91.81 181 TYR A C 1
ATOM 1291 O O . TYR A 1 181 ? 10.281 -6.543 -3.360 1.00 91.81 181 TYR A O 1
ATOM 1299 N N . GLU A 1 182 ? 8.845 -6.068 -5.038 1.00 90.94 182 GLU A N 1
ATOM 1300 C CA . GLU A 1 182 ? 7.783 -6.985 -4.638 1.00 90.94 182 GLU A CA 1
ATOM 1301 C C . GLU A 1 182 ? 8.125 -8.446 -4.975 1.00 90.94 182 GLU A C 1
ATOM 1303 O O . GLU A 1 182 ? 8.544 -8.805 -6.086 1.00 90.94 182 GLU A O 1
ATOM 1308 N N . THR A 1 183 ? 7.934 -9.316 -3.988 1.00 88.94 183 THR A N 1
ATOM 1309 C CA . THR A 1 183 ? 8.049 -10.770 -4.135 1.00 88.94 183 THR A CA 1
ATOM 1310 C C . THR A 1 183 ? 6.680 -11.420 -4.294 1.00 88.94 183 THR A C 1
ATOM 1312 O O . THR A 1 183 ? 5.672 -10.842 -3.915 1.00 88.94 183 THR A O 1
ATOM 1315 N N . GLN A 1 184 ? 6.653 -12.657 -4.801 1.00 84.94 184 GLN A N 1
ATOM 1316 C CA . GLN A 1 184 ? 5.415 -13.435 -4.963 1.00 84.94 184 GLN A CA 1
ATOM 1317 C C . GLN A 1 184 ? 4.660 -13.673 -3.642 1.00 84.94 184 GLN A C 1
ATOM 1319 O O . GLN A 1 184 ? 3.464 -13.933 -3.672 1.00 84.94 184 GLN A O 1
ATOM 1324 N N . ASP A 1 185 ? 5.346 -13.551 -2.502 1.00 87.19 185 ASP A N 1
ATOM 1325 C CA . ASP A 1 185 ? 4.780 -13.729 -1.162 1.00 87.19 185 ASP A CA 1
ATOM 1326 C C . ASP A 1 185 ? 4.282 -12.404 -0.542 1.00 87.19 185 ASP A C 1
ATOM 1328 O O . ASP A 1 185 ? 4.207 -12.301 0.681 1.00 87.19 185 ASP A O 1
ATOM 1332 N N . ASN A 1 186 ? 4.024 -11.363 -1.350 1.00 88.12 186 ASN A N 1
ATOM 1333 C CA . ASN A 1 186 ? 3.630 -10.013 -0.910 1.00 88.12 186 ASN A CA 1
ATOM 1334 C C . ASN A 1 186 ? 4.597 -9.396 0.122 1.00 88.12 186 ASN A C 1
ATOM 1336 O O . ASN A 1 186 ? 4.201 -8.758 1.097 1.00 88.12 186 ASN A O 1
ATOM 1340 N N . LYS A 1 187 ? 5.904 -9.600 -0.070 1.00 91.12 187 LYS A N 1
ATOM 1341 C CA . LYS A 1 187 ? 6.963 -9.026 0.781 1.00 91.12 187 LYS A CA 1
ATOM 1342 C C . LYS A 1 187 ? 7.894 -8.145 -0.027 1.00 91.12 187 LYS A C 1
ATOM 1344 O O . LYS A 1 187 ? 8.202 -8.466 -1.178 1.00 91.12 187 LYS A O 1
ATOM 1349 N N . CYS A 1 188 ? 8.421 -7.108 0.610 1.00 92.69 188 CYS A N 1
ATOM 1350 C CA . CYS A 1 188 ? 9.462 -6.274 0.025 1.00 92.69 188 CYS A CA 1
ATOM 1351 C C . CYS A 1 188 ? 10.852 -6.843 0.327 1.00 92.69 188 CYS A C 1
ATOM 1353 O O . CYS A 1 188 ? 11.230 -7.007 1.487 1.00 92.69 188 CYS A O 1
ATOM 1355 N N . LYS A 1 189 ? 11.637 -7.120 -0.719 1.00 92.06 189 LYS A N 1
ATOM 1356 C CA . LYS A 1 189 ? 13.054 -7.507 -0.600 1.00 92.06 189 LYS A CA 1
ATOM 1357 C C . LYS A 1 189 ? 13.952 -6.461 -1.238 1.00 92.06 189 LYS A C 1
ATOM 1359 O O . LYS A 1 189 ? 13.554 -5.803 -2.193 1.00 92.06 189 LYS A O 1
ATOM 1364 N N . SER A 1 190 ? 15.156 -6.296 -0.699 1.00 93.62 190 SER A N 1
ATOM 1365 C CA . SER A 1 190 ? 16.099 -5.291 -1.181 1.00 93.62 190 SER A CA 1
ATOM 1366 C C . SER A 1 190 ? 16.619 -5.611 -2.584 1.00 93.62 190 SER A C 1
ATOM 1368 O O . SER A 1 190 ? 16.814 -6.767 -2.966 1.00 93.62 190 SER A O 1
ATOM 1370 N N . CYS A 1 191 ? 16.852 -4.550 -3.346 1.00 94.69 191 CYS A N 1
ATOM 1371 C CA . CYS A 1 191 ? 17.514 -4.576 -4.639 1.00 94.69 191 CYS A CA 1
ATOM 1372 C C . CYS A 1 191 ? 19.021 -4.813 -4.507 1.00 94.69 191 CYS A C 1
ATOM 1374 O O . CYS A 1 191 ? 19.617 -4.602 -3.447 1.00 94.69 191 CYS A O 1
ATOM 1376 N N . HIS A 1 192 ? 19.663 -5.164 -5.625 1.00 94.69 192 HIS A N 1
ATOM 1377 C CA . HIS A 1 192 ? 21.119 -5.122 -5.712 1.00 94.69 192 HIS A CA 1
ATOM 1378 C C . HIS A 1 192 ? 21.636 -3.693 -5.409 1.00 94.69 192 HIS A C 1
ATOM 1380 O O . HIS A 1 192 ? 21.035 -2.728 -5.890 1.00 94.69 192 HIS A O 1
ATOM 1386 N N . PRO A 1 193 ? 22.750 -3.511 -4.667 1.00 92.50 193 PRO A N 1
ATOM 1387 C CA . PRO A 1 193 ? 23.199 -2.191 -4.204 1.00 92.50 193 PRO A CA 1
ATOM 1388 C C . PRO A 1 193 ? 23.513 -1.162 -5.297 1.00 92.50 193 PRO A C 1
ATOM 1390 O O . PRO A 1 193 ? 23.582 0.026 -5.000 1.00 92.50 193 PRO A O 1
ATOM 1393 N N . GLN A 1 194 ? 23.733 -1.594 -6.540 1.00 91.56 194 GLN A N 1
ATOM 1394 C CA . GLN A 1 194 ? 23.963 -0.695 -7.678 1.00 91.56 194 GLN A CA 1
ATOM 1395 C C . GLN A 1 194 ? 22.665 -0.188 -8.321 1.00 91.56 194 GLN A C 1
ATOM 1397 O O . GLN A 1 194 ? 22.684 0.847 -8.986 1.00 91.56 194 GLN A O 1
ATOM 1402 N N . CYS A 1 195 ? 21.540 -0.876 -8.105 1.00 94.38 195 CYS A N 1
ATOM 1403 C CA . CYS A 1 195 ? 20.247 -0.409 -8.582 1.00 94.38 195 CYS A CA 1
ATOM 1404 C C . CYS A 1 195 ? 19.705 0.691 -7.651 1.00 94.38 195 CYS A C 1
ATOM 1406 O O . CYS A 1 195 ? 19.891 0.651 -6.427 1.00 94.38 195 CYS A O 1
ATOM 1408 N N . GLU A 1 196 ? 18.994 1.662 -8.222 1.00 93.50 196 GLU A N 1
ATOM 1409 C CA . GLU A 1 196 ? 18.103 2.542 -7.455 1.00 93.50 196 GLU A CA 1
ATOM 1410 C C . GLU A 1 196 ? 16.713 1.904 -7.322 1.00 93.50 196 GLU A C 1
ATOM 1412 O O . GLU A 1 196 ? 16.155 1.843 -6.225 1.00 93.50 196 GLU A O 1
ATOM 1417 N N . THR A 1 197 ? 16.180 1.364 -8.419 1.00 93.81 197 THR A N 1
ATOM 1418 C CA . THR A 1 197 ? 14.965 0.540 -8.426 1.00 93.81 197 THR A CA 1
ATOM 1419 C C . THR A 1 197 ? 15.225 -0.763 -9.167 1.00 93.81 197 THR A C 1
ATOM 1421 O O . THR A 1 197 ? 16.097 -0.839 -10.038 1.00 93.81 197 THR A O 1
ATOM 1424 N N . CYS A 1 198 ? 14.503 -1.818 -8.810 1.00 94.38 198 CYS A N 1
ATOM 1425 C CA . CYS A 1 198 ? 14.698 -3.131 -9.401 1.00 94.38 198 CYS A CA 1
ATOM 1426 C C . CYS A 1 198 ? 13.385 -3.894 -9.473 1.00 94.38 198 CYS A C 1
ATOM 1428 O O . CYS A 1 198 ? 12.458 -3.642 -8.711 1.00 94.38 198 CYS A O 1
ATOM 1430 N N . VAL A 1 199 ? 13.356 -4.881 -10.357 1.00 93.25 199 VAL A N 1
ATOM 1431 C CA . VAL A 1 199 ? 12.288 -5.876 -10.418 1.00 93.25 199 VAL A CA 1
ATOM 1432 C C . VAL A 1 199 ? 12.748 -7.214 -9.855 1.00 93.25 199 VAL A C 1
ATOM 1434 O O . VAL A 1 199 ? 12.046 -8.194 -10.005 1.00 93.25 199 VAL A O 1
ATOM 1437 N N . GLY A 1 200 ? 13.924 -7.317 -9.229 1.00 92.19 200 GLY A N 1
ATOM 1438 C CA . GLY A 1 200 ? 14.446 -8.572 -8.682 1.00 92.19 200 GLY A CA 1
ATOM 1439 C C . GLY A 1 200 ? 15.790 -8.424 -7.970 1.00 92.19 200 GLY A C 1
ATOM 1440 O O . GLY A 1 200 ? 16.385 -7.352 -7.967 1.00 92.19 200 GLY A O 1
ATOM 1441 N N . VAL A 1 201 ? 16.284 -9.522 -7.387 1.00 89.88 201 VAL A N 1
ATOM 1442 C CA . VAL A 1 201 ? 17.539 -9.534 -6.600 1.00 89.88 201 VAL A CA 1
ATOM 1443 C C . VAL A 1 201 ? 18.813 -9.495 -7.434 1.00 89.88 201 VAL A C 1
ATOM 1445 O O . VAL A 1 201 ? 19.871 -9.159 -6.909 1.00 89.88 201 VAL A O 1
ATOM 1448 N N . SER A 1 202 ? 18.750 -9.922 -8.698 1.00 91.19 202 SER A N 1
ATOM 1449 C CA . SER A 1 202 ? 19.961 -10.090 -9.499 1.00 91.19 202 SER A CA 1
ATOM 1450 C C . SER A 1 202 ? 20.541 -8.738 -9.911 1.00 91.19 202 SER A C 1
ATOM 1452 O O . SER A 1 202 ? 19.810 -7.762 -10.071 1.00 91.19 202 SER A O 1
ATOM 1454 N N . GLU A 1 203 ? 21.851 -8.694 -10.151 1.00 91.06 203 GLU A N 1
ATOM 1455 C CA . GLU A 1 203 ? 22.531 -7.511 -10.695 1.00 91.06 203 GLU A CA 1
ATOM 1456 C C . GLU A 1 203 ? 21.961 -7.088 -12.065 1.00 91.06 203 GLU A C 1
ATOM 1458 O O . GLU A 1 203 ? 22.037 -5.921 -12.425 1.00 91.06 203 GLU A O 1
ATOM 1463 N N . SER A 1 204 ? 21.357 -8.028 -12.806 1.00 91.44 204 SER A N 1
ATOM 1464 C CA . SER A 1 204 ? 20.673 -7.818 -14.092 1.00 91.44 204 SER A CA 1
ATOM 1465 C C . SER A 1 204 ? 19.172 -7.537 -13.981 1.00 91.44 204 SER A C 1
ATOM 1467 O O . SER A 1 204 ? 18.465 -7.550 -14.984 1.00 91.44 204 SER A O 1
ATOM 1469 N N . SER A 1 205 ? 18.654 -7.330 -12.772 1.00 93.69 205 SER A N 1
ATOM 1470 C CA . SER A 1 205 ? 17.239 -7.022 -12.536 1.00 93.69 205 SER A CA 1
ATOM 1471 C C . SER A 1 205 ? 17.007 -5.561 -12.145 1.00 93.69 205 SER A C 1
ATOM 1473 O O . SER A 1 205 ? 15.969 -5.255 -11.555 1.00 93.69 205 SER A O 1
ATOM 1475 N N . CYS A 1 206 ? 17.947 -4.661 -12.441 1.00 94.56 206 CYS A N 1
ATOM 1476 C CA . CYS A 1 206 ? 17.757 -3.233 -12.219 1.00 94.56 206 CYS A CA 1
ATOM 1477 C C . CYS A 1 206 ? 16.737 -2.669 -13.217 1.00 94.56 206 CYS A C 1
ATOM 1479 O O . CYS A 1 206 ? 16.801 -2.954 -14.411 1.00 94.56 206 CYS A O 1
ATOM 1481 N N . ALA A 1 207 ? 15.828 -1.840 -12.709 1.00 93.62 207 ALA A N 1
ATOM 1482 C CA . ALA A 1 207 ? 14.917 -1.017 -13.501 1.00 93.62 207 ALA A CA 1
ATOM 1483 C C . ALA A 1 207 ? 15.445 0.418 -13.640 1.00 93.62 207 ALA A C 1
ATOM 1485 O O . ALA A 1 207 ? 15.193 1.081 -14.637 1.00 93.62 207 ALA A O 1
ATOM 1486 N N . SER A 1 208 ? 16.209 0.895 -12.654 1.00 93.25 208 SER A N 1
ATOM 1487 C CA . SER A 1 208 ? 16.954 2.149 -12.741 1.00 93.25 208 SER A CA 1
ATOM 1488 C C . SER A 1 208 ? 18.243 2.076 -11.931 1.00 93.25 208 SER A C 1
ATOM 1490 O O . SER A 1 208 ? 18.380 1.273 -10.999 1.00 93.25 208 SER A O 1
ATOM 1492 N N . CYS A 1 209 ? 19.191 2.935 -12.284 1.00 94.38 209 CYS A N 1
ATOM 1493 C CA . CYS A 1 209 ? 20.528 2.953 -11.713 1.00 94.38 209 CYS A CA 1
ATOM 1494 C C . CYS A 1 209 ? 20.747 4.152 -10.797 1.00 94.38 209 CYS A C 1
ATOM 1496 O O . CYS A 1 209 ? 20.135 5.2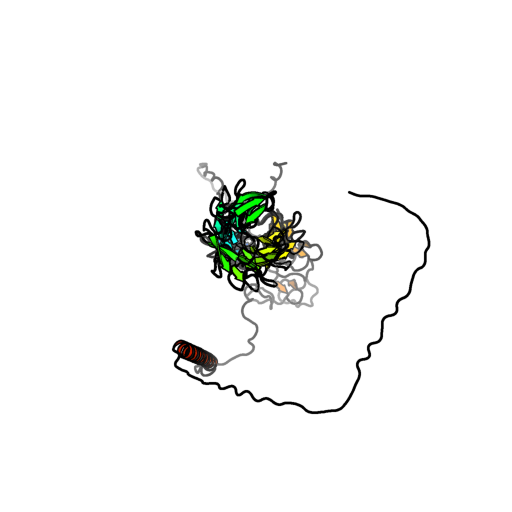01 -10.974 1.00 94.38 209 CYS A O 1
ATOM 1498 N N . ARG A 1 210 ? 21.635 3.994 -9.811 1.00 92.50 210 ARG A N 1
ATOM 1499 C CA . ARG A 1 210 ? 22.059 5.110 -8.955 1.00 92.50 210 ARG A CA 1
ATOM 1500 C C . ARG A 1 210 ? 22.875 6.126 -9.761 1.00 92.50 210 ARG A C 1
ATOM 1502 O O . ARG A 1 210 ? 23.414 5.808 -10.822 1.00 92.50 210 ARG A O 1
ATOM 1509 N N . SER A 1 211 ? 23.013 7.338 -9.227 1.00 89.38 211 SER A N 1
ATOM 1510 C CA . SER A 1 211 ? 23.761 8.430 -9.861 1.00 89.38 211 SER A CA 1
ATOM 1511 C C . SER A 1 211 ? 25.155 8.000 -10.342 1.00 89.38 211 SER A C 1
ATOM 1513 O O . SER A 1 211 ? 25.844 7.238 -9.662 1.00 89.38 211 SER A O 1
ATOM 1515 N N . ASN A 1 212 ? 25.583 8.537 -11.490 1.00 87.56 212 ASN A N 1
ATOM 1516 C CA . ASN A 1 212 ? 26.844 8.219 -12.181 1.00 87.56 212 ASN A CA 1
ATOM 1517 C C . ASN A 1 212 ? 26.940 6.792 -12.755 1.00 87.56 212 ASN A C 1
ATOM 1519 O O . ASN A 1 212 ? 28.043 6.285 -12.955 1.00 87.56 212 ASN A O 1
ATOM 1523 N N . SER A 1 213 ? 25.815 6.128 -13.020 1.00 93.31 213 SER A N 1
ATOM 1524 C CA . SER A 1 213 ? 25.797 4.856 -13.747 1.00 93.31 213 SER A CA 1
ATOM 1525 C C . SER A 1 213 ? 24.656 4.808 -14.755 1.00 93.31 213 SER A C 1
ATOM 1527 O O . SER A 1 213 ? 23.648 5.488 -14.581 1.00 93.31 213 SER A O 1
ATOM 1529 N N . TYR A 1 214 ? 24.842 4.013 -15.806 1.00 94.69 214 TYR A N 1
ATOM 1530 C CA . TYR A 1 214 ? 23.913 3.865 -16.918 1.00 94.69 214 TYR A CA 1
ATOM 1531 C C . TYR A 1 214 ? 23.325 2.458 -16.932 1.00 94.69 214 TYR A C 1
ATOM 1533 O O . TYR A 1 214 ? 24.031 1.475 -16.683 1.00 94.69 214 TYR A O 1
ATOM 1541 N N . LEU A 1 215 ? 22.036 2.357 -17.238 1.00 94.62 215 LEU A N 1
ATOM 1542 C CA . LEU A 1 215 ? 21.354 1.079 -17.378 1.00 94.62 215 LEU A CA 1
ATOM 1543 C C . LEU A 1 215 ? 21.683 0.447 -18.735 1.00 94.62 215 LEU A C 1
ATOM 1545 O O . LEU A 1 215 ? 21.460 1.039 -19.789 1.00 94.62 215 LEU A O 1
ATOM 1549 N N . TYR A 1 216 ? 22.187 -0.782 -18.710 1.00 93.25 216 TYR A N 1
ATOM 1550 C CA . TYR A 1 216 ? 22.458 -1.585 -19.896 1.00 93.25 216 TYR A CA 1
ATOM 1551 C C . TYR A 1 216 ? 21.994 -3.020 -19.662 1.00 93.25 216 TYR A C 1
ATOM 1553 O O . TYR A 1 216 ? 22.508 -3.710 -18.782 1.00 93.25 216 TYR A O 1
ATOM 1561 N N . GLN A 1 217 ? 20.999 -3.468 -20.435 1.00 88.88 217 GLN A N 1
ATOM 1562 C CA . GLN A 1 217 ? 20.448 -4.831 -20.357 1.00 88.88 217 GLN A CA 1
ATOM 1563 C C . GLN A 1 217 ? 20.079 -5.262 -18.918 1.00 88.88 217 GLN A C 1
ATOM 1565 O O . GLN A 1 217 ? 20.359 -6.381 -18.492 1.00 88.88 217 GLN A O 1
ATOM 1570 N N . GLY A 1 218 ? 19.481 -4.348 -18.144 1.00 91.06 218 GLY A N 1
ATOM 1571 C CA . GLY A 1 218 ? 19.069 -4.595 -16.757 1.00 91.06 218 GLY A CA 1
ATOM 1572 C C . GLY A 1 218 ? 20.192 -4.514 -15.715 1.00 91.06 218 GLY A C 1
ATOM 1573 O O . GLY A 1 218 ? 19.924 -4.733 -14.537 1.00 91.06 218 GLY A O 1
ATOM 1574 N N . ARG A 1 219 ? 21.434 -4.195 -16.107 1.00 95.06 219 ARG A N 1
ATOM 1575 C CA . ARG A 1 219 ? 22.583 -3.987 -15.206 1.00 95.06 219 ARG A CA 1
ATOM 1576 C C . ARG A 1 219 ? 22.995 -2.524 -15.178 1.00 95.06 219 ARG A C 1
ATOM 1578 O O . ARG A 1 219 ? 22.906 -1.836 -16.189 1.00 95.06 219 ARG A O 1
ATOM 1585 N N . CYS A 1 220 ? 23.509 -2.071 -14.042 1.00 95.44 220 CYS A N 1
ATOM 1586 C CA . CYS A 1 220 ? 24.060 -0.726 -13.911 1.00 95.44 220 CYS A CA 1
ATOM 1587 C C . CYS A 1 220 ? 25.565 -0.737 -14.156 1.00 95.44 220 CYS A C 1
ATOM 1589 O O . CYS A 1 220 ? 26.317 -1.381 -13.425 1.00 95.44 220 CYS A O 1
ATOM 1591 N N . VAL A 1 221 ? 26.010 -0.008 -15.177 1.00 94.69 221 VAL A N 1
ATOM 1592 C CA . VAL A 1 221 ? 27.421 0.084 -15.564 1.00 94.69 221 VAL A CA 1
ATOM 1593 C C . VAL A 1 221 ? 27.918 1.521 -15.460 1.00 94.69 221 VAL A C 1
ATOM 1595 O O . VAL A 1 221 ? 27.207 2.469 -15.774 1.00 94.69 221 VAL A O 1
ATOM 1598 N N . PHE A 1 222 ? 29.163 1.706 -15.022 1.00 92.56 222 PHE A N 1
ATOM 1599 C CA . PHE A 1 222 ? 29.763 3.044 -14.930 1.00 92.56 222 PHE A CA 1
ATOM 1600 C C . PHE A 1 222 ? 30.141 3.614 -16.309 1.00 92.56 222 PHE A C 1
ATOM 1602 O O . PHE A 1 222 ? 30.139 4.823 -16.518 1.00 92.56 222 PHE A O 1
ATOM 1609 N N . ARG A 1 223 ? 30.473 2.740 -17.265 1.00 91.81 223 ARG A N 1
ATOM 1610 C CA . ARG A 1 223 ? 30.730 3.092 -18.667 1.00 91.81 223 ARG A CA 1
ATOM 1611 C C . ARG A 1 223 ? 29.970 2.136 -19.567 1.00 91.81 223 ARG A C 1
ATOM 1613 O O . ARG A 1 223 ? 30.040 0.925 -19.358 1.00 91.81 223 ARG A O 1
ATOM 1620 N N . CYS A 1 224 ? 29.286 2.687 -20.561 1.00 93.06 224 CYS A N 1
ATOM 1621 C CA . CYS A 1 224 ? 28.589 1.897 -21.561 1.00 93.06 224 CYS A CA 1
ATOM 1622 C C . CYS A 1 224 ? 29.579 1.065 -22.398 1.00 93.06 224 CYS A C 1
ATOM 1624 O O . CYS A 1 224 ? 30.697 1.523 -22.666 1.00 93.06 224 CYS A O 1
ATOM 1626 N N . PRO A 1 225 ? 29.214 -0.174 -22.769 1.00 92.19 225 PRO A N 1
ATOM 1627 C CA . PRO A 1 225 ? 30.060 -1.033 -23.590 1.00 92.19 225 PRO A CA 1
ATOM 1628 C C . PRO A 1 225 ? 30.279 -0.458 -25.000 1.00 92.19 225 PRO A C 1
ATOM 1630 O O . PRO A 1 225 ? 29.574 0.443 -25.451 1.00 92.19 225 PRO A O 1
ATOM 1633 N N . GLN A 1 226 ? 31.281 -0.986 -25.707 1.00 88.38 226 GLN A N 1
ATOM 1634 C CA . GLN A 1 226 ? 31.588 -0.588 -27.088 1.00 88.38 226 GLN A CA 1
ATOM 1635 C C . GLN A 1 226 ? 30.349 -0.680 -27.995 1.00 88.38 226 GLN A C 1
ATOM 1637 O O . GLN A 1 226 ? 29.559 -1.615 -27.879 1.00 88.38 226 GLN A O 1
ATOM 1642 N N . GLY A 1 227 ? 30.192 0.289 -28.899 1.00 86.31 227 GLY A N 1
ATOM 1643 C CA . GLY A 1 227 ? 29.012 0.429 -29.758 1.00 86.31 227 GLY A CA 1
ATOM 1644 C C . GLY A 1 227 ? 27.791 1.054 -29.074 1.00 86.31 227 GLY A C 1
ATOM 1645 O O . GLY A 1 227 ? 26.734 1.152 -29.698 1.00 86.31 227 GLY A O 1
ATOM 1646 N N . THR A 1 228 ? 27.921 1.496 -27.818 1.00 90.88 228 THR A N 1
ATOM 1647 C CA . THR A 1 228 ? 26.887 2.239 -27.087 1.00 90.88 228 THR A CA 1
ATOM 1648 C C . THR A 1 228 ? 27.459 3.469 -26.380 1.00 90.88 228 THR A C 1
ATOM 1650 O O . THR A 1 228 ? 28.651 3.510 -26.073 1.00 90.88 228 THR A O 1
ATOM 1653 N N . TYR A 1 229 ? 26.617 4.459 -26.093 1.00 91.69 229 TYR A N 1
ATOM 1654 C CA . TYR A 1 229 ? 26.957 5.666 -25.340 1.00 91.69 229 TYR A CA 1
ATOM 1655 C C . TYR A 1 229 ? 25.954 5.888 -24.206 1.00 91.69 229 TYR A C 1
ATOM 1657 O O . TYR A 1 229 ? 24.811 5.447 -24.291 1.00 91.69 229 TYR A O 1
ATOM 1665 N N . GLY A 1 230 ? 26.392 6.530 -23.124 1.00 91.81 230 GLY A N 1
ATOM 1666 C CA . GLY A 1 230 ? 25.518 6.850 -21.997 1.00 91.81 230 GLY A CA 1
ATOM 1667 C C . GLY A 1 230 ? 24.741 8.123 -22.283 1.00 91.81 230 GLY A C 1
ATOM 1668 O O . GLY A 1 230 ? 25.352 9.165 -22.501 1.00 91.81 230 GLY A O 1
ATOM 1669 N N . ASP A 1 231 ? 23.416 8.039 -22.286 1.00 88.81 231 ASP A N 1
ATOM 1670 C CA . ASP A 1 231 ? 22.553 9.206 -22.422 1.00 88.81 231 ASP A CA 1
ATOM 1671 C C . ASP A 1 231 ? 22.171 9.735 -21.036 1.00 88.81 231 ASP A C 1
ATOM 1673 O O . ASP A 1 231 ? 21.541 9.041 -20.238 1.00 88.81 231 ASP A O 1
ATOM 1677 N N . GLU A 1 232 ? 22.562 10.973 -20.735 1.00 87.31 232 GLU A N 1
ATOM 1678 C CA . GLU A 1 232 ? 22.335 11.581 -19.417 1.00 87.31 232 GLU A CA 1
ATOM 1679 C C . GLU A 1 232 ? 20.851 11.857 -19.139 1.00 87.31 232 GLU A C 1
ATOM 1681 O O . GLU A 1 232 ? 20.433 11.849 -17.982 1.00 87.31 232 GLU A O 1
ATOM 1686 N N . LEU A 1 233 ? 20.044 12.082 -20.184 1.00 86.19 233 LEU A N 1
ATOM 1687 C CA . LEU A 1 233 ? 18.619 12.379 -20.038 1.00 86.19 233 LEU A CA 1
ATOM 1688 C C . LEU A 1 233 ? 17.823 11.142 -19.607 1.00 86.19 233 LEU A C 1
ATOM 1690 O O . LEU A 1 233 ? 16.921 11.238 -18.774 1.00 86.19 233 LEU A O 1
ATOM 1694 N N . THR A 1 234 ? 18.133 9.991 -20.196 1.00 86.75 234 THR A N 1
ATOM 1695 C CA . THR A 1 234 ? 17.443 8.724 -19.921 1.00 86.75 234 THR A CA 1
ATOM 1696 C C . THR A 1 234 ? 18.134 7.901 -18.838 1.00 86.75 234 THR A C 1
ATOM 1698 O O . THR A 1 234 ? 17.479 7.089 -18.189 1.00 86.75 234 THR A O 1
ATOM 1701 N N . GLY A 1 235 ? 19.430 8.126 -18.597 1.00 90.06 235 GLY A N 1
ATOM 1702 C CA . GLY A 1 235 ? 20.233 7.314 -17.683 1.00 90.06 235 GLY A CA 1
ATOM 1703 C C . GLY A 1 235 ? 20.494 5.900 -18.214 1.00 90.06 235 GLY A C 1
ATOM 1704 O O . GLY A 1 235 ? 20.792 4.993 -17.435 1.00 90.06 235 GLY A O 1
ATOM 1705 N N . GLU A 1 236 ? 20.377 5.689 -19.527 1.00 92.00 236 GLU A N 1
ATOM 1706 C CA . GLU A 1 236 ? 20.548 4.391 -20.185 1.00 92.00 236 GLU A CA 1
ATOM 1707 C C . GLU A 1 236 ? 21.684 4.420 -21.216 1.00 92.00 236 GLU A C 1
ATOM 1709 O O . GLU A 1 236 ? 22.107 5.475 -21.692 1.00 92.00 236 GLU A O 1
ATOM 1714 N N . CYS A 1 237 ? 22.186 3.239 -21.572 1.00 92.81 237 CYS A N 1
ATOM 1715 C CA . CYS A 1 237 ? 23.130 3.082 -22.672 1.00 92.81 237 CYS A CA 1
ATOM 1716 C C . CYS A 1 237 ? 22.385 2.920 -24.004 1.00 92.81 237 CYS A C 1
ATOM 1718 O O . CYS A 1 237 ? 21.719 1.908 -24.233 1.00 92.81 237 CYS A O 1
ATOM 1720 N N . HIS A 1 238 ? 22.556 3.882 -24.908 1.00 89.38 238 HIS A N 1
ATOM 1721 C CA . HIS A 1 238 ? 21.974 3.887 -26.251 1.00 89.38 238 HIS A CA 1
ATOM 1722 C C . HIS A 1 238 ? 22.968 3.393 -27.292 1.00 89.38 238 HIS A C 1
ATOM 1724 O O . HIS A 1 238 ? 24.173 3.563 -27.146 1.00 89.38 238 HIS A O 1
ATOM 1730 N N . VAL A 1 239 ? 22.475 2.779 -28.364 1.00 87.25 239 VAL A N 1
ATOM 1731 C CA . VAL A 1 239 ? 23.318 2.277 -29.460 1.00 87.25 239 VAL A CA 1
ATOM 1732 C C . VAL A 1 239 ? 23.848 3.404 -30.346 1.00 87.25 239 VAL A C 1
ATOM 1734 O O . VAL A 1 239 ? 23.120 4.328 -30.702 1.00 87.25 239 VAL A O 1
ATOM 1737 N N . CYS A 1 240 ? 25.120 3.302 -30.734 1.00 87.94 240 CYS A N 1
ATOM 1738 C CA . CYS A 1 240 ? 25.752 4.218 -31.676 1.00 87.94 240 CYS A CA 1
ATOM 1739 C C . CYS A 1 240 ? 25.172 4.090 -33.100 1.00 87.94 240 CYS A C 1
ATOM 1741 O O . CYS A 1 240 ? 24.571 3.078 -33.484 1.00 87.94 240 CYS A O 1
ATOM 1743 N N . SER A 1 241 ? 25.432 5.111 -33.924 1.00 81.25 241 SER A N 1
ATOM 1744 C CA . SER A 1 241 ? 25.227 5.065 -35.378 1.00 81.25 241 SER A CA 1
ATOM 1745 C C . SER A 1 241 ? 25.936 3.877 -36.054 1.00 81.25 241 SER A C 1
ATOM 1747 O O . SER A 1 241 ? 26.889 3.307 -35.524 1.00 81.25 241 SER A O 1
ATOM 1749 N N . ASP A 1 242 ? 25.467 3.492 -37.246 1.00 76.00 242 ASP A N 1
ATOM 1750 C CA . ASP A 1 242 ? 25.948 2.301 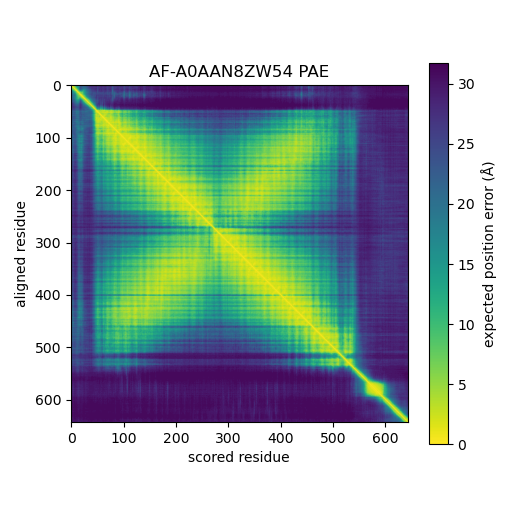-37.964 1.00 76.00 242 ASP A CA 1
ATOM 1751 C C . ASP A 1 242 ? 27.462 2.295 -38.174 1.00 76.00 242 ASP A C 1
ATOM 1753 O O . ASP A 1 242 ? 28.057 3.306 -38.545 1.00 76.00 242 ASP A O 1
ATOM 1757 N N . GLY A 1 243 ? 28.082 1.131 -37.968 1.00 75.25 243 GLY A N 1
ATOM 1758 C CA . GLY A 1 243 ? 29.519 0.948 -38.169 1.00 75.25 243 GLY A CA 1
ATOM 1759 C C . GLY A 1 243 ? 30.394 1.689 -37.156 1.00 75.25 243 GLY A C 1
ATOM 1760 O O . GLY A 1 243 ? 31.611 1.706 -37.319 1.00 75.25 243 GLY A O 1
ATOM 1761 N N . CYS A 1 244 ? 29.805 2.294 -36.125 1.00 85.12 244 CYS A N 1
ATOM 1762 C CA . CYS A 1 244 ? 30.525 3.032 -35.103 1.00 85.12 244 CYS A CA 1
ATOM 1763 C C . CYS A 1 244 ? 30.916 2.139 -33.916 1.00 85.12 244 CYS A C 1
ATOM 1765 O O . CYS A 1 244 ? 30.055 1.497 -33.316 1.00 85.12 244 CYS A O 1
ATOM 1767 N N . SER A 1 245 ? 32.201 2.119 -33.551 1.00 87.00 245 SER A N 1
ATOM 1768 C CA . SER A 1 245 ? 32.697 1.446 -32.342 1.00 87.00 245 SER A CA 1
ATOM 1769 C C . SER A 1 245 ? 32.642 2.343 -31.108 1.00 87.00 245 SER A C 1
ATOM 1771 O O . SER A 1 245 ? 32.249 1.878 -30.041 1.00 87.00 245 SER A O 1
ATOM 1773 N N . THR A 1 246 ? 32.974 3.630 -31.239 1.00 88.38 246 THR A N 1
ATOM 1774 C CA . THR A 1 246 ? 32.840 4.605 -30.144 1.00 88.38 246 THR A CA 1
ATOM 1775 C C . THR A 1 246 ? 32.119 5.850 -30.625 1.00 88.38 246 THR A C 1
ATOM 1777 O O . THR A 1 246 ? 32.514 6.452 -31.624 1.00 88.38 246 THR A O 1
ATOM 1780 N N . CYS A 1 247 ? 31.096 6.269 -29.889 1.00 88.88 247 CYS A N 1
ATOM 1781 C CA . CYS A 1 247 ? 30.364 7.504 -30.132 1.00 88.88 247 CYS A CA 1
ATOM 1782 C C . CYS A 1 247 ? 30.154 8.259 -28.815 1.00 88.88 247 CYS A C 1
ATOM 1784 O O . CYS A 1 247 ? 30.163 7.653 -27.743 1.00 88.88 247 CYS A O 1
ATOM 1786 N N . ASN A 1 248 ? 30.002 9.580 -28.910 1.00 84.69 248 ASN A N 1
ATOM 1787 C CA . ASN A 1 248 ? 29.640 10.423 -27.764 1.00 84.69 248 ASN A CA 1
ATOM 1788 C C . ASN A 1 248 ? 28.137 10.733 -27.744 1.00 84.69 248 ASN A C 1
ATOM 1790 O O . ASN A 1 248 ? 27.584 11.009 -26.686 1.00 84.69 248 ASN A O 1
ATOM 1794 N N . ASP A 1 249 ? 27.500 10.677 -28.911 1.00 81.38 249 ASP A N 1
ATOM 1795 C CA . ASP A 1 249 ? 26.068 10.839 -29.119 1.00 81.38 249 ASP A CA 1
ATOM 1796 C C . ASP A 1 249 ? 25.618 9.918 -30.270 1.00 81.38 249 ASP A C 1
ATOM 1798 O O . ASP A 1 249 ? 26.440 9.260 -30.918 1.00 81.38 249 ASP A O 1
ATOM 1802 N N . GLY A 1 250 ? 24.309 9.846 -30.520 1.00 74.69 250 GLY A N 1
ATOM 1803 C CA . GLY A 1 250 ? 23.737 8.955 -31.530 1.00 74.69 250 GLY A CA 1
ATOM 1804 C C . GLY A 1 250 ? 24.158 9.258 -32.973 1.00 74.69 250 GLY A C 1
ATOM 1805 O O . GLY A 1 250 ? 24.094 8.354 -33.806 1.00 74.69 250 GLY A O 1
ATOM 1806 N N . ASP A 1 251 ? 24.628 10.470 -33.278 1.00 74.94 251 ASP A N 1
ATOM 1807 C CA . ASP A 1 251 ? 24.892 10.946 -34.642 1.00 74.94 251 ASP A CA 1
ATOM 1808 C C . ASP A 1 251 ? 26.395 11.109 -34.951 1.00 74.94 251 ASP A C 1
ATOM 1810 O O . ASP A 1 251 ? 26.812 10.947 -36.101 1.00 74.94 251 ASP A O 1
ATOM 1814 N N . SER A 1 252 ? 27.222 11.362 -33.935 1.00 83.94 252 SER A N 1
ATOM 1815 C CA . SER A 1 252 ? 28.651 11.659 -34.051 1.00 83.94 252 SER A CA 1
ATOM 1816 C C . SER A 1 252 ? 29.515 10.480 -33.612 1.00 83.94 252 SER A C 1
ATOM 1818 O O . SER A 1 252 ? 29.719 10.202 -32.425 1.00 83.94 252 SER A O 1
ATOM 1820 N N . CYS A 1 253 ? 30.101 9.809 -34.595 1.00 86.31 253 CYS A N 1
ATOM 1821 C CA . CYS A 1 253 ? 31.014 8.703 -34.389 1.00 86.31 253 CYS A CA 1
ATOM 1822 C C . CYS A 1 253 ? 32.484 9.146 -34.309 1.00 86.31 253 CYS A C 1
ATOM 1824 O O . CYS A 1 253 ? 32.978 9.862 -35.184 1.00 86.31 253 CYS A O 1
ATOM 1826 N N . SER A 1 254 ? 33.206 8.665 -33.291 1.00 87.50 254 SER A N 1
ATOM 1827 C CA . SER A 1 254 ? 34.627 8.964 -33.059 1.00 87.50 254 SER A CA 1
ATOM 1828 C C . SER A 1 254 ? 35.583 7.852 -33.503 1.00 87.50 254 SER A C 1
ATOM 1830 O O . SER A 1 254 ? 36.739 8.141 -33.808 1.00 87.50 254 SER A O 1
ATOM 1832 N N . SER A 1 255 ? 35.124 6.601 -33.597 1.00 88.12 255 SER A N 1
ATOM 1833 C CA . SER A 1 255 ? 35.870 5.497 -34.217 1.00 88.12 255 SER A CA 1
ATOM 1834 C C . SER A 1 255 ? 34.921 4.508 -34.885 1.00 88.12 255 SER A C 1
ATOM 1836 O O . SER A 1 255 ? 33.842 4.242 -34.360 1.00 88.12 255 SER A O 1
ATOM 1838 N N . CYS A 1 256 ? 35.311 3.976 -36.043 1.00 83.81 256 CYS A N 1
ATOM 1839 C CA . CYS A 1 256 ? 34.515 2.996 -36.777 1.00 83.81 256 CYS A CA 1
ATOM 1840 C C . CYS A 1 256 ? 35.044 1.577 -36.572 1.00 83.81 256 CYS A C 1
ATOM 1842 O O . CYS A 1 256 ? 36.241 1.384 -36.365 1.00 83.81 256 CYS A O 1
ATOM 1844 N N . ILE A 1 257 ? 34.160 0.592 -36.724 1.00 80.50 257 ILE A N 1
ATOM 1845 C CA . ILE A 1 257 ? 34.528 -0.824 -36.789 1.00 80.50 257 ILE A CA 1
ATOM 1846 C C . ILE A 1 257 ? 35.434 -1.104 -37.999 1.00 80.50 257 ILE A C 1
ATOM 1848 O O . ILE A 1 257 ? 35.429 -0.365 -38.991 1.00 80.50 257 ILE A O 1
ATOM 1852 N N . ASP A 1 258 ? 36.191 -2.198 -37.944 1.00 74.88 258 ASP A N 1
ATOM 1853 C CA . ASP A 1 258 ? 37.133 -2.568 -39.001 1.00 74.88 258 ASP A CA 1
ATOM 1854 C C . ASP A 1 258 ? 36.467 -2.614 -40.391 1.00 74.88 258 ASP A C 1
ATOM 1856 O O . ASP A 1 258 ? 35.376 -3.153 -40.582 1.00 74.88 258 ASP A O 1
ATOM 1860 N N . GLY A 1 259 ? 37.125 -2.014 -41.388 1.00 68.38 259 GLY A N 1
ATOM 1861 C CA . GLY A 1 259 ? 36.606 -1.897 -42.760 1.00 68.38 259 GLY A CA 1
ATOM 1862 C C . GLY A 1 259 ? 35.750 -0.650 -43.029 1.00 68.38 259 GLY A C 1
ATOM 1863 O O . GLY A 1 259 ? 35.414 -0.370 -44.186 1.00 68.38 259 GLY A O 1
ATOM 1864 N N . TRP A 1 260 ? 35.466 0.163 -42.013 1.00 76.88 260 TRP A N 1
ATOM 1865 C CA . TRP A 1 260 ? 34.758 1.438 -42.132 1.00 76.88 260 TRP A CA 1
ATOM 1866 C C . TRP A 1 260 ? 35.688 2.623 -41.862 1.00 76.88 260 TRP A C 1
ATOM 1868 O O . TRP A 1 260 ? 36.691 2.506 -41.165 1.00 76.88 260 TRP A O 1
ATOM 1878 N N . ARG A 1 261 ? 35.367 3.782 -42.437 1.00 77.38 261 ARG A N 1
ATOM 1879 C CA . ARG A 1 261 ? 36.111 5.031 -42.225 1.00 77.38 261 ARG A CA 1
ATOM 1880 C C . ARG A 1 261 ? 35.171 6.149 -41.810 1.00 77.38 261 ARG A C 1
ATOM 1882 O O . ARG A 1 261 ? 34.030 6.202 -42.268 1.00 77.38 261 ARG A O 1
ATOM 1889 N N . ILE A 1 262 ? 35.677 7.081 -41.012 1.00 79.38 262 ILE A N 1
ATOM 1890 C CA . ILE A 1 262 ? 34.928 8.273 -40.614 1.00 79.38 262 ILE A CA 1
ATOM 1891 C C . ILE A 1 262 ? 34.879 9.250 -41.792 1.00 79.38 262 ILE A C 1
ATOM 1893 O O . ILE A 1 262 ? 35.908 9.606 -42.369 1.00 79.38 262 ILE A O 1
ATOM 1897 N N . LYS A 1 263 ? 33.679 9.714 -42.137 1.00 75.00 263 LYS A N 1
ATOM 1898 C CA . LYS A 1 263 ? 33.442 10.810 -43.077 1.00 75.00 263 LYS A CA 1
ATOM 1899 C C . LYS A 1 263 ? 32.376 11.735 -42.493 1.00 75.00 263 LYS A C 1
ATOM 1901 O O . LYS A 1 263 ? 31.226 11.336 -42.366 1.00 75.00 263 LYS A O 1
ATOM 1906 N N . ALA A 1 264 ? 32.769 12.970 -42.168 1.00 76.69 264 ALA A N 1
ATOM 1907 C CA . ALA A 1 264 ? 31.890 13.991 -41.583 1.00 76.69 264 ALA A CA 1
ATOM 1908 C C . ALA A 1 264 ? 31.115 13.502 -40.337 1.00 76.69 264 ALA A C 1
ATOM 1910 O O . ALA A 1 264 ? 29.916 13.715 -40.238 1.00 76.69 264 ALA A O 1
ATOM 1911 N N . GLY A 1 265 ? 31.792 12.806 -39.415 1.00 73.06 265 GLY A N 1
ATOM 1912 C CA . GLY A 1 265 ? 31.181 12.298 -38.177 1.00 73.06 265 GLY A CA 1
ATOM 1913 C C . GLY A 1 265 ? 30.411 10.981 -38.320 1.00 73.06 265 GLY A C 1
ATOM 1914 O O . GLY A 1 265 ? 30.066 10.383 -37.312 1.00 73.06 265 GLY A O 1
ATOM 1915 N N . HIS A 1 266 ? 30.216 10.462 -39.534 1.00 77.25 266 HIS A N 1
ATOM 1916 C CA . HIS A 1 266 ? 29.548 9.179 -39.762 1.00 77.25 266 HIS A CA 1
ATOM 1917 C C . HIS A 1 266 ? 30.527 8.123 -40.270 1.00 77.25 266 HIS A C 1
ATOM 1919 O O . HIS A 1 266 ? 31.454 8.425 -41.028 1.00 77.25 266 HIS A O 1
ATOM 1925 N N . CYS A 1 267 ? 30.308 6.866 -39.898 1.00 76.44 267 CYS A N 1
ATOM 1926 C CA . CYS A 1 267 ? 31.045 5.764 -40.494 1.00 76.44 267 CYS A CA 1
ATOM 1927 C C . CYS A 1 267 ? 30.471 5.454 -41.871 1.00 76.44 267 CYS A C 1
ATOM 1929 O O . CYS A 1 267 ? 29.270 5.272 -42.041 1.00 76.44 267 CYS A O 1
ATOM 1931 N N . VAL A 1 268 ? 31.347 5.374 -42.869 1.00 71.81 268 VAL A N 1
ATOM 1932 C CA . VAL A 1 268 ? 31.009 4.893 -44.210 1.00 71.81 268 VAL A CA 1
ATOM 1933 C C . VAL A 1 268 ? 31.902 3.714 -44.575 1.00 71.81 268 VAL A C 1
ATOM 1935 O O . VAL A 1 268 ? 33.095 3.708 -44.257 1.00 71.81 268 VAL A O 1
ATOM 1938 N N . ALA A 1 269 ? 31.341 2.713 -45.254 1.00 68.31 269 ALA A N 1
ATOM 1939 C CA . ALA A 1 269 ? 32.101 1.558 -45.716 1.00 68.31 269 ALA A CA 1
ATOM 1940 C C . ALA A 1 269 ? 33.268 2.006 -46.618 1.00 68.31 269 ALA A C 1
ATOM 1942 O O . ALA A 1 269 ? 33.124 2.888 -47.472 1.00 68.31 269 ALA A O 1
ATOM 1943 N N . SER A 1 270 ? 34.450 1.413 -46.436 1.00 67.81 270 SER A N 1
ATOM 1944 C CA . SER A 1 270 ? 35.681 1.894 -47.081 1.00 67.81 270 SER A CA 1
ATOM 1945 C C . SER A 1 270 ? 35.816 1.539 -48.570 1.00 67.81 270 SER A C 1
ATOM 1947 O O . SER A 1 270 ? 36.811 1.915 -49.195 1.00 67.81 270 SER A O 1
ATOM 1949 N N . SER A 1 271 ? 34.833 0.866 -49.178 1.00 64.12 271 SER A N 1
ATOM 1950 C CA . SER A 1 271 ? 34.941 0.371 -50.555 1.00 64.12 271 SER A CA 1
ATOM 1951 C C . SER A 1 271 ? 34.625 1.453 -51.593 1.00 64.12 271 SER A C 1
ATOM 1953 O O . SER A 1 271 ? 33.476 1.819 -51.803 1.00 64.12 271 SER A O 1
ATOM 1955 N N . HIS A 1 272 ? 35.662 1.957 -52.267 1.00 60.09 272 HIS A N 1
ATOM 1956 C CA . HIS A 1 272 ? 35.536 2.803 -53.468 1.00 60.09 272 HIS A CA 1
ATOM 1957 C C . HIS A 1 272 ? 35.696 2.006 -54.778 1.00 60.09 272 HIS A C 1
ATOM 1959 O O . HIS A 1 272 ? 35.755 2.604 -55.848 1.00 60.09 272 HIS A O 1
ATOM 1965 N N . ARG A 1 273 ? 35.839 0.671 -54.711 1.00 69.75 273 ARG A N 1
ATOM 1966 C CA . ARG A 1 273 ? 36.152 -0.181 -55.879 1.00 69.75 273 ARG A CA 1
ATOM 1967 C C . ARG A 1 273 ? 35.076 -1.202 -56.258 1.00 69.75 273 ARG A C 1
ATOM 1969 O O . ARG A 1 273 ? 35.187 -1.783 -57.330 1.00 69.75 273 ARG A O 1
ATOM 1976 N N . CYS A 1 274 ? 34.068 -1.413 -55.416 1.00 74.31 274 CYS A N 1
ATOM 1977 C CA . CYS A 1 274 ? 32.955 -2.328 -55.682 1.00 74.31 274 CYS A CA 1
ATOM 1978 C C . CYS A 1 274 ? 31.622 -1.575 -55.615 1.00 74.31 274 CYS A C 1
ATOM 1980 O O . CYS A 1 274 ? 31.543 -0.505 -55.007 1.00 74.31 274 CYS A O 1
ATOM 1982 N N . ASN A 1 275 ? 30.583 -2.130 -56.241 1.00 79.94 275 ASN A N 1
ATOM 1983 C CA . ASN A 1 275 ? 29.235 -1.576 -56.144 1.00 79.94 275 ASN A CA 1
ATOM 1984 C C . ASN A 1 275 ? 28.702 -1.675 -54.706 1.00 79.94 275 ASN A C 1
ATOM 1986 O O . ASN A 1 275 ? 29.184 -2.475 -53.912 1.00 79.94 275 ASN A O 1
ATOM 1990 N N . ILE A 1 276 ? 27.670 -0.893 -54.373 1.00 77.88 276 ILE A N 1
ATOM 1991 C CA . ILE A 1 276 ? 27.085 -0.863 -53.019 1.00 77.88 276 ILE A CA 1
ATOM 1992 C C . ILE A 1 276 ? 26.600 -2.240 -52.531 1.00 77.88 276 ILE A C 1
ATOM 1994 O O . ILE A 1 276 ? 26.668 -2.512 -51.338 1.00 77.88 276 ILE A O 1
ATOM 1998 N N . ASN A 1 277 ? 26.178 -3.116 -53.449 1.00 81.62 277 ASN A N 1
ATOM 1999 C CA . ASN A 1 277 ? 25.723 -4.484 -53.186 1.00 81.62 277 ASN A CA 1
ATOM 2000 C C . ASN A 1 277 ? 26.838 -5.540 -53.303 1.00 81.62 277 ASN A C 1
ATOM 2002 O O . ASN A 1 277 ? 26.546 -6.731 -53.443 1.00 81.62 277 ASN A O 1
ATOM 2006 N N . GLU A 1 278 ? 28.101 -5.119 -53.286 1.00 82.75 278 GLU A N 1
ATOM 2007 C CA . GLU A 1 278 ? 29.275 -5.976 -53.393 1.00 82.75 278 GLU A CA 1
ATOM 2008 C C . GLU A 1 278 ? 30.319 -5.596 -52.332 1.00 82.75 278 GLU A C 1
ATOM 2010 O O . GLU A 1 278 ? 30.537 -4.421 -52.039 1.00 82.75 278 GLU A O 1
ATOM 2015 N N . PHE A 1 279 ? 31.015 -6.588 -51.777 1.00 78.62 279 PHE A N 1
ATOM 2016 C CA . PHE A 1 279 ? 32.130 -6.375 -50.854 1.00 78.62 279 PHE A CA 1
ATOM 2017 C C . PHE A 1 279 ? 33.459 -6.783 -51.507 1.00 78.62 279 PHE A C 1
ATOM 2019 O O . PHE A 1 279 ? 33.509 -7.694 -52.339 1.00 78.62 279 PHE A O 1
ATOM 2026 N N . ALA A 1 280 ? 34.544 -6.099 -51.139 1.00 79.56 280 ALA A N 1
ATOM 2027 C CA . ALA A 1 280 ? 35.885 -6.401 -51.628 1.00 79.56 280 ALA A CA 1
ATOM 2028 C C . ALA A 1 280 ? 36.536 -7.495 -50.768 1.00 79.56 280 ALA A C 1
ATOM 2030 O O . ALA A 1 280 ? 36.720 -7.324 -49.564 1.00 79.56 280 ALA A O 1
ATOM 2031 N N . THR A 1 281 ? 36.913 -8.608 -51.391 1.00 76.50 281 THR A N 1
ATOM 2032 C CA . THR A 1 281 ? 37.704 -9.669 -50.747 1.00 76.50 281 THR A CA 1
ATOM 2033 C C . THR A 1 281 ? 39.151 -9.218 -50.503 1.00 76.50 281 THR A C 1
ATOM 2035 O O . THR A 1 281 ? 39.614 -8.247 -51.099 1.00 76.50 281 THR A O 1
ATOM 2038 N N . VAL A 1 282 ? 39.907 -9.957 -49.678 1.00 75.44 282 VAL A N 1
ATOM 2039 C CA . VAL A 1 282 ? 41.336 -9.684 -49.380 1.00 75.44 282 VAL A CA 1
ATOM 2040 C C . VAL A 1 282 ? 42.193 -9.587 -50.655 1.00 75.44 282 VAL A C 1
ATOM 2042 O O . VAL A 1 282 ? 43.161 -8.836 -50.703 1.00 75.44 282 VAL A O 1
ATOM 2045 N N . ASN A 1 283 ? 41.786 -10.284 -51.720 1.00 77.06 283 ASN A N 1
ATOM 2046 C CA . ASN A 1 283 ? 42.453 -10.286 -53.025 1.00 77.06 283 ASN A CA 1
ATOM 2047 C C . ASN A 1 283 ? 41.979 -9.155 -53.964 1.00 77.06 283 ASN A C 1
ATOM 2049 O O . ASN A 1 283 ? 42.362 -9.123 -55.130 1.00 77.06 283 ASN A O 1
ATOM 2053 N N . GLY A 1 284 ? 41.108 -8.255 -53.496 1.00 74.69 284 GLY A N 1
ATOM 2054 C CA . GLY A 1 284 ? 40.559 -7.140 -54.271 1.00 74.69 284 GLY A CA 1
ATOM 2055 C C . GLY A 1 284 ? 39.415 -7.499 -55.230 1.00 74.69 284 GLY A C 1
ATOM 2056 O O . GLY A 1 284 ? 38.947 -6.619 -55.948 1.00 74.69 284 GLY A O 1
ATOM 2057 N N . ALA A 1 285 ? 38.941 -8.752 -55.251 1.00 82.00 285 ALA A N 1
ATOM 2058 C CA . ALA A 1 285 ? 37.793 -9.167 -56.065 1.00 82.00 285 ALA A CA 1
ATOM 2059 C C . ALA A 1 285 ? 36.461 -8.804 -55.387 1.00 82.00 285 ALA A C 1
ATOM 2061 O O . ALA A 1 285 ? 36.326 -8.992 -54.175 1.00 82.00 285 ALA A O 1
ATOM 2062 N N . CYS A 1 286 ? 35.481 -8.331 -56.163 1.00 85.50 286 CYS A N 1
ATOM 2063 C CA . CYS A 1 286 ? 34.152 -7.958 -55.674 1.00 85.50 286 CYS A CA 1
ATOM 2064 C C . CYS A 1 286 ? 33.207 -9.171 -55.651 1.00 85.50 286 CYS A C 1
ATOM 2066 O O . CYS A 1 286 ? 33.018 -9.835 -56.670 1.00 85.50 286 CYS A O 1
ATOM 2068 N N . GLN A 1 287 ? 32.597 -9.451 -54.500 1.00 87.38 287 GLN A N 1
ATOM 2069 C CA . GLN A 1 287 ? 31.582 -10.496 -54.333 1.00 87.38 287 GLN A CA 1
ATOM 2070 C C . GLN A 1 287 ? 30.253 -9.886 -53.896 1.00 87.38 287 GLN A C 1
ATOM 2072 O O . GLN A 1 287 ? 30.228 -8.973 -53.077 1.00 87.38 287 GLN A O 1
ATOM 2077 N N . ARG A 1 288 ? 29.142 -10.402 -54.432 1.00 89.75 288 ARG A N 1
ATOM 2078 C CA . ARG A 1 288 ? 27.794 -9.901 -54.131 1.00 89.75 288 ARG A CA 1
ATOM 2079 C C . ARG A 1 288 ? 27.366 -10.216 -52.700 1.00 89.75 288 ARG A C 1
ATOM 2081 O O . ARG A 1 288 ? 27.622 -11.306 -52.192 1.00 89.75 288 ARG A O 1
ATOM 2088 N N . CYS A 1 289 ? 26.660 -9.267 -52.099 1.00 88.75 289 CYS A N 1
ATOM 2089 C CA . CYS A 1 289 ? 25.997 -9.429 -50.815 1.00 88.75 289 CYS A CA 1
ATOM 2090 C C . CYS A 1 289 ? 24.872 -10.469 -50.872 1.00 88.75 289 CYS A C 1
ATOM 2092 O O . CYS A 1 289 ? 24.356 -10.794 -51.947 1.00 88.75 289 CYS A O 1
ATOM 2094 N N . HIS A 1 290 ? 24.442 -10.946 -49.700 1.00 92.88 290 HIS A N 1
ATOM 2095 C CA . HIS A 1 290 ? 23.218 -11.733 -49.585 1.00 92.88 290 HIS A CA 1
ATOM 2096 C C . HIS A 1 290 ? 22.021 -10.969 -50.180 1.00 92.88 290 HIS A C 1
ATOM 2098 O O . HIS A 1 290 ? 21.952 -9.744 -50.085 1.00 92.88 290 HIS A O 1
ATOM 2104 N N . SER A 1 291 ? 21.055 -11.689 -50.760 1.00 91.94 291 SER A N 1
ATOM 2105 C CA . SER A 1 291 ? 19.914 -11.104 -51.495 1.00 91.94 291 SER A CA 1
ATOM 2106 C C . SER A 1 291 ? 19.062 -10.122 -50.680 1.00 91.94 291 SER A C 1
ATOM 2108 O O . SER A 1 291 ? 18.354 -9.291 -51.242 1.00 91.94 291 SER A O 1
ATOM 2110 N N . THR A 1 292 ? 19.140 -10.212 -49.354 1.00 92.69 292 THR A N 1
ATOM 2111 C CA . THR A 1 292 ? 18.392 -9.384 -48.405 1.00 92.69 292 THR A CA 1
ATOM 2112 C C . THR A 1 292 ? 19.136 -8.111 -47.995 1.00 92.69 292 THR A C 1
ATOM 2114 O O . THR A 1 292 ? 18.529 -7.235 -47.377 1.00 92.69 292 THR A O 1
ATOM 2117 N N . CYS A 1 293 ? 20.434 -8.006 -48.303 1.00 89.44 293 CYS A N 1
ATOM 2118 C CA . CYS A 1 293 ? 21.260 -6.845 -47.992 1.00 89.44 293 CYS A CA 1
ATOM 2119 C C . CYS A 1 293 ? 21.355 -5.908 -49.210 1.00 89.44 293 CYS A C 1
ATOM 2121 O O . CYS A 1 293 ? 21.637 -6.343 -50.325 1.00 89.44 293 CYS A O 1
ATOM 2123 N N . LEU A 1 294 ? 21.206 -4.604 -48.985 1.00 87.44 294 LEU A N 1
ATOM 2124 C CA . LEU A 1 294 ? 21.573 -3.562 -49.947 1.00 87.44 294 LEU A CA 1
ATOM 2125 C C . LEU A 1 294 ? 23.095 -3.351 -49.997 1.00 87.44 294 LEU A C 1
ATOM 2127 O O . LEU A 1 294 ? 23.638 -3.127 -51.074 1.00 87.44 294 LEU A O 1
ATOM 2131 N N . SER A 1 295 ? 23.763 -3.443 -48.846 1.00 83.50 295 SER A N 1
ATOM 2132 C CA . SER A 1 295 ? 25.224 -3.413 -48.699 1.00 83.50 295 SER A CA 1
ATOM 2133 C C . SER A 1 295 ? 25.675 -4.347 -47.577 1.00 83.50 295 SER A C 1
ATOM 2135 O O . SER A 1 295 ? 24.876 -4.689 -46.703 1.00 83.50 295 SER A O 1
ATOM 2137 N N . CYS A 1 296 ? 26.934 -4.794 -47.603 1.00 84.56 296 CYS A N 1
ATOM 2138 C CA . CYS A 1 296 ? 27.438 -5.840 -46.710 1.00 84.56 296 CYS A CA 1
ATOM 2139 C C . CYS A 1 296 ? 28.952 -5.745 -46.459 1.00 84.56 296 CYS A C 1
ATOM 2141 O O . CYS A 1 296 ? 29.685 -5.111 -47.217 1.00 84.56 296 CYS A O 1
ATOM 2143 N N . VAL A 1 297 ? 29.417 -6.436 -45.414 1.00 79.25 297 VAL A N 1
ATOM 2144 C CA . VAL A 1 297 ? 30.847 -6.724 -45.167 1.00 79.25 297 VAL A CA 1
ATOM 2145 C C . VAL A 1 297 ? 31.257 -8.132 -45.612 1.00 79.25 297 VAL A C 1
ATOM 2147 O O . VAL A 1 297 ? 32.436 -8.472 -45.570 1.00 79.25 297 VAL A O 1
ATOM 2150 N N . GLY A 1 298 ? 30.297 -8.949 -46.049 1.00 83.44 298 GLY A N 1
ATOM 2151 C CA . GLY A 1 298 ? 30.516 -10.308 -46.535 1.00 83.44 298 GLY A CA 1
ATOM 2152 C C . GLY A 1 298 ? 29.261 -10.899 -47.184 1.00 83.44 298 GLY A C 1
ATOM 2153 O O . GLY A 1 298 ? 28.235 -10.231 -47.306 1.00 83.44 298 GLY A O 1
ATOM 2154 N N . THR A 1 299 ? 29.331 -12.150 -47.635 1.00 86.38 299 THR A N 1
ATOM 2155 C CA . THR A 1 299 ? 28.242 -12.803 -48.387 1.00 86.38 299 THR A CA 1
ATOM 2156 C C . THR A 1 299 ? 27.133 -13.399 -47.516 1.00 86.38 299 THR A C 1
ATOM 2158 O O . THR A 1 299 ? 26.090 -13.783 -48.047 1.00 86.38 299 THR A O 1
ATOM 2161 N N . GLY A 1 300 ? 27.342 -13.508 -46.202 1.00 88.38 300 GLY A N 1
ATOM 2162 C CA . GLY A 1 300 ? 26.398 -14.125 -45.272 1.00 88.38 300 GLY A CA 1
ATOM 2163 C C . GLY A 1 300 ? 25.161 -13.269 -44.984 1.00 88.38 300 GLY A C 1
ATOM 2164 O O . GLY A 1 300 ? 25.188 -12.043 -45.076 1.00 88.38 300 GLY A O 1
ATOM 2165 N N . GLU A 1 301 ? 24.070 -13.917 -44.569 1.00 89.62 301 GLU A N 1
ATOM 2166 C CA . GLU A 1 301 ? 22.805 -13.251 -44.213 1.00 89.62 301 GLU A CA 1
ATOM 2167 C C . GLU A 1 301 ? 22.884 -12.354 -42.961 1.00 89.62 301 GLU A C 1
ATOM 2169 O O . GLU A 1 301 ? 22.026 -11.494 -42.770 1.00 89.62 301 GLU A O 1
ATOM 2174 N N . SER A 1 302 ? 23.908 -12.544 -42.125 1.00 87.50 302 SER A N 1
ATOM 2175 C CA . SER A 1 302 ? 24.197 -11.775 -40.906 1.00 87.50 302 SER A CA 1
ATOM 2176 C C . SER A 1 302 ? 25.368 -10.801 -41.083 1.00 87.50 302 SER A C 1
ATOM 2178 O O . SER A 1 302 ? 26.009 -10.403 -40.115 1.00 87.50 302 SER A O 1
ATOM 2180 N N . GLN A 1 303 ? 25.718 -10.484 -42.330 1.00 86.12 303 GLN A N 1
ATOM 2181 C CA . GLN A 1 303 ? 26.811 -9.575 -42.683 1.00 86.12 303 GLN A CA 1
ATOM 2182 C C . GLN A 1 303 ? 26.292 -8.346 -43.445 1.00 86.12 303 GLN A C 1
ATOM 2184 O O . GLN A 1 303 ? 27.049 -7.696 -44.171 1.00 86.12 303 GLN A O 1
ATOM 2189 N N . CYS A 1 304 ? 25.000 -8.035 -43.302 1.00 86.56 304 CYS A N 1
ATOM 2190 C CA . CYS A 1 304 ? 24.372 -6.871 -43.909 1.00 86.56 304 CYS A CA 1
ATOM 2191 C C . CYS A 1 304 ? 24.745 -5.589 -43.157 1.00 86.56 304 CYS A C 1
ATOM 2193 O O . CYS A 1 304 ? 24.807 -5.565 -41.931 1.00 86.56 304 CYS A O 1
ATOM 2195 N N . LEU A 1 305 ? 24.908 -4.502 -43.907 1.00 80.00 305 LEU A N 1
ATOM 2196 C CA . LEU A 1 305 ? 25.076 -3.145 -43.383 1.00 80.00 305 LEU A CA 1
ATOM 2197 C C . LEU A 1 305 ? 23.829 -2.292 -43.615 1.00 80.00 305 LEU A C 1
ATOM 2199 O O . LEU A 1 305 ? 23.451 -1.496 -42.766 1.00 80.00 305 LEU A O 1
ATOM 2203 N N . HIS A 1 306 ? 23.161 -2.483 -44.751 1.00 84.94 306 HIS A N 1
ATOM 2204 C CA . HIS A 1 306 ? 21.861 -1.889 -45.051 1.00 84.94 306 HIS A CA 1
ATOM 2205 C C . HIS A 1 306 ? 20.962 -2.945 -45.686 1.00 84.94 306 HIS A C 1
ATOM 2207 O O . HIS A 1 306 ? 21.449 -3.855 -46.359 1.00 84.94 306 HIS A O 1
ATOM 2213 N N . CYS A 1 307 ? 19.650 -2.819 -45.502 1.00 90.56 307 CYS A N 1
ATOM 2214 C CA . CYS A 1 307 ? 18.670 -3.770 -46.019 1.00 90.56 307 CYS A CA 1
ATOM 2215 C C . CYS A 1 307 ? 18.010 -3.278 -47.308 1.00 90.56 307 CYS A C 1
ATOM 2217 O O . CYS A 1 307 ? 17.922 -2.078 -47.570 1.00 90.56 307 CYS A O 1
ATOM 2219 N N . THR A 1 308 ? 17.528 -4.219 -48.119 1.00 90.19 308 THR A N 1
ATOM 2220 C CA . THR A 1 308 ? 16.652 -3.905 -49.256 1.00 90.19 308 THR A CA 1
ATOM 2221 C C . THR A 1 308 ? 15.335 -3.276 -48.776 1.00 90.19 308 THR A C 1
ATOM 2223 O O . THR A 1 308 ? 14.981 -3.377 -47.601 1.00 90.19 308 THR A O 1
ATOM 2226 N N . GLN A 1 309 ? 14.577 -2.635 -49.674 1.00 86.81 309 GLN A N 1
ATOM 2227 C CA . GLN A 1 309 ? 13.321 -1.957 -49.315 1.00 86.81 309 GLN A CA 1
ATOM 2228 C C . GLN A 1 309 ? 12.354 -2.873 -48.538 1.00 86.81 309 GLN A C 1
ATOM 2230 O O . GLN A 1 309 ? 12.231 -4.057 -48.854 1.00 86.81 309 GLN A O 1
ATOM 2235 N N . ARG A 1 310 ? 11.635 -2.295 -47.561 1.00 87.69 310 ARG A N 1
ATOM 2236 C CA . ARG A 1 310 ? 10.658 -2.973 -46.676 1.00 87.69 310 ARG A CA 1
ATOM 2237 C C . ARG A 1 310 ? 11.250 -4.029 -45.729 1.00 87.69 310 ARG A C 1
ATOM 2239 O O . ARG A 1 310 ? 10.533 -4.919 -45.286 1.00 87.69 310 ARG A O 1
ATOM 2246 N N . ARG A 1 311 ? 12.543 -3.937 -45.417 1.00 93.12 311 ARG A N 1
ATOM 2247 C CA . ARG A 1 311 ? 13.211 -4.748 -44.391 1.00 93.12 311 ARG A CA 1
ATOM 2248 C C . ARG A 1 311 ? 13.950 -3.855 -43.404 1.00 93.12 311 ARG A C 1
ATOM 2250 O O . ARG A 1 311 ? 14.308 -2.728 -43.741 1.00 93.12 311 ARG A O 1
ATOM 2257 N N . PHE A 1 312 ? 14.186 -4.381 -42.210 1.00 92.94 312 PHE A N 1
ATOM 2258 C CA . PHE A 1 312 ? 14.833 -3.684 -41.108 1.00 92.94 312 PHE A CA 1
ATOM 2259 C C . PHE A 1 312 ? 16.113 -4.401 -40.696 1.00 92.94 312 PHE A C 1
ATOM 2261 O O . PHE A 1 312 ? 16.153 -5.630 -40.644 1.00 92.94 312 PHE A O 1
ATOM 2268 N N . LEU A 1 313 ? 17.162 -3.633 -40.413 1.00 88.94 313 LEU A N 1
ATOM 2269 C CA . LEU A 1 313 ? 18.421 -4.179 -39.915 1.00 88.94 313 LEU A CA 1
ATOM 2270 C C . LEU A 1 313 ? 18.337 -4.440 -38.403 1.00 88.94 313 LEU A C 1
ATOM 2272 O O . LEU A 1 313 ? 18.033 -3.520 -37.643 1.00 88.94 313 LEU A O 1
ATOM 2276 N N . LEU A 1 314 ? 18.654 -5.665 -37.985 1.00 90.44 314 LEU A N 1
ATOM 2277 C CA . LEU A 1 314 ? 18.800 -6.101 -36.594 1.00 90.44 314 LEU A CA 1
ATOM 2278 C C . LEU A 1 314 ? 20.059 -6.972 -36.487 1.00 90.44 314 LEU A C 1
ATOM 2280 O O . LEU A 1 314 ? 20.150 -7.980 -37.181 1.00 90.44 314 LEU A O 1
ATOM 2284 N N . ASP A 1 315 ? 21.034 -6.578 -35.664 1.00 85.56 315 ASP A N 1
ATOM 2285 C CA . ASP A 1 315 ? 22.293 -7.316 -35.441 1.00 85.56 315 ASP A CA 1
ATOM 2286 C C . ASP A 1 315 ? 22.979 -7.798 -36.739 1.00 85.56 315 ASP A C 1
ATOM 2288 O O . ASP A 1 315 ? 23.385 -8.950 -36.878 1.00 85.56 315 ASP A O 1
ATOM 2292 N N . SER A 1 316 ? 23.097 -6.902 -37.729 1.00 85.19 316 SER A N 1
ATOM 2293 C CA . SER A 1 316 ? 23.656 -7.175 -39.072 1.00 85.19 316 SER A CA 1
ATOM 2294 C C . SER A 1 316 ? 22.859 -8.165 -39.944 1.00 85.19 316 SER A C 1
ATOM 2296 O O . SER A 1 316 ? 23.332 -8.582 -41.003 1.00 85.19 316 SER A O 1
ATOM 2298 N N . LYS A 1 317 ? 21.627 -8.517 -39.554 1.00 91.88 317 LYS A N 1
ATOM 2299 C CA . LYS A 1 317 ? 20.678 -9.337 -40.322 1.00 91.88 317 LYS A CA 1
ATOM 2300 C C . LYS A 1 317 ? 19.452 -8.518 -40.732 1.00 91.88 317 LYS A C 1
ATOM 2302 O O . LYS A 1 317 ? 18.972 -7.671 -39.986 1.00 91.88 317 LYS A O 1
ATOM 2307 N N . CYS A 1 318 ? 18.922 -8.774 -41.926 1.00 93.50 318 CYS A N 1
ATOM 2308 C CA . CYS A 1 318 ? 17.731 -8.085 -42.428 1.00 93.50 318 CYS A CA 1
ATOM 2309 C C . CYS A 1 318 ? 16.453 -8.888 -42.162 1.00 93.50 318 CYS A C 1
ATOM 2311 O O . CYS A 1 318 ? 16.259 -9.954 -42.752 1.00 93.50 318 CYS A O 1
ATOM 2313 N N . VAL A 1 319 ? 15.568 -8.342 -41.329 1.00 94.25 319 VAL A N 1
ATOM 2314 C CA . VAL A 1 319 ? 14.273 -8.925 -40.939 1.00 94.25 319 VAL A CA 1
ATOM 2315 C C . VAL A 1 319 ? 13.101 -8.171 -41.579 1.00 94.25 319 VAL A C 1
ATOM 2317 O O . VAL A 1 319 ? 13.244 -7.017 -41.978 1.00 94.25 319 VAL A O 1
ATOM 2320 N N . GLU A 1 320 ? 11.940 -8.811 -41.721 1.00 93.31 320 GLU A N 1
ATOM 2321 C CA . GLU A 1 320 ? 10.751 -8.184 -42.337 1.00 93.31 320 GLU A CA 1
ATOM 2322 C C . GLU A 1 320 ? 9.970 -7.296 -41.359 1.00 93.31 320 GLU A C 1
ATOM 2324 O O . GLU A 1 320 ? 9.405 -6.280 -41.754 1.00 93.31 320 GLU A O 1
ATOM 2329 N N . SER A 1 321 ? 10.006 -7.633 -40.071 1.00 93.38 321 SER A N 1
ATOM 2330 C CA . SER A 1 321 ? 9.436 -6.855 -38.973 1.00 93.38 321 SER A CA 1
ATOM 2331 C C . SER A 1 321 ? 10.366 -6.918 -37.766 1.00 93.38 321 SER A C 1
ATOM 2333 O O . SER A 1 321 ? 11.026 -7.938 -37.549 1.00 93.38 321 SER A O 1
ATOM 2335 N N . CYS A 1 322 ? 10.416 -5.849 -36.972 1.00 93.69 322 CYS A N 1
ATOM 2336 C CA . CYS A 1 322 ? 11.172 -5.869 -35.723 1.00 93.69 322 CYS A CA 1
ATOM 2337 C C . CYS A 1 322 ? 10.501 -6.806 -34.702 1.00 93.69 322 CYS A C 1
ATOM 2339 O O . CYS A 1 322 ? 9.270 -6.806 -34.614 1.00 93.69 322 CYS A O 1
ATOM 2341 N N . PRO A 1 323 ? 11.279 -7.629 -33.978 1.00 94.19 323 PRO A N 1
ATOM 2342 C CA . PRO A 1 323 ? 10.755 -8.517 -32.943 1.00 94.19 323 PRO A CA 1
ATOM 2343 C C . PRO A 1 323 ? 10.320 -7.738 -31.692 1.00 94.19 323 PRO A C 1
ATOM 2345 O O . PRO A 1 323 ? 10.518 -6.527 -31.596 1.00 94.19 323 PRO A O 1
ATOM 2348 N N . GLU A 1 324 ? 9.746 -8.447 -30.715 1.00 92.44 324 GLU A N 1
ATOM 2349 C CA . GLU A 1 324 ? 9.416 -7.877 -29.402 1.00 92.44 324 GLU A CA 1
ATOM 2350 C C . GLU A 1 324 ? 10.651 -7.255 -28.742 1.00 92.44 324 GLU A C 1
ATOM 2352 O O . GLU A 1 324 ? 11.772 -7.729 -28.921 1.00 92.44 324 GLU A O 1
ATOM 2357 N N . SER A 1 325 ? 10.437 -6.213 -27.945 1.00 91.88 325 SER A N 1
ATOM 2358 C CA . SER A 1 325 ? 11.470 -5.359 -27.349 1.00 91.88 325 SER A CA 1
ATOM 2359 C C . SER A 1 325 ? 12.267 -4.518 -28.354 1.00 91.88 325 SER A C 1
ATOM 2361 O O . SER A 1 325 ? 13.281 -3.942 -27.971 1.00 91.88 325 SER A O 1
ATOM 2363 N N . TYR A 1 326 ? 11.827 -4.403 -29.614 1.00 93.25 326 TYR A N 1
ATOM 2364 C CA . TYR A 1 326 ? 12.419 -3.507 -30.612 1.00 93.25 326 TYR A CA 1
ATOM 2365 C C . TYR A 1 326 ? 11.348 -2.702 -31.356 1.00 93.25 326 TYR A C 1
ATOM 2367 O O . TYR A 1 326 ? 10.248 -3.189 -31.612 1.00 93.25 326 TYR A O 1
ATOM 2375 N N . PHE A 1 327 ? 11.696 -1.487 -31.781 1.00 94.00 327 PHE A N 1
ATOM 2376 C CA . PHE A 1 327 ? 10.864 -0.655 -32.649 1.00 94.00 327 PHE A CA 1
ATOM 2377 C C . PHE A 1 327 ? 11.596 -0.271 -33.934 1.00 94.00 327 PHE A C 1
ATOM 2379 O O . PHE A 1 327 ? 12.824 -0.169 -33.988 1.00 94.00 327 PHE A O 1
ATOM 2386 N N . ALA A 1 328 ? 10.818 -0.074 -34.996 1.00 92.31 328 ALA A N 1
ATOM 2387 C CA . ALA A 1 328 ? 11.332 0.264 -36.311 1.00 92.31 328 ALA A CA 1
ATOM 2388 C C . ALA A 1 328 ? 11.553 1.775 -36.450 1.00 92.31 328 ALA A C 1
ATOM 2390 O O . ALA A 1 328 ? 10.611 2.559 -36.352 1.00 92.31 328 ALA A O 1
ATOM 2391 N N . VAL A 1 329 ? 12.778 2.191 -36.771 1.00 88.69 329 VAL A N 1
ATOM 2392 C CA . VAL A 1 329 ? 13.100 3.591 -37.080 1.00 88.69 329 VAL A CA 1
ATOM 2393 C C . VAL A 1 329 ? 14.151 3.663 -38.182 1.00 88.69 329 VAL A C 1
ATOM 2395 O O . VAL A 1 329 ? 15.152 2.955 -38.154 1.00 88.69 329 VAL A O 1
ATOM 2398 N N . ARG A 1 330 ? 13.899 4.491 -39.208 1.00 85.44 330 ARG A N 1
ATOM 2399 C CA . ARG A 1 330 ? 14.813 4.718 -40.350 1.00 85.44 330 ARG A CA 1
ATOM 2400 C C . ARG A 1 330 ? 15.362 3.420 -40.995 1.00 85.44 330 ARG A C 1
ATOM 2402 O O . ARG A 1 330 ? 16.514 3.373 -41.407 1.00 85.44 330 ARG A O 1
ATOM 2409 N N . GLY A 1 331 ? 14.544 2.365 -41.097 1.00 86.00 331 GLY A N 1
ATOM 2410 C CA . GLY A 1 331 ? 14.947 1.081 -41.705 1.00 86.00 331 GLY A CA 1
ATOM 2411 C C . GLY A 1 331 ? 15.782 0.163 -40.797 1.00 86.00 331 GLY A C 1
ATOM 2412 O O . GLY A 1 331 ? 16.430 -0.762 -41.285 1.00 86.00 331 GLY A O 1
ATOM 2413 N N . ARG A 1 332 ? 15.774 0.397 -39.481 1.00 87.12 332 ARG A N 1
ATOM 2414 C CA . ARG A 1 332 ? 16.491 -0.390 -38.468 1.00 87.12 332 ARG A CA 1
ATOM 2415 C C . ARG A 1 332 ? 15.566 -0.770 -37.318 1.00 87.12 332 ARG A C 1
ATOM 2417 O O . ARG A 1 332 ? 14.556 -0.103 -37.103 1.00 87.12 332 ARG A O 1
ATOM 2424 N N . CYS A 1 333 ? 15.937 -1.813 -36.585 1.00 92.75 333 CYS A N 1
ATOM 2425 C CA . CYS A 1 333 ? 15.315 -2.177 -35.319 1.00 92.75 333 CYS A CA 1
ATOM 2426 C C . CYS A 1 333 ? 16.179 -1.658 -34.170 1.00 92.75 333 CYS A C 1
ATOM 2428 O O . CYS A 1 333 ? 17.311 -2.110 -34.000 1.00 92.75 333 CYS A O 1
ATOM 2430 N N . LEU A 1 334 ? 15.655 -0.710 -33.394 1.00 88.88 334 LEU A N 1
ATOM 2431 C CA . LEU A 1 334 ? 16.295 -0.232 -32.168 1.00 88.88 334 LEU A CA 1
ATOM 2432 C C . LEU A 1 334 ? 15.607 -0.842 -30.947 1.00 88.88 334 LEU A C 1
ATOM 2434 O O . LEU A 1 334 ? 14.394 -1.054 -30.998 1.00 88.88 334 LEU A O 1
ATOM 2438 N N . PRO A 1 335 ? 16.352 -1.149 -29.873 1.00 90.81 335 PRO A N 1
ATOM 2439 C CA . PRO A 1 335 ? 15.764 -1.717 -28.670 1.00 90.81 335 PRO A CA 1
ATOM 2440 C C . PRO A 1 335 ? 14.794 -0.727 -28.015 1.00 90.81 335 PRO A C 1
ATOM 2442 O O . PRO A 1 335 ? 15.018 0.485 -28.010 1.00 90.81 335 PRO A O 1
ATOM 2445 N N . CYS A 1 336 ? 13.711 -1.257 -27.456 1.00 92.81 336 CYS A N 1
ATOM 2446 C CA . CYS A 1 336 ? 12.802 -0.523 -26.591 1.00 92.81 336 CYS A CA 1
ATOM 2447 C C . CYS A 1 336 ? 13.483 -0.164 -25.255 1.00 92.81 336 CYS A C 1
ATOM 2449 O O . CYS A 1 336 ? 14.471 -0.804 -24.877 1.00 92.81 336 CYS A O 1
ATOM 2451 N N . PRO A 1 337 ? 12.939 0.819 -24.511 1.00 91.75 337 PRO A N 1
ATOM 2452 C CA . PRO A 1 337 ? 13.394 1.136 -23.158 1.00 91.75 337 PRO A CA 1
ATOM 2453 C C . PRO A 1 337 ? 13.339 -0.071 -22.227 1.00 91.75 337 PRO A C 1
ATOM 2455 O O . PRO A 1 337 ? 12.571 -1.016 -22.452 1.00 91.75 337 PRO A O 1
ATOM 2458 N N . ASN A 1 338 ? 14.109 -0.018 -21.139 1.00 91.06 338 ASN A N 1
ATOM 2459 C CA . ASN A 1 338 ? 14.156 -1.117 -20.188 1.00 91.06 338 ASN A CA 1
ATOM 2460 C C . ASN A 1 338 ? 12.761 -1.498 -19.658 1.00 91.06 338 ASN A C 1
ATOM 2462 O O . ASN A 1 338 ? 11.933 -0.652 -19.324 1.00 91.06 338 ASN A O 1
ATOM 2466 N N . GLY A 1 339 ? 12.495 -2.804 -19.613 1.00 91.75 339 GLY A N 1
ATOM 2467 C CA . GLY A 1 339 ? 11.221 -3.337 -19.139 1.00 91.75 339 GLY A CA 1
ATOM 2468 C C . GLY A 1 339 ? 10.056 -3.187 -20.120 1.00 91.75 339 GLY A C 1
ATOM 2469 O O . GLY A 1 339 ? 8.961 -3.630 -19.787 1.00 91.75 339 GLY A O 1
ATOM 2470 N N . CYS A 1 340 ? 10.246 -2.620 -21.315 1.00 94.62 340 CYS A N 1
ATOM 2471 C CA . CYS A 1 340 ? 9.197 -2.503 -22.325 1.00 94.62 340 CYS A CA 1
ATOM 2472 C C . CYS A 1 340 ? 9.223 -3.659 -23.341 1.00 94.62 340 CYS A C 1
ATOM 2474 O O . CYS A 1 340 ? 10.249 -3.912 -23.967 1.00 94.62 340 CYS A O 1
ATOM 2476 N N . LEU A 1 341 ? 8.077 -4.322 -23.551 1.00 94.25 341 LEU A N 1
ATOM 2477 C CA . LEU A 1 341 ? 7.927 -5.404 -24.540 1.00 94.25 341 LEU A CA 1
ATOM 2478 C C . LEU A 1 341 ? 7.508 -4.898 -25.925 1.00 94.25 341 LEU A C 1
ATOM 2480 O O . LEU A 1 341 ? 7.989 -5.401 -26.935 1.00 94.25 341 LEU A O 1
ATOM 2484 N N . TYR A 1 342 ? 6.626 -3.900 -25.989 1.00 94.25 342 TYR A N 1
ATOM 2485 C CA . TYR A 1 342 ? 6.183 -3.308 -27.254 1.00 94.25 342 TYR A CA 1
ATOM 2486 C C . TYR A 1 342 ? 6.238 -1.791 -27.147 1.00 94.25 342 TYR A C 1
ATOM 2488 O O . TYR A 1 342 ? 5.573 -1.211 -26.287 1.00 94.25 342 TYR A O 1
ATOM 2496 N N . CYS A 1 343 ? 6.992 -1.146 -28.033 1.00 94.50 343 CYS A N 1
ATOM 2497 C CA . CYS A 1 343 ? 7.102 0.305 -28.103 1.00 94.50 343 CYS A CA 1
ATOM 2498 C C . CYS A 1 343 ? 6.983 0.802 -29.550 1.00 94.50 343 CYS A C 1
ATOM 2500 O O . CYS A 1 343 ? 7.303 0.081 -30.495 1.00 94.50 343 CYS A O 1
ATOM 2502 N N . THR A 1 344 ? 6.502 2.033 -29.731 1.00 93.06 344 THR A N 1
ATOM 2503 C CA . THR A 1 344 ? 6.459 2.707 -31.048 1.00 93.06 344 THR A CA 1
ATOM 2504 C C . THR A 1 344 ? 7.595 3.705 -31.225 1.00 93.06 344 THR A C 1
ATOM 2506 O O . THR A 1 344 ? 7.997 4.013 -32.344 1.00 93.06 344 THR A O 1
ATOM 2509 N N . SER A 1 345 ? 8.112 4.206 -30.110 1.00 91.38 345 SER A N 1
ATOM 2510 C CA . SER A 1 345 ? 9.282 5.064 -30.010 1.00 91.38 345 SER A CA 1
ATOM 2511 C C . SER A 1 345 ? 9.994 4.731 -28.699 1.00 91.38 345 SER A C 1
ATOM 2513 O O . SER A 1 345 ? 9.444 4.030 -27.847 1.00 91.38 345 SER A O 1
ATOM 2515 N N . TYR A 1 346 ? 11.187 5.279 -28.487 1.00 87.75 346 TYR A N 1
ATOM 2516 C CA . TYR A 1 346 ? 11.861 5.151 -27.197 1.00 87.75 346 TYR A CA 1
ATOM 2517 C C . TYR A 1 346 ? 11.085 5.841 -26.044 1.00 87.75 346 TYR A C 1
ATOM 2519 O O . TYR A 1 346 ? 11.254 5.494 -24.885 1.00 87.75 346 TYR A O 1
ATOM 2527 N N . GLY A 1 347 ? 10.197 6.800 -26.324 1.00 87.44 347 GLY A N 1
ATOM 2528 C CA . GLY A 1 347 ? 9.359 7.445 -25.300 1.00 87.44 347 GLY A CA 1
ATOM 2529 C C . GLY A 1 347 ? 7.991 6.791 -25.089 1.00 87.44 347 GLY A C 1
ATOM 2530 O O . GLY A 1 347 ? 7.313 7.115 -24.116 1.00 87.44 347 GLY A O 1
ATOM 2531 N N . ASP A 1 348 ? 7.587 5.888 -25.987 1.00 93.19 348 ASP A N 1
ATOM 2532 C CA . ASP A 1 348 ? 6.217 5.387 -26.081 1.00 93.19 348 ASP A CA 1
ATOM 2533 C C . ASP A 1 348 ? 6.161 3.867 -25.941 1.00 93.19 348 ASP A C 1
ATOM 2535 O O . ASP A 1 348 ? 6.083 3.127 -26.929 1.00 93.19 348 ASP A O 1
ATOM 2539 N N . CYS A 1 349 ? 6.183 3.394 -24.696 1.00 94.94 349 CYS A N 1
ATOM 2540 C CA . CYS A 1 349 ? 5.923 1.999 -24.382 1.00 94.94 349 CYS A CA 1
ATOM 2541 C C . CYS A 1 349 ? 4.420 1.711 -24.292 1.00 94.94 349 CYS A C 1
ATOM 2543 O O . CYS A 1 349 ? 3.668 2.429 -23.631 1.00 94.94 349 CYS A O 1
ATOM 2545 N N . ARG A 1 350 ? 3.983 0.611 -24.912 1.00 93.88 350 ARG A N 1
ATOM 2546 C CA . ARG A 1 350 ? 2.591 0.145 -24.902 1.00 93.88 350 ARG A CA 1
ATOM 2547 C C . ARG A 1 350 ? 2.329 -0.968 -23.891 1.00 93.88 350 ARG A C 1
ATOM 2549 O O . ARG A 1 350 ? 1.198 -1.102 -23.429 1.00 93.88 350 ARG A O 1
ATOM 2556 N N . SER A 1 351 ? 3.337 -1.767 -23.559 1.00 94.44 351 SER A N 1
ATOM 2557 C CA . SER A 1 351 ? 3.208 -2.856 -22.589 1.00 94.44 351 SER A CA 1
ATOM 2558 C C . SER A 1 351 ? 4.541 -3.198 -21.949 1.00 94.44 351 SER A C 1
ATOM 2560 O O . SER A 1 351 ? 5.576 -3.214 -22.620 1.00 94.44 351 SER A O 1
ATOM 2562 N N . CYS A 1 352 ? 4.488 -3.579 -20.682 1.00 95.50 352 CYS A N 1
ATOM 2563 C CA . CYS A 1 352 ? 5.672 -3.879 -19.902 1.00 95.50 352 CYS A CA 1
ATOM 2564 C C . CYS A 1 352 ? 5.921 -5.380 -19.756 1.00 95.50 352 CYS A C 1
ATOM 2566 O O . CYS A 1 352 ? 5.000 -6.195 -19.812 1.00 95.50 352 CYS A O 1
ATOM 2568 N N . ALA A 1 353 ? 7.188 -5.730 -19.559 1.00 93.00 353 ALA A N 1
ATOM 2569 C CA . ALA A 1 353 ? 7.621 -7.056 -19.164 1.00 93.00 353 ALA A CA 1
ATOM 2570 C C . ALA A 1 353 ? 7.039 -7.425 -17.785 1.00 93.00 353 ALA A C 1
ATOM 2572 O O . ALA A 1 353 ? 6.659 -6.537 -17.014 1.00 93.00 353 ALA A O 1
ATOM 2573 N N . PRO A 1 354 ? 6.973 -8.722 -17.431 1.00 90.69 354 PRO A N 1
ATOM 2574 C CA . PRO A 1 354 ? 6.467 -9.141 -16.129 1.00 90.69 354 PRO A CA 1
ATOM 2575 C C . PRO A 1 354 ? 7.175 -8.419 -14.974 1.00 90.69 354 PRO A C 1
ATOM 2577 O O . PRO A 1 354 ? 8.401 -8.309 -14.970 1.00 90.69 354 PRO A O 1
ATOM 2580 N N . ARG A 1 355 ? 6.394 -7.987 -13.974 1.00 88.38 355 ARG A N 1
ATOM 2581 C CA . ARG A 1 355 ? 6.836 -7.225 -12.784 1.00 88.38 355 ARG A CA 1
ATOM 2582 C C . ARG A 1 355 ? 7.262 -5.775 -13.025 1.00 88.38 355 ARG A C 1
ATOM 2584 O O . ARG A 1 355 ? 7.753 -5.135 -12.105 1.00 88.38 355 ARG A O 1
ATOM 2591 N N . PHE A 1 356 ? 7.047 -5.255 -14.226 1.00 92.50 356 PHE A N 1
ATOM 2592 C CA . PHE A 1 356 ? 7.009 -3.819 -14.465 1.00 92.50 356 PHE A CA 1
ATOM 2593 C C . PHE A 1 356 ? 5.559 -3.346 -14.556 1.00 92.50 356 PHE A C 1
ATOM 2595 O O . PHE A 1 356 ? 4.668 -4.095 -14.964 1.00 92.50 356 PHE A O 1
ATOM 2602 N N . HIS A 1 357 ? 5.346 -2.077 -14.227 1.00 93.75 357 HIS A N 1
ATOM 2603 C CA . HIS A 1 357 ? 4.050 -1.422 -14.287 1.00 93.75 357 HIS A CA 1
ATOM 2604 C C . HIS A 1 357 ? 4.078 -0.306 -15.328 1.00 93.75 357 HIS A C 1
ATOM 2606 O O . HIS A 1 357 ? 4.998 0.514 -15.348 1.00 93.75 357 HIS A O 1
ATOM 2612 N N . LEU A 1 358 ? 3.069 -0.265 -16.194 1.00 95.88 358 LEU A N 1
ATOM 2613 C CA . LEU A 1 358 ? 2.914 0.782 -17.192 1.00 95.88 358 LEU A CA 1
ATOM 2614 C C . LEU A 1 358 ? 2.366 2.053 -16.536 1.00 95.88 358 LEU A C 1
ATOM 2616 O O . LEU A 1 358 ? 1.268 2.051 -15.976 1.00 95.88 358 LEU A O 1
ATOM 2620 N N . HIS A 1 359 ? 3.107 3.148 -16.655 1.00 95.62 359 HIS A N 1
ATOM 2621 C CA . HIS A 1 359 ? 2.715 4.468 -16.180 1.00 95.62 359 HIS A CA 1
ATOM 2622 C C . HIS A 1 359 ? 3.235 5.541 -17.142 1.00 95.62 359 HIS A C 1
ATOM 2624 O O . HIS A 1 359 ? 4.432 5.600 -17.408 1.00 95.62 359 HIS A O 1
ATOM 2630 N N . ASN A 1 360 ? 2.345 6.386 -17.677 1.00 94.12 360 ASN A N 1
ATOM 2631 C CA . ASN A 1 360 ? 2.690 7.459 -18.625 1.00 94.12 360 ASN A CA 1
ATOM 2632 C C . ASN A 1 360 ? 3.599 6.988 -19.782 1.00 94.12 360 ASN A C 1
ATOM 2634 O O . ASN A 1 360 ? 4.650 7.575 -20.028 1.00 94.12 360 ASN A O 1
ATOM 2638 N N . ASN A 1 361 ? 3.210 5.896 -20.453 1.00 93.75 361 ASN A N 1
ATOM 2639 C CA . ASN A 1 361 ? 3.961 5.240 -21.537 1.00 93.75 361 ASN A CA 1
ATOM 2640 C C . ASN A 1 361 ? 5.378 4.759 -21.163 1.00 93.75 361 ASN A C 1
ATOM 2642 O O . ASN A 1 361 ? 6.194 4.493 -22.043 1.00 93.75 361 ASN A O 1
ATOM 2646 N N . LYS A 1 362 ? 5.684 4.613 -19.871 1.00 93.38 362 LYS A N 1
ATOM 2647 C CA . LYS A 1 362 ? 6.955 4.080 -19.368 1.00 93.38 362 LYS A CA 1
ATOM 2648 C C . LYS A 1 362 ? 6.715 2.875 -18.473 1.00 93.38 362 LYS A C 1
ATOM 2650 O O . LYS A 1 362 ? 5.683 2.777 -17.812 1.00 93.38 362 LYS A O 1
ATOM 2655 N N . CYS A 1 363 ? 7.686 1.975 -18.441 1.00 94.38 363 CYS A N 1
ATOM 2656 C CA . CYS A 1 363 ? 7.679 0.829 -17.546 1.00 94.38 363 CYS A CA 1
ATOM 2657 C C . CYS A 1 363 ? 8.495 1.157 -16.302 1.00 94.38 363 CYS A C 1
ATOM 2659 O O . CYS A 1 363 ? 9.678 1.465 -16.395 1.00 94.38 363 CYS A O 1
ATOM 2661 N N . ILE A 1 364 ? 7.852 1.110 -15.139 1.00 92.38 364 ILE A N 1
ATOM 2662 C CA . ILE A 1 364 ? 8.469 1.402 -13.842 1.00 92.38 364 ILE A CA 1
ATOM 2663 C C . ILE A 1 364 ? 8.357 0.192 -12.915 1.00 92.38 364 ILE A C 1
ATOM 2665 O O . ILE A 1 364 ? 7.456 -0.629 -13.069 1.00 92.38 364 ILE A O 1
ATOM 2669 N N . ALA A 1 365 ? 9.276 0.067 -11.957 1.00 91.31 365 ALA A N 1
ATOM 2670 C CA . ALA A 1 365 ? 9.323 -1.087 -11.053 1.00 91.31 365 ALA A CA 1
ATOM 2671 C C . ALA A 1 365 ? 8.179 -1.126 -10.025 1.00 91.31 365 ALA A C 1
ATOM 2673 O O . ALA A 1 365 ? 7.779 -2.209 -9.624 1.00 91.31 365 ALA A O 1
ATOM 267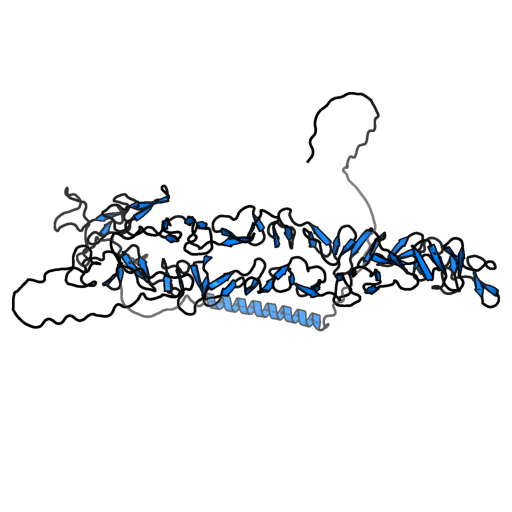4 N N . SER A 1 366 ? 7.656 0.036 -9.623 1.00 90.56 366 SER A N 1
ATOM 2675 C CA . SER A 1 366 ? 6.551 0.170 -8.664 1.00 90.56 366 SER A CA 1
ATOM 2676 C C . SER A 1 366 ? 5.717 1.395 -9.016 1.00 90.56 366 SER A C 1
ATOM 2678 O O . SER A 1 366 ? 6.272 2.400 -9.469 1.00 90.56 366 SER A O 1
ATOM 2680 N N . CYS A 1 367 ? 4.406 1.350 -8.775 1.00 92.12 367 CYS A N 1
ATOM 2681 C CA . CYS A 1 367 ? 3.550 2.513 -8.997 1.00 92.12 367 CYS A CA 1
ATOM 2682 C C . CYS A 1 367 ? 3.878 3.664 -8.021 1.00 92.12 367 CYS A C 1
ATOM 2684 O O . CYS A 1 367 ? 4.207 3.412 -6.858 1.00 92.12 367 CYS A O 1
ATOM 2686 N N . PRO A 1 368 ? 3.813 4.930 -8.477 1.00 91.38 368 PRO A N 1
ATOM 2687 C CA . PRO A 1 368 ? 4.049 6.097 -7.625 1.00 91.38 368 PRO A CA 1
ATOM 2688 C C . PRO A 1 368 ? 2.931 6.290 -6.580 1.00 91.38 368 PRO A C 1
ATOM 2690 O O . PRO A 1 368 ? 1.868 5.677 -6.681 1.00 91.38 368 PRO A O 1
ATOM 2693 N N . GLU A 1 369 ? 3.152 7.155 -5.575 1.00 88.88 369 GLU A N 1
ATOM 2694 C CA . GLU A 1 369 ? 2.096 7.536 -4.614 1.00 88.88 369 GLU A CA 1
ATOM 2695 C C . GLU A 1 369 ? 0.840 8.043 -5.344 1.00 88.88 369 GLU A C 1
ATOM 2697 O O . GLU A 1 369 ? 0.933 8.711 -6.374 1.00 88.88 369 GLU A O 1
ATOM 2702 N N . GLY A 1 370 ? -0.337 7.718 -4.804 1.00 91.56 370 GLY A N 1
ATOM 2703 C CA . GLY A 1 370 ? -1.624 8.020 -5.431 1.00 91.56 370 GLY A CA 1
ATOM 2704 C C . GLY A 1 370 ? -2.020 7.081 -6.574 1.00 91.56 370 GLY A C 1
ATOM 2705 O O . GLY A 1 370 ? -3.067 7.296 -7.178 1.00 91.56 370 GLY A O 1
ATOM 2706 N N . PHE A 1 371 ? -1.229 6.044 -6.875 1.00 93.69 371 PHE A N 1
ATOM 2707 C CA . PHE A 1 371 ? -1.566 5.021 -7.865 1.00 93.69 371 PHE A CA 1
ATOM 2708 C C . PHE A 1 371 ? -1.434 3.611 -7.280 1.00 93.69 371 PHE A C 1
ATOM 2710 O O . PHE A 1 371 ? -0.515 3.323 -6.510 1.00 93.69 371 PHE A O 1
ATOM 2717 N N . TYR A 1 372 ? -2.322 2.716 -7.707 1.00 92.62 372 TYR A N 1
ATOM 2718 C CA . TYR A 1 372 ? -2.255 1.283 -7.429 1.00 92.62 372 TYR A CA 1
ATOM 2719 C C . TYR A 1 372 ? -1.991 0.497 -8.717 1.00 92.62 372 TYR A C 1
ATOM 2721 O O . TYR A 1 372 ? -2.253 0.973 -9.826 1.00 92.62 372 TYR A O 1
ATOM 2729 N N . SER A 1 373 ? -1.449 -0.710 -8.574 1.00 90.94 373 SER A N 1
ATOM 2730 C CA . SER A 1 373 ? -1.215 -1.615 -9.698 1.00 90.94 373 SER A CA 1
ATOM 2731 C C . SER A 1 373 ? -2.482 -2.408 -10.025 1.00 90.94 373 SER A C 1
ATOM 2733 O O . SER A 1 373 ? -2.939 -3.212 -9.218 1.00 90.94 373 SER A O 1
ATOM 2735 N N . ASP A 1 374 ? -3.008 -2.224 -11.234 1.00 91.94 374 ASP A N 1
ATOM 2736 C CA . ASP A 1 374 ? -4.091 -3.017 -11.817 1.00 91.94 374 ASP A CA 1
ATOM 2737 C C . ASP A 1 374 ? -3.543 -3.800 -13.016 1.00 91.94 374 ASP A C 1
ATOM 2739 O O . ASP A 1 374 ? -3.346 -3.244 -14.097 1.00 91.94 374 ASP A O 1
ATOM 2743 N N . ILE A 1 375 ? -3.216 -5.081 -12.808 1.00 89.38 375 ILE A N 1
ATOM 2744 C CA . ILE A 1 375 ? -2.692 -5.994 -13.844 1.00 89.38 375 ILE A CA 1
ATOM 2745 C C . ILE A 1 375 ? -1.496 -5.371 -14.603 1.00 89.38 375 ILE A C 1
ATOM 2747 O O . ILE A 1 375 ? -1.469 -5.287 -15.830 1.00 89.38 375 ILE A O 1
ATOM 2751 N N . GLY A 1 376 ? -0.495 -4.884 -13.862 1.00 89.62 376 GLY A N 1
ATOM 2752 C CA . GLY A 1 376 ? 0.715 -4.294 -14.451 1.00 89.62 376 GLY A CA 1
ATOM 2753 C C . GLY A 1 376 ? 0.506 -2.910 -15.077 1.00 89.62 376 GLY A C 1
ATOM 2754 O O . GLY A 1 376 ? 1.350 -2.457 -15.845 1.00 89.62 376 GLY A O 1
ATOM 2755 N N . VAL A 1 377 ? -0.591 -2.216 -14.764 1.00 94.75 377 VAL A N 1
ATOM 2756 C CA . VAL A 1 377 ? -0.836 -0.822 -15.160 1.00 94.75 377 VAL A CA 1
ATOM 2757 C C . VAL A 1 377 ? -1.097 0.016 -13.914 1.00 94.75 377 VAL A C 1
ATOM 2759 O O . VAL A 1 377 ? -1.907 -0.359 -13.073 1.00 94.75 377 VAL A O 1
ATOM 2762 N N . CYS A 1 378 ? -0.438 1.167 -13.792 1.00 95.62 378 CYS A N 1
ATOM 2763 C CA . CYS A 1 378 ? -0.674 2.072 -12.671 1.00 95.62 378 CYS A CA 1
ATOM 2764 C C . CYS A 1 378 ? -1.947 2.888 -12.900 1.00 95.62 378 CYS A C 1
ATOM 2766 O O . CYS A 1 378 ? -2.013 3.698 -13.829 1.00 95.62 378 CYS A O 1
ATOM 2768 N N . ARG A 1 379 ? -2.942 2.703 -12.032 1.00 95.44 379 ARG A N 1
ATOM 2769 C CA . ARG A 1 379 ? -4.214 3.434 -12.050 1.00 95.44 379 ARG A CA 1
ATOM 2770 C C . ARG A 1 379 ? -4.346 4.336 -10.827 1.00 95.44 379 ARG A C 1
ATOM 2772 O O . ARG A 1 379 ? -3.839 3.972 -9.770 1.00 95.44 379 ARG A O 1
ATOM 2779 N N . PRO A 1 380 ? -4.972 5.515 -10.964 1.00 95.56 380 PRO A N 1
ATOM 2780 C CA . PRO A 1 380 ? -5.082 6.458 -9.862 1.00 95.56 380 PRO A CA 1
ATOM 2781 C C . PRO A 1 380 ? -5.982 5.909 -8.753 1.00 95.56 380 PRO A C 1
ATOM 2783 O O . PRO A 1 380 ? -6.945 5.187 -9.019 1.00 95.56 380 PRO A O 1
ATOM 2786 N N . CYS A 1 381 ? -5.659 6.277 -7.520 1.00 94.75 381 CYS A N 1
ATOM 2787 C CA . CYS A 1 381 ? -6.505 6.081 -6.354 1.00 94.75 381 CYS A CA 1
ATOM 2788 C C . CYS A 1 381 ? -7.734 6.996 -6.385 1.00 94.75 381 CYS A C 1
ATOM 2790 O O . CYS A 1 381 ? -7.762 8.010 -7.087 1.00 94.75 381 CYS A O 1
ATOM 2792 N N . GLU A 1 382 ? -8.727 6.664 -5.562 1.00 94.25 382 GLU A N 1
ATOM 2793 C CA . GLU A 1 382 ? -9.821 7.578 -5.237 1.00 94.25 382 GLU A CA 1
ATOM 2794 C C . GLU A 1 382 ? -9.274 8.862 -4.584 1.00 94.25 382 GLU A C 1
ATOM 2796 O O . GLU A 1 382 ? -8.335 8.807 -3.788 1.00 94.25 382 GLU A O 1
ATOM 2801 N N . ALA A 1 383 ? -9.881 10.017 -4.871 1.00 90.44 383 ALA A N 1
ATOM 2802 C CA . ALA A 1 383 ? -9.347 11.336 -4.508 1.00 90.44 383 ALA A CA 1
ATOM 2803 C C . ALA A 1 383 ? -9.153 11.583 -2.996 1.00 90.44 383 ALA A C 1
ATOM 2805 O O . ALA A 1 383 ? -8.414 12.485 -2.609 1.00 90.44 383 ALA A O 1
ATOM 2806 N N . THR A 1 384 ? -9.823 10.822 -2.127 1.00 90.38 384 THR A N 1
ATOM 2807 C CA . THR A 1 384 ? -9.656 10.915 -0.666 1.00 90.38 384 THR A CA 1
ATOM 2808 C C . THR A 1 384 ? -8.476 10.096 -0.141 1.00 90.38 384 THR A C 1
ATOM 2810 O O . THR A 1 384 ? -7.984 10.369 0.958 1.00 90.38 384 THR A O 1
ATOM 2813 N N . C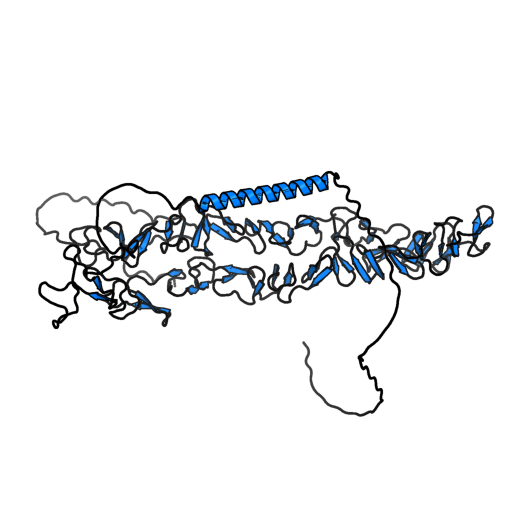YS A 1 385 ? -8.019 9.095 -0.900 1.00 92.81 385 CYS A N 1
ATOM 2814 C CA . CYS A 1 385 ? -6.912 8.231 -0.516 1.00 92.81 385 CYS A CA 1
ATOM 2815 C C . CYS A 1 385 ? -5.582 8.839 -0.981 1.00 92.81 385 CYS A C 1
ATOM 2817 O O . CYS A 1 385 ? -5.367 9.042 -2.174 1.00 92.81 385 CYS A O 1
ATOM 2819 N N . ARG A 1 386 ? -4.632 9.008 -0.059 1.00 92.81 386 ARG A N 1
ATOM 2820 C CA . ARG A 1 386 ? -3.242 9.310 -0.425 1.00 92.81 386 ARG A CA 1
ATOM 2821 C C . ARG A 1 386 ? -2.550 8.085 -1.029 1.00 92.81 386 ARG A C 1
ATOM 2823 O O . ARG A 1 386 ? -1.791 8.199 -1.989 1.00 92.81 386 ARG A O 1
ATOM 2830 N N . SER A 1 387 ? -2.812 6.909 -0.465 1.00 92.38 387 SER A N 1
ATOM 2831 C CA . SER A 1 387 ? -2.395 5.622 -1.019 1.00 92.38 387 SER A CA 1
ATOM 2832 C C . SER A 1 387 ? -3.546 4.626 -0.948 1.00 92.38 387 SER A C 1
ATOM 2834 O O . SER A 1 387 ? -4.383 4.692 -0.045 1.00 92.38 387 SER A O 1
ATOM 2836 N N . CYS A 1 388 ? -3.601 3.709 -1.908 1.00 93.31 388 CYS A N 1
ATOM 2837 C CA . CYS A 1 388 ? -4.669 2.726 -2.034 1.00 93.31 388 CYS A CA 1
ATOM 2838 C C . CYS A 1 388 ? -4.127 1.405 -2.586 1.00 93.31 388 CYS A C 1
ATOM 2840 O O . CYS A 1 388 ? -3.068 1.365 -3.213 1.00 93.31 388 CYS A O 1
ATOM 2842 N N . TYR A 1 389 ? -4.875 0.330 -2.357 1.00 91.88 389 TYR A N 1
ATOM 2843 C CA . TYR A 1 389 ? -4.630 -0.990 -2.950 1.00 91.88 389 TYR A CA 1
ATOM 2844 C C . TYR A 1 389 ? -5.748 -1.396 -3.928 1.00 91.88 389 TYR A C 1
ATOM 2846 O O . TYR A 1 389 ? -5.822 -2.544 -4.359 1.00 91.88 389 TYR A O 1
ATOM 2854 N N . GLY A 1 390 ? -6.626 -0.453 -4.280 1.00 92.31 390 GLY A N 1
ATOM 2855 C CA . GLY A 1 390 ? -7.712 -0.642 -5.231 1.00 92.31 390 GLY A CA 1
ATOM 2856 C C . GLY A 1 390 ? -8.457 0.665 -5.529 1.00 92.31 390 GLY A C 1
ATOM 2857 O O . GLY A 1 390 ? -8.157 1.696 -4.925 1.00 92.31 390 GLY A O 1
ATOM 2858 N N . PRO A 1 391 ? -9.419 0.643 -6.468 1.00 92.44 391 PRO A N 1
ATOM 2859 C CA . PRO A 1 391 ? -10.106 1.847 -6.933 1.00 92.44 391 PRO A CA 1
ATOM 2860 C C . PRO A 1 391 ? -11.181 2.379 -5.983 1.00 92.44 391 PRO A C 1
ATOM 2862 O O . PRO A 1 391 ? -11.654 3.490 -6.183 1.00 92.44 391 PRO A O 1
ATOM 2865 N N . ARG A 1 392 ? -11.657 1.584 -5.021 1.00 92.31 392 ARG A N 1
ATOM 2866 C CA . ARG A 1 392 ? -12.837 1.948 -4.228 1.00 92.31 392 ARG A CA 1
ATOM 2867 C C . ARG A 1 392 ? -12.483 2.851 -3.044 1.00 92.31 392 ARG A C 1
ATOM 2869 O O . ARG A 1 392 ? -11.382 2.796 -2.504 1.00 92.31 392 ARG A O 1
ATOM 2876 N N . THR A 1 393 ? -13.476 3.604 -2.572 1.00 91.44 393 THR A N 1
ATOM 2877 C CA . THR A 1 393 ? -13.387 4.474 -1.383 1.00 91.44 393 THR A CA 1
ATOM 2878 C C . THR A 1 393 ? -13.057 3.724 -0.089 1.00 91.44 393 THR A C 1
ATOM 2880 O O . THR A 1 393 ? -12.597 4.340 0.864 1.00 91.44 393 THR A O 1
ATOM 2883 N N . ASP A 1 394 ? -13.318 2.415 -0.038 1.00 91.25 394 ASP A N 1
ATOM 2884 C CA . ASP A 1 394 ? -13.016 1.506 1.073 1.00 91.25 394 ASP A CA 1
ATOM 2885 C C . ASP A 1 394 ? -11.758 0.655 0.826 1.00 91.25 394 ASP A C 1
ATOM 2887 O O . ASP A 1 394 ? -11.576 -0.382 1.455 1.00 91.25 394 ASP A O 1
ATOM 2891 N N . GLN A 1 395 ? -10.895 1.076 -0.102 1.00 92.38 395 GLN A N 1
ATOM 2892 C CA . GLN A 1 395 ? -9.612 0.435 -0.411 1.00 92.38 395 GLN A CA 1
ATOM 2893 C C . GLN A 1 395 ? -8.430 1.404 -0.246 1.00 92.38 395 GLN A C 1
ATOM 2895 O O . GLN A 1 395 ? -7.382 1.252 -0.886 1.00 92.38 395 GLN A O 1
ATOM 2900 N N . CYS A 1 396 ? -8.587 2.411 0.617 1.00 92.75 396 CYS A N 1
ATOM 2901 C CA . CYS A 1 396 ? -7.499 3.294 1.011 1.00 92.75 396 CYS A CA 1
ATOM 2902 C C . CYS A 1 396 ? -6.563 2.570 1.990 1.00 92.75 396 CYS A C 1
ATOM 2904 O O . CYS A 1 396 ? -7.018 1.880 2.901 1.00 92.75 396 CYS A O 1
ATOM 2906 N N . ALA A 1 397 ? -5.259 2.792 1.832 1.00 91.56 397 ALA A N 1
ATOM 2907 C CA . ALA A 1 397 ? -4.243 2.428 2.818 1.00 91.56 397 ALA A CA 1
ATOM 2908 C C . ALA A 1 397 ? -3.799 3.623 3.676 1.00 91.56 397 ALA A C 1
ATOM 2910 O O . ALA A 1 397 ? -3.337 3.468 4.802 1.00 91.56 397 ALA A O 1
ATOM 2911 N N . SER A 1 398 ? -3.920 4.837 3.138 1.00 91.50 398 SER A N 1
ATOM 2912 C CA . SER A 1 398 ? -3.710 6.074 3.884 1.00 91.50 398 SER A CA 1
ATOM 2913 C C . SER A 1 398 ? -4.536 7.207 3.292 1.00 91.50 398 SER A C 1
ATOM 2915 O O . SER A 1 398 ? -4.898 7.190 2.111 1.00 91.50 398 SER A O 1
ATOM 2917 N N . CYS A 1 399 ? -4.821 8.209 4.115 1.00 92.69 399 CYS A N 1
ATOM 2918 C CA . CYS A 1 399 ? -5.621 9.364 3.731 1.00 92.69 399 CYS A CA 1
ATOM 2919 C C . CYS A 1 399 ? -4.745 10.583 3.449 1.00 92.69 399 CYS A C 1
ATOM 2921 O O . CYS A 1 399 ? -3.633 10.707 3.970 1.00 92.69 399 CYS A O 1
ATOM 2923 N N . HIS A 1 400 ? -5.258 11.503 2.632 1.00 90.50 400 HIS A N 1
ATOM 2924 C CA . HIS A 1 400 ? -4.676 12.839 2.536 1.00 90.50 400 HIS A CA 1
ATOM 2925 C C . HIS A 1 400 ? -4.746 13.568 3.889 1.00 90.50 400 HIS A C 1
ATOM 2927 O O . HIS A 1 400 ? -5.520 13.198 4.778 1.00 90.50 400 HIS A O 1
ATOM 2933 N N . ASN A 1 401 ? -3.911 14.600 4.048 1.00 80.31 401 ASN A N 1
ATOM 2934 C CA . ASN A 1 401 ? -3.911 15.439 5.247 1.00 80.31 401 ASN A CA 1
ATOM 2935 C C . ASN A 1 401 ? -5.338 15.948 5.527 1.00 80.31 401 ASN A C 1
ATOM 2937 O O . ASN A 1 401 ? -6.069 16.241 4.585 1.00 80.31 401 ASN A O 1
ATOM 2941 N N . GLU A 1 402 ? -5.715 16.042 6.809 1.00 82.69 402 GLU A N 1
ATOM 2942 C CA . GLU A 1 402 ? -7.060 16.437 7.289 1.00 82.69 402 GLU A CA 1
ATOM 2943 C C . GLU A 1 402 ? -8.154 15.353 7.214 1.00 82.69 402 GLU A C 1
ATOM 2945 O O . GLU A 1 402 ? -9.324 15.639 7.458 1.00 82.69 402 GLU A O 1
ATOM 2950 N N . SER A 1 403 ? -7.808 14.098 6.911 1.00 91.88 403 SER A N 1
ATOM 2951 C CA . SER A 1 403 ? -8.740 12.963 6.986 1.00 91.88 403 SER A CA 1
ATOM 2952 C C . SER A 1 403 ? -8.197 11.829 7.854 1.00 91.88 403 SER A C 1
ATOM 2954 O O . SER A 1 403 ? -6.992 11.607 7.932 1.00 91.88 403 SER A O 1
ATOM 2956 N N . PHE A 1 404 ? -9.102 11.095 8.492 1.00 93.25 404 PHE A N 1
ATOM 2957 C CA . PHE A 1 404 ? -8.818 9.980 9.382 1.00 93.25 404 PHE A CA 1
ATOM 2958 C C . PHE A 1 404 ? -9.215 8.664 8.727 1.00 93.25 404 PHE A C 1
ATOM 2960 O O . PHE A 1 404 ? -10.300 8.539 8.152 1.00 93.25 404 PHE A O 1
ATOM 2967 N N . LEU A 1 405 ? -8.331 7.678 8.826 1.00 92.50 405 LEU A N 1
ATOM 2968 C CA . LEU A 1 405 ? -8.578 6.344 8.306 1.00 92.50 405 LEU A CA 1
ATOM 2969 C C . LEU A 1 405 ? -9.411 5.537 9.313 1.00 92.50 405 LEU A C 1
ATOM 2971 O O . LEU A 1 405 ? -9.011 5.376 10.468 1.00 92.50 405 LEU A O 1
ATOM 2975 N N . LEU A 1 406 ? -10.557 5.026 8.866 1.00 91.19 406 LEU A N 1
ATOM 2976 C CA . LEU A 1 406 ? -11.410 4.104 9.616 1.00 91.19 406 LEU A CA 1
ATOM 2977 C C . LEU A 1 406 ? -11.609 2.836 8.777 1.00 91.19 406 LEU A C 1
ATOM 2979 O O . LEU A 1 406 ? -12.209 2.873 7.702 1.00 91.19 406 LEU A O 1
ATOM 2983 N N . GLY A 1 407 ? -11.063 1.713 9.249 1.00 87.50 407 GLY A N 1
ATOM 2984 C CA . GLY A 1 407 ? -11.042 0.448 8.508 1.00 87.50 407 GLY A CA 1
ATOM 2985 C C . GLY A 1 407 ? -10.185 0.519 7.238 1.00 87.50 407 GLY A C 1
ATOM 2986 O O . GLY A 1 407 ? -9.000 0.209 7.257 1.00 87.50 407 GLY A O 1
ATOM 2987 N N . SER A 1 408 ? -10.779 0.891 6.108 1.00 90.12 408 SER A N 1
ATOM 2988 C CA . SER A 1 408 ? -10.069 1.137 4.837 1.00 90.12 408 SER A CA 1
ATOM 2989 C C . SER A 1 408 ? -10.664 2.320 4.063 1.00 90.12 408 SER A C 1
ATOM 2991 O O . SER A 1 408 ? -10.421 2.474 2.868 1.00 90.12 408 SER A O 1
ATOM 2993 N N . ALA A 1 409 ? -11.445 3.163 4.744 1.00 93.06 409 ALA A N 1
ATOM 2994 C CA . ALA A 1 409 ? -12.068 4.352 4.182 1.00 93.06 409 ALA A CA 1
ATOM 2995 C C . ALA A 1 409 ? -11.579 5.620 4.888 1.00 93.06 409 ALA A C 1
ATOM 2997 O O . ALA A 1 409 ? -11.300 5.626 6.090 1.00 93.06 409 ALA A O 1
ATOM 2998 N N . CYS A 1 410 ? -11.487 6.707 4.128 1.00 93.94 410 CYS A N 1
ATOM 2999 C CA . CYS A 1 410 ? -11.065 8.006 4.635 1.00 93.94 410 CYS A CA 1
ATOM 3000 C C . CYS A 1 410 ? -12.271 8.872 4.995 1.00 93.94 410 CYS A C 1
ATOM 3002 O O . CYS A 1 410 ? -13.123 9.153 4.153 1.00 93.94 410 CYS A O 1
ATOM 3004 N N . HIS A 1 411 ? -12.308 9.340 6.240 1.00 92.56 411 HIS A N 1
ATOM 3005 C CA . HIS A 1 411 ? -13.358 10.206 6.765 1.00 92.56 411 HIS A CA 1
ATOM 3006 C C . HIS A 1 411 ? -12.771 11.556 7.183 1.00 92.56 411 HIS A C 1
ATOM 3008 O O . HIS A 1 411 ? -11.701 11.614 7.775 1.00 92.56 411 HIS A O 1
ATOM 3014 N N . ARG A 1 412 ? -13.481 12.664 6.939 1.00 91.19 412 ARG A N 1
ATOM 3015 C CA . ARG A 1 412 ? -13.026 14.005 7.371 1.00 91.19 412 ARG A CA 1
ATOM 3016 C C . ARG A 1 412 ? -13.008 14.173 8.895 1.00 91.19 412 ARG A C 1
ATOM 3018 O O . ARG A 1 412 ? -12.249 14.969 9.430 1.00 91.19 412 ARG A O 1
ATOM 3025 N N . SER A 1 413 ? -13.851 13.422 9.591 1.00 92.00 413 SER A N 1
ATOM 3026 C CA . SER A 1 413 ? -13.944 13.384 11.048 1.00 92.00 413 SER A CA 1
ATOM 3027 C C . SER A 1 413 ? -14.295 11.970 11.488 1.00 92.00 413 SER A C 1
ATOM 3029 O O . SER A 1 413 ? -15.025 11.273 10.777 1.00 92.00 413 SER A O 1
ATOM 3031 N N . CYS A 1 414 ? -13.814 11.552 12.656 1.00 93.56 414 CYS A N 1
ATOM 3032 C CA . CYS A 1 414 ? -14.212 10.265 13.213 1.00 93.56 414 CYS A CA 1
ATOM 3033 C C . CYS A 1 414 ? -15.697 10.288 13.614 1.00 93.56 414 CYS A C 1
ATOM 3035 O O . CYS A 1 414 ? -16.144 11.285 14.190 1.00 93.56 414 CYS A O 1
ATOM 3037 N N . PRO A 1 415 ? -16.472 9.244 13.270 1.00 94.25 415 PRO A N 1
ATOM 3038 C CA . PRO A 1 415 ? -17.869 9.131 13.681 1.00 94.25 415 PRO A CA 1
ATOM 3039 C C . PRO A 1 415 ? -17.994 8.904 15.196 1.00 94.25 415 PRO A C 1
ATOM 3041 O O . PRO A 1 415 ? -17.001 8.613 15.867 1.00 94.25 415 PRO A O 1
ATOM 3044 N N . ASP A 1 416 ? -19.228 8.983 15.715 1.00 93.69 416 ASP A N 1
ATOM 3045 C CA . ASP A 1 416 ? -19.560 8.544 17.078 1.00 93.69 416 ASP A CA 1
ATOM 3046 C C . ASP A 1 416 ? -18.961 7.141 17.352 1.00 93.69 416 ASP A C 1
ATOM 3048 O O . ASP A 1 416 ? -18.745 6.325 16.448 1.00 93.69 416 ASP A O 1
ATOM 3052 N N . SER A 1 417 ? -18.656 6.881 18.621 1.00 92.12 417 SER A N 1
ATOM 3053 C CA . SER A 1 417 ? -17.937 5.706 19.128 1.00 92.12 417 SER A CA 1
ATOM 3054 C C . SER A 1 417 ? -16.468 5.602 18.705 1.00 92.12 417 SER A C 1
ATOM 3056 O O . SER A 1 417 ? -15.836 4.594 19.006 1.00 92.12 417 SER A O 1
ATOM 3058 N N . HIS A 1 418 ? -15.896 6.625 18.061 1.00 93.88 418 HIS A N 1
ATOM 3059 C CA . HIS A 1 418 ? -14.465 6.700 17.760 1.00 93.88 418 HIS A CA 1
ATOM 3060 C C . HIS A 1 418 ? -13.884 8.071 18.119 1.00 93.88 418 HIS A C 1
ATOM 3062 O O . HIS A 1 418 ? -14.587 9.082 18.128 1.00 93.88 418 HIS A O 1
ATOM 3068 N N . TYR A 1 419 ? -12.576 8.120 18.361 1.00 93.62 419 TYR A N 1
ATOM 3069 C CA . TYR A 1 419 ? -11.825 9.360 18.534 1.00 93.62 419 TYR A CA 1
ATOM 3070 C C . TYR A 1 419 ? -10.605 9.399 17.598 1.00 93.62 419 TYR A C 1
ATOM 3072 O O . TYR A 1 419 ? -10.088 8.350 17.201 1.00 93.62 419 TYR A O 1
ATOM 3080 N N . PRO A 1 420 ? -10.157 10.600 17.195 1.00 92.50 420 PRO A N 1
ATOM 3081 C CA . PRO A 1 420 ? -9.002 10.747 16.323 1.00 92.50 420 PRO A CA 1
ATOM 3082 C C . PRO A 1 420 ? -7.691 10.513 17.083 1.00 92.50 420 PRO A C 1
ATOM 3084 O O . PRO A 1 420 ? -7.387 11.209 18.051 1.00 92.50 420 PRO A O 1
ATOM 3087 N N . GLU A 1 421 ? -6.863 9.601 16.582 1.00 88.69 421 GLU A N 1
ATOM 3088 C CA . GLU A 1 421 ? -5.515 9.345 17.088 1.00 88.69 421 GLU A CA 1
ATOM 3089 C C . GLU A 1 421 ? -4.563 9.091 15.912 1.00 88.69 421 GLU A C 1
ATOM 3091 O O . GLU A 1 421 ? -4.794 8.205 15.096 1.00 88.69 421 GLU A O 1
ATOM 3096 N N . ARG A 1 422 ? -3.491 9.890 15.784 1.00 84.38 422 ARG A N 1
ATOM 3097 C CA . ARG A 1 422 ? -2.442 9.726 14.748 1.00 84.38 422 ARG A CA 1
ATOM 3098 C C . ARG A 1 422 ? -2.995 9.455 13.326 1.00 84.38 422 ARG A C 1
ATOM 3100 O O . ARG A 1 422 ? -2.550 8.525 12.658 1.00 84.38 422 ARG A O 1
ATOM 3107 N N . MET A 1 423 ? -3.947 10.278 12.862 1.00 86.12 423 MET A N 1
ATOM 3108 C CA . MET A 1 423 ? -4.617 10.173 11.541 1.00 86.12 423 MET A CA 1
ATOM 3109 C C . MET A 1 423 ? -5.495 8.920 11.342 1.00 86.12 423 MET A C 1
ATOM 3111 O O . MET A 1 423 ? -5.860 8.580 10.216 1.00 86.12 423 MET A O 1
ATOM 3115 N N . LYS A 1 424 ? -5.876 8.243 12.427 1.00 90.25 424 LYS A N 1
ATOM 3116 C CA . LYS A 1 424 ? -6.765 7.075 12.433 1.00 90.25 424 LYS A CA 1
ATOM 3117 C C . LYS A 1 424 ? -7.943 7.326 13.368 1.00 90.25 424 LYS A C 1
ATOM 3119 O O . LYS A 1 424 ? -7.859 8.161 14.270 1.00 90.25 424 LYS A O 1
ATOM 3124 N N . CYS A 1 425 ? -9.032 6.604 13.147 1.00 93.06 425 CYS A N 1
ATOM 3125 C CA . CYS A 1 425 ? -10.152 6.564 14.077 1.00 93.06 425 CYS A CA 1
ATOM 3126 C C . CYS A 1 425 ? -10.041 5.321 14.957 1.00 93.06 425 CYS A C 1
ATOM 3128 O O . CYS A 1 425 ? -10.117 4.200 14.458 1.00 93.06 425 CYS A O 1
ATOM 3130 N N . VAL A 1 426 ? -9.862 5.535 16.259 1.00 90.38 426 VAL A N 1
ATOM 3131 C CA . VAL A 1 426 ? -9.723 4.476 17.268 1.00 90.38 426 VAL A CA 1
ATOM 3132 C C . VAL A 1 426 ? -11.038 4.358 18.044 1.00 90.38 426 VAL A C 1
ATOM 3134 O O . VAL A 1 426 ? -11.635 5.395 18.350 1.00 90.38 426 VAL A O 1
ATOM 3137 N N . PRO A 1 427 ? -11.539 3.141 18.327 1.00 91.19 427 PRO A N 1
ATOM 3138 C CA . PRO A 1 427 ? -12.811 2.964 19.018 1.00 91.19 427 PRO A CA 1
ATOM 3139 C C . PRO A 1 427 ? -12.757 3.465 20.467 1.00 91.19 427 PRO A C 1
ATOM 3141 O O . PRO A 1 427 ? -11.760 3.306 21.169 1.00 91.19 427 PRO A O 1
ATOM 3144 N N . CYS A 1 428 ? -13.862 4.047 20.921 1.00 93.25 428 CYS A N 1
ATOM 3145 C CA . CYS A 1 428 ? -14.099 4.389 22.318 1.00 93.25 428 CYS A CA 1
ATOM 3146 C C . CYS A 1 428 ? -14.348 3.137 23.172 1.00 93.25 428 CYS A C 1
ATOM 3148 O O . CYS A 1 428 ? -14.633 2.055 22.656 1.00 93.25 428 CYS A O 1
ATOM 3150 N N . TYR A 1 429 ? -14.330 3.301 24.498 1.00 90.00 429 TYR A N 1
ATOM 3151 C CA . TYR A 1 429 ? -14.919 2.311 25.398 1.00 90.00 429 TYR A CA 1
ATOM 3152 C C . TYR A 1 429 ? -16.418 2.121 25.088 1.00 90.00 429 TYR A C 1
ATOM 3154 O O . TYR A 1 429 ? -17.107 3.097 24.790 1.00 90.00 429 TYR A O 1
ATOM 3162 N N . ASN A 1 430 ? -16.927 0.885 25.157 1.00 86.81 430 ASN A N 1
ATOM 3163 C CA . ASN A 1 430 ? -18.252 0.506 24.636 1.00 86.81 430 ASN A CA 1
ATOM 3164 C C . ASN A 1 430 ? -19.443 1.280 25.232 1.00 86.81 430 ASN A C 1
ATOM 3166 O O . ASN A 1 430 ? -20.476 1.407 24.582 1.00 86.81 430 ASN A O 1
ATOM 3170 N N . ASN A 1 431 ? -19.308 1.807 26.449 1.00 87.44 431 ASN A N 1
ATOM 3171 C CA . ASN A 1 431 ? -20.346 2.594 27.115 1.00 87.44 431 ASN A CA 1
ATOM 3172 C C . ASN A 1 431 ? -20.324 4.079 26.698 1.00 87.44 431 ASN A C 1
ATOM 3174 O O . ASN A 1 431 ? -21.278 4.817 26.974 1.00 87.44 431 ASN A O 1
ATOM 3178 N N . CYS A 1 432 ? -19.259 4.532 26.028 1.00 91.81 432 CYS A N 1
ATOM 3179 C CA . CYS A 1 432 ? -19.134 5.897 25.536 1.00 91.81 432 CYS A CA 1
ATOM 3180 C C . CYS A 1 432 ? -19.740 6.036 24.134 1.00 91.81 432 CYS A C 1
ATOM 3182 O O . CYS A 1 432 ? -19.319 5.372 23.187 1.00 91.81 432 CYS A O 1
ATOM 3184 N N . ARG A 1 433 ? -20.614 7.029 23.960 1.00 92.88 433 ARG A N 1
ATOM 3185 C CA . ARG A 1 433 ? -21.039 7.471 22.627 1.00 92.88 433 ARG A CA 1
ATOM 3186 C C . ARG A 1 433 ? -19.980 8.344 21.957 1.00 92.88 433 ARG A C 1
ATOM 3188 O O . ARG A 1 433 ? -19.755 8.223 20.761 1.00 92.88 433 ARG A O 1
ATOM 3195 N N . THR A 1 434 ? -19.319 9.216 22.710 1.00 94.62 434 THR A N 1
ATOM 3196 C CA . THR A 1 434 ? -18.141 9.965 22.248 1.00 94.62 434 THR A CA 1
ATOM 3197 C C . THR A 1 434 ? -17.081 9.938 23.335 1.00 94.62 434 THR A C 1
ATOM 3199 O O . THR A 1 434 ? -17.410 9.868 24.522 1.00 94.62 434 THR A O 1
ATOM 3202 N N . CYS A 1 435 ? -15.810 10.013 22.953 1.00 94.81 435 CYS A N 1
ATOM 3203 C CA . CYS A 1 435 ? -14.698 9.930 23.891 1.00 94.81 435 CYS A CA 1
ATOM 3204 C C . CYS A 1 435 ? -13.509 10.790 23.445 1.00 94.81 435 CYS A C 1
ATOM 3206 O O . CYS A 1 435 ? -13.448 11.260 22.309 1.00 94.81 435 CYS A O 1
ATOM 3208 N N . LYS A 1 436 ? -12.567 11.004 24.366 1.00 93.50 436 LYS A N 1
ATOM 3209 C CA . LYS A 1 436 ? -11.252 11.617 24.099 1.00 93.50 436 LYS A CA 1
ATOM 3210 C C . LYS A 1 436 ? -10.111 10.588 24.055 1.00 93.50 436 LYS A C 1
ATOM 3212 O O . LYS A 1 436 ? -8.968 10.971 23.828 1.00 93.50 436 LYS A O 1
ATOM 3217 N N . GLY A 1 437 ? -10.422 9.323 24.330 1.00 91.06 437 GLY A N 1
ATOM 3218 C CA . GLY A 1 437 ? -9.483 8.225 24.526 1.00 91.06 437 GLY A CA 1
ATOM 3219 C C . GLY A 1 437 ? -10.214 6.885 24.647 1.00 91.06 437 GLY A C 1
ATOM 3220 O O . GLY A 1 437 ? -11.438 6.850 24.779 1.00 91.06 437 GLY A O 1
ATOM 3221 N N . SER A 1 438 ? -9.460 5.785 24.612 1.00 86.94 438 SER A N 1
ATOM 3222 C CA . SER A 1 438 ? -10.003 4.418 24.709 1.00 86.94 438 SER A CA 1
ATOM 3223 C C . SER A 1 438 ? -10.338 3.978 26.146 1.00 86.94 438 SER A C 1
ATOM 3225 O O . SER A 1 438 ? -10.911 2.906 26.335 1.00 86.94 438 SER A O 1
ATOM 3227 N N . GLY A 1 439 ? -9.940 4.746 27.168 1.00 85.00 439 GLY A N 1
ATOM 3228 C CA . GLY A 1 439 ? -10.089 4.362 28.571 1.00 85.00 439 GLY A CA 1
ATOM 3229 C C . GLY A 1 439 ? -11.528 4.448 29.089 1.00 85.00 439 GLY A C 1
ATOM 3230 O O . GLY A 1 439 ? -12.359 5.191 28.567 1.00 85.00 439 GLY A O 1
ATOM 3231 N N . LEU A 1 440 ? -11.813 3.737 30.188 1.00 85.25 440 LEU A N 1
ATOM 3232 C CA . LEU A 1 440 ? -13.142 3.716 30.821 1.00 85.25 440 LEU A CA 1
ATOM 3233 C C . LEU A 1 440 ? -13.609 5.103 31.307 1.00 85.25 440 LEU A C 1
ATOM 3235 O O . LEU A 1 440 ? -14.808 5.342 31.420 1.00 85.25 440 LEU A O 1
ATOM 3239 N N . THR A 1 441 ? -12.669 6.002 31.618 1.00 89.19 441 THR A N 1
ATOM 3240 C CA . THR A 1 441 ? -12.924 7.368 32.116 1.00 89.19 441 THR A CA 1
ATOM 3241 C C . THR A 1 441 ? -12.738 8.447 31.046 1.00 89.19 441 THR A C 1
ATOM 3243 O O . THR A 1 441 ? -12.711 9.641 31.355 1.00 89.19 441 THR A O 1
ATOM 3246 N N . ASP A 1 442 ? -12.550 8.047 29.789 1.00 92.81 442 ASP A N 1
ATOM 3247 C CA . ASP A 1 442 ? -12.330 8.970 28.678 1.00 92.81 442 ASP A CA 1
ATOM 3248 C C . ASP A 1 442 ? -13.613 9.303 27.910 1.00 92.81 442 ASP A C 1
ATOM 3250 O O . ASP A 1 442 ? -13.558 9.963 26.867 1.00 92.81 442 ASP A O 1
ATOM 3254 N N . CYS A 1 443 ? -14.779 8.900 28.419 1.00 93.75 443 CYS A N 1
ATOM 3255 C CA . CYS A 1 443 ? -16.048 9.262 27.812 1.00 93.75 443 CYS A CA 1
ATOM 3256 C C . CYS A 1 443 ? -16.287 10.777 27.915 1.00 93.75 443 CYS A C 1
ATOM 3258 O O . CYS A 1 443 ? -16.026 11.418 28.935 1.00 93.75 443 CYS A O 1
ATOM 3260 N N . THR A 1 444 ? -16.831 11.355 26.848 1.00 94.00 444 THR A N 1
ATOM 3261 C CA . THR A 1 444 ? -17.326 12.740 26.812 1.00 94.00 444 THR A CA 1
ATOM 3262 C C . THR A 1 444 ? -18.843 12.790 26.693 1.00 94.00 444 THR A C 1
ATOM 3264 O O . THR A 1 444 ? -19.465 13.709 27.217 1.00 94.00 444 THR A O 1
ATOM 3267 N N . THR A 1 445 ? -19.452 11.783 26.062 1.00 92.56 445 THR A N 1
ATOM 3268 C CA . THR A 1 445 ? -20.897 11.531 26.104 1.00 92.56 445 THR A CA 1
ATOM 3269 C C . THR A 1 445 ? -21.159 10.032 26.187 1.00 92.56 445 THR A C 1
ATOM 3271 O O . THR A 1 445 ? -20.328 9.221 25.772 1.00 92.56 445 THR A O 1
ATOM 3274 N N . CYS A 1 446 ? -22.317 9.659 26.722 1.00 90.06 446 CYS A N 1
ATOM 3275 C CA . CYS A 1 446 ? -22.700 8.268 26.931 1.00 90.06 446 CYS A CA 1
ATOM 3276 C C . CYS A 1 446 ? -23.748 7.813 25.920 1.00 90.06 446 CYS A C 1
ATOM 3278 O O . CYS A 1 446 ? -24.466 8.637 25.344 1.00 90.06 446 CYS A O 1
ATOM 3280 N N . HIS A 1 447 ? -23.828 6.499 25.705 1.00 87.94 447 HIS A N 1
ATOM 3281 C CA . HIS A 1 447 ? -24.980 5.909 25.029 1.00 87.94 447 HIS A CA 1
ATOM 3282 C C . HIS A 1 447 ? -26.268 6.157 25.832 1.00 87.94 447 HIS A C 1
ATOM 3284 O O . HIS A 1 447 ? -26.224 6.536 27.005 1.00 87.94 447 HIS A O 1
ATOM 3290 N N . ASP A 1 448 ? -27.422 5.988 25.186 1.00 84.31 448 ASP A N 1
ATOM 3291 C CA . ASP A 1 448 ? -28.714 6.186 25.843 1.00 84.31 448 ASP A CA 1
ATOM 3292 C C . ASP A 1 448 ? -28.828 5.282 27.086 1.00 84.31 448 ASP A C 1
ATOM 3294 O O . ASP A 1 448 ? -28.238 4.203 27.131 1.00 84.31 448 ASP A O 1
ATOM 3298 N N . TYR A 1 449 ? -29.582 5.732 28.095 1.00 79.00 449 TYR A N 1
ATOM 3299 C CA . TYR A 1 449 ? -29.740 5.073 29.406 1.00 79.00 449 TYR A CA 1
ATOM 3300 C C . TYR A 1 449 ? -28.521 5.131 30.341 1.00 79.00 449 TYR A C 1
ATOM 3302 O O . TYR A 1 449 ? -28.618 4.704 31.492 1.00 79.00 449 TYR A O 1
ATOM 3310 N N . LEU A 1 450 ? -27.415 5.734 29.899 1.00 82.25 450 LEU A N 1
ATOM 3311 C CA . LEU A 1 450 ? -26.217 5.958 30.703 1.00 82.25 450 LEU A CA 1
ATOM 3312 C C . LEU A 1 450 ? -25.991 7.452 30.956 1.00 82.25 450 LEU A C 1
ATOM 3314 O O . LEU A 1 450 ? -26.360 8.322 30.163 1.00 82.25 450 LEU A O 1
ATOM 3318 N N . THR A 1 451 ? -25.339 7.755 32.072 1.00 84.31 451 THR A N 1
ATOM 3319 C CA . THR A 1 451 ? -24.964 9.112 32.473 1.00 84.31 451 THR A CA 1
ATOM 3320 C C . THR A 1 451 ? -23.471 9.237 32.690 1.00 84.31 451 THR A C 1
ATOM 3322 O O . THR A 1 451 ? -22.807 8.283 33.087 1.00 84.31 451 THR A O 1
ATOM 3325 N N . LEU A 1 452 ? -22.950 10.429 32.402 1.00 87.00 452 LEU A N 1
ATOM 3326 C CA . LEU A 1 452 ? -21.537 10.735 32.553 1.00 87.00 452 LEU A CA 1
ATOM 3327 C C . LEU A 1 452 ? -21.251 11.161 33.997 1.00 87.00 452 LEU A C 1
ATOM 3329 O O . LEU A 1 452 ? -21.719 12.215 34.426 1.00 87.00 452 LEU A O 1
ATOM 3333 N N . ASP A 1 453 ? -20.451 10.378 34.716 1.00 84.94 453 ASP A N 1
ATOM 3334 C CA . ASP A 1 453 ? -19.957 10.690 36.061 1.00 84.94 453 ASP A CA 1
ATOM 3335 C C . ASP A 1 453 ? -18.428 10.568 36.077 1.00 84.94 453 ASP A C 1
ATOM 3337 O O . ASP A 1 453 ? -17.871 9.516 35.771 1.00 84.94 453 ASP A O 1
ATOM 3341 N N . GLY A 1 454 ? -17.723 11.670 36.347 1.00 82.50 454 GLY A N 1
ATOM 3342 C CA . GLY A 1 454 ? -16.253 11.677 36.406 1.00 82.50 454 GLY A CA 1
ATOM 3343 C C . GLY A 1 454 ? -15.526 11.215 35.129 1.00 82.50 454 GLY A C 1
ATOM 3344 O O . GLY A 1 454 ? -14.377 10.793 35.213 1.00 82.50 454 GLY A O 1
ATOM 3345 N N . GLY A 1 455 ? -16.173 11.279 33.957 1.00 86.94 455 GLY A N 1
ATOM 3346 C CA . GLY A 1 455 ? -15.630 10.779 32.682 1.00 86.94 455 GLY A CA 1
ATOM 3347 C C . GLY A 1 455 ? -15.988 9.322 32.361 1.00 86.94 455 GLY A C 1
ATOM 3348 O O . GLY A 1 455 ? -15.653 8.836 31.285 1.00 86.94 455 GLY A O 1
ATOM 3349 N N . MET A 1 456 ? -16.691 8.629 33.256 1.00 86.19 456 MET A N 1
ATOM 3350 C CA . MET A 1 456 ? -17.185 7.267 33.062 1.00 86.19 456 MET A CA 1
ATOM 3351 C C . MET A 1 456 ? -18.685 7.280 32.764 1.00 86.19 456 MET A C 1
ATOM 3353 O O . MET A 1 456 ? -19.429 8.086 33.321 1.00 86.19 456 MET A O 1
ATOM 3357 N N . CYS A 1 457 ? -19.137 6.377 31.895 1.00 87.31 457 CYS A N 1
ATOM 3358 C CA . CYS A 1 457 ? -20.557 6.189 31.618 1.00 87.31 457 CYS A CA 1
ATOM 3359 C C . CYS A 1 457 ? -21.139 5.095 32.512 1.00 87.31 457 CYS A C 1
ATOM 3361 O O . CYS A 1 457 ? -20.773 3.926 32.381 1.00 87.31 457 CYS A O 1
ATOM 3363 N N . ILE A 1 458 ? -22.039 5.496 33.410 1.00 79.19 458 ILE A N 1
ATOM 3364 C CA . ILE A 1 458 ? -22.676 4.639 34.413 1.00 79.19 458 ILE A CA 1
ATOM 3365 C C . ILE A 1 458 ? -24.201 4.722 34.320 1.00 79.19 458 ILE A C 1
ATOM 3367 O O . ILE A 1 458 ? -24.759 5.738 33.898 1.00 79.19 458 ILE A O 1
ATOM 3371 N N . GLU A 1 459 ? -24.886 3.664 34.740 1.00 76.81 459 GLU A N 1
ATOM 3372 C CA . GLU A 1 459 ? -26.340 3.684 34.903 1.00 76.81 459 GLU A CA 1
ATOM 3373 C C . GLU A 1 459 ? -26.763 4.626 36.041 1.00 76.81 459 GLU A C 1
ATOM 3375 O O . GLU A 1 459 ? -25.972 5.001 36.915 1.00 76.81 459 GLU A O 1
ATOM 3380 N N . CYS A 1 460 ? -28.035 5.030 36.030 1.00 77.06 460 CYS A N 1
ATOM 3381 C CA . CYS A 1 460 ? -28.582 5.838 37.111 1.00 77.06 460 CYS A CA 1
ATOM 3382 C C . CYS A 1 460 ? -28.497 5.082 38.442 1.00 77.06 460 CYS A C 1
ATOM 3384 O O . CYS A 1 460 ? -28.909 3.931 38.548 1.00 77.06 460 CYS A O 1
ATOM 3386 N N . ARG A 1 461 ? -27.998 5.758 39.485 1.00 72.75 461 ARG A N 1
ATOM 3387 C CA . ARG A 1 461 ? -27.976 5.201 40.846 1.00 72.75 461 ARG A CA 1
ATOM 3388 C C . ARG A 1 461 ? -29.390 4.818 41.299 1.00 72.75 461 ARG A C 1
ATOM 3390 O O . ARG A 1 461 ? -30.364 5.466 40.913 1.00 72.75 461 ARG A O 1
ATOM 3397 N N . SER A 1 462 ? -29.482 3.819 42.175 1.00 66.62 462 SER A N 1
ATOM 3398 C CA . SER A 1 462 ? -30.746 3.290 42.701 1.00 66.62 462 SER A CA 1
ATOM 3399 C C . SER A 1 462 ? -31.679 4.399 43.215 1.00 66.62 462 SER A C 1
ATOM 3401 O O . SER A 1 462 ? -31.244 5.312 43.919 1.00 66.62 462 SER A O 1
ATOM 3403 N N . GLY A 1 463 ? -32.971 4.309 42.882 1.00 70.25 463 GLY A N 1
ATOM 3404 C CA . GLY A 1 463 ? -33.975 5.339 43.194 1.00 70.25 463 GLY A CA 1
ATOM 3405 C C . GLY A 1 463 ? -34.065 6.481 42.173 1.00 70.25 463 GLY A C 1
ATOM 3406 O O . GLY A 1 463 ? -34.803 7.445 42.391 1.00 70.25 463 GLY A O 1
ATOM 3407 N N . ARG A 1 464 ? -33.336 6.387 41.056 1.00 81.00 464 ARG A N 1
ATOM 3408 C CA . ARG A 1 464 ? -33.461 7.281 39.901 1.00 81.00 464 ARG A CA 1
ATOM 3409 C C . ARG A 1 464 ? -33.673 6.487 38.618 1.00 81.00 464 ARG A C 1
ATOM 3411 O O . ARG A 1 464 ? -33.229 5.349 38.518 1.00 81.00 464 ARG A O 1
ATOM 3418 N N . TYR A 1 465 ? -34.307 7.107 37.631 1.00 80.88 465 TYR A N 1
ATOM 3419 C CA . TYR A 1 465 ? -34.492 6.550 36.293 1.00 80.88 465 TYR A CA 1
ATOM 3420 C C . TYR A 1 465 ? -33.921 7.490 35.237 1.00 80.88 465 TYR A C 1
ATOM 3422 O O . TYR A 1 465 ? -33.884 8.709 35.422 1.00 80.88 465 TYR A O 1
ATOM 3430 N N . TYR A 1 466 ? -33.482 6.925 34.114 1.00 82.44 466 TYR A N 1
ATOM 3431 C CA . TYR A 1 466 ? -33.005 7.723 32.994 1.00 82.44 466 TYR A CA 1
ATOM 3432 C C . TYR A 1 466 ? -34.186 8.297 32.212 1.00 82.44 466 TYR A C 1
ATOM 3434 O O . TYR A 1 466 ? -34.968 7.562 31.605 1.00 82.44 466 TYR A O 1
ATOM 3442 N N . ASN A 1 467 ? -34.312 9.620 32.197 1.00 83.50 467 ASN A N 1
ATOM 3443 C CA . ASN A 1 467 ? -35.328 10.294 31.409 1.00 83.50 467 ASN A CA 1
ATOM 3444 C C . ASN A 1 467 ? -34.788 10.571 29.998 1.00 83.50 467 ASN A C 1
ATOM 3446 O O . ASN A 1 467 ? -33.948 11.449 29.814 1.00 83.50 467 ASN A O 1
ATOM 3450 N N . LEU A 1 468 ? -35.294 9.855 28.988 1.00 80.81 468 LEU A N 1
ATOM 3451 C CA . LEU A 1 468 ? -34.869 9.993 27.583 1.00 80.81 468 LEU A CA 1
ATOM 3452 C C . LEU A 1 468 ? -35.062 11.409 27.012 1.00 80.81 468 LEU A C 1
ATOM 3454 O O . LEU A 1 468 ? -34.318 11.819 26.122 1.00 80.81 468 LEU A O 1
ATOM 3458 N N . THR A 1 469 ? -36.042 12.160 27.519 1.00 85.00 469 THR A N 1
ATOM 3459 C CA . THR A 1 469 ? -36.339 13.524 27.062 1.00 85.00 469 THR A CA 1
ATOM 3460 C C . THR A 1 469 ? -35.351 14.532 27.643 1.00 85.00 469 THR A C 1
ATOM 3462 O O . THR A 1 469 ? -34.869 15.406 26.927 1.00 85.00 469 THR A O 1
ATOM 3465 N N . LEU A 1 470 ? -35.040 14.408 28.936 1.00 83.12 470 LEU A N 1
ATOM 3466 C CA . LEU A 1 470 ? -34.132 15.316 29.648 1.00 83.12 470 LEU A CA 1
ATOM 3467 C C . LEU A 1 470 ? -32.660 14.881 29.569 1.00 83.12 470 LEU A C 1
ATOM 3469 O O . LEU A 1 470 ? -31.774 15.675 29.876 1.00 83.12 470 LEU A O 1
ATOM 3473 N N . LYS A 1 471 ? -32.396 13.639 29.137 1.00 80.81 471 LYS A N 1
ATOM 3474 C CA . LYS A 1 471 ? -31.076 12.985 29.125 1.00 80.81 471 LYS A CA 1
ATOM 3475 C C . LYS A 1 471 ? -30.368 13.048 30.486 1.00 80.81 471 LYS A C 1
ATOM 3477 O O . LYS A 1 471 ? -29.145 13.163 30.560 1.00 80.81 471 LYS A O 1
ATOM 3482 N N . SER A 1 472 ? -31.148 12.983 31.563 1.00 84.25 472 SER A N 1
ATOM 3483 C CA . SER A 1 472 ? -30.709 13.085 32.957 1.00 84.25 472 SER A CA 1
ATOM 3484 C C . SER A 1 472 ? -31.334 11.981 33.809 1.00 84.25 472 SER A C 1
ATOM 3486 O O . SER A 1 472 ? -32.383 11.427 33.470 1.00 84.25 472 SER A O 1
ATOM 3488 N N . CYS A 1 473 ? -30.689 11.664 34.936 1.00 83.88 473 CYS A N 1
ATOM 3489 C CA . CYS A 1 473 ? -31.278 10.796 35.952 1.00 83.88 473 CYS A CA 1
ATOM 3490 C C . CYS A 1 473 ? -32.265 11.588 36.813 1.00 83.88 473 CYS A C 1
ATOM 3492 O O . CYS A 1 473 ? -31.849 12.411 37.634 1.00 83.88 473 CYS A O 1
ATOM 3494 N N . GLU A 1 474 ? -33.547 11.279 36.672 1.00 86.06 474 GLU A N 1
ATOM 3495 C CA . GLU A 1 474 ? -34.628 11.856 37.464 1.00 86.06 474 GLU A CA 1
ATOM 3496 C C . GLU A 1 474 ? -34.980 10.951 38.643 1.00 86.06 474 GLU A C 1
ATOM 3498 O O . GLU A 1 474 ? -34.836 9.731 38.580 1.00 86.06 474 GLU A O 1
ATOM 3503 N N . SER A 1 475 ? -35.439 11.544 39.742 1.00 84.50 475 SER A N 1
ATOM 3504 C CA . SER A 1 475 ? -35.832 10.780 40.927 1.00 84.50 475 SER A CA 1
ATOM 3505 C C . SER A 1 475 ? -37.110 9.982 40.683 1.00 84.50 475 SER A C 1
ATOM 3507 O O . SER A 1 475 ? -38.065 10.470 40.072 1.00 84.50 475 SER A O 1
ATOM 3509 N N . CYS A 1 476 ? -37.136 8.761 41.207 1.00 84.31 476 CYS A N 1
ATOM 3510 C CA . CYS A 1 476 ? -38.355 7.977 41.294 1.00 84.31 476 CYS A CA 1
ATOM 3511 C C . CYS A 1 476 ? -39.363 8.609 42.256 1.00 84.31 476 CYS A C 1
ATOM 3513 O O . CYS A 1 476 ? -38.999 9.387 43.143 1.00 84.31 476 CYS A O 1
ATOM 3515 N N . HIS A 1 477 ? -40.637 8.234 42.110 1.00 84.50 477 HIS A N 1
ATOM 3516 C CA . HIS A 1 477 ? -41.620 8.501 43.152 1.00 84.50 477 HIS A CA 1
ATOM 3517 C C . HIS A 1 477 ? -41.150 7.866 44.469 1.00 84.50 477 HIS A C 1
ATOM 3519 O O . HIS A 1 477 ? -40.603 6.765 44.461 1.00 84.50 477 HIS A O 1
ATOM 3525 N N . TYR A 1 478 ? -41.367 8.539 45.602 1.00 81.00 478 TYR A N 1
ATOM 3526 C CA . TYR A 1 478 ? -40.820 8.127 46.905 1.00 81.00 478 TYR A CA 1
ATOM 3527 C C . TYR A 1 478 ? -41.292 6.737 47.367 1.00 81.00 478 TYR A C 1
ATOM 3529 O O . TYR A 1 478 ? -40.674 6.135 48.240 1.00 81.00 478 TYR A O 1
ATOM 3537 N N . SER A 1 479 ? -42.400 6.239 46.808 1.00 77.62 479 SER A N 1
ATOM 3538 C CA . SER A 1 479 ? -42.921 4.895 47.072 1.00 77.62 479 SER A CA 1
ATOM 3539 C C . SER A 1 479 ? -42.180 3.794 46.306 1.00 77.62 479 SER A C 1
ATOM 3541 O O . SER A 1 479 ? -42.311 2.626 46.670 1.00 77.62 479 SER A O 1
ATOM 3543 N N . CYS A 1 480 ? -41.445 4.139 45.243 1.00 78.25 480 CYS A N 1
ATOM 3544 C CA . CYS A 1 480 ? -40.726 3.195 44.396 1.00 78.25 480 CYS A CA 1
ATOM 3545 C C . CYS A 1 480 ? -39.287 2.997 44.883 1.00 78.25 480 CYS A C 1
ATOM 3547 O O . CYS A 1 480 ? -38.603 3.949 45.256 1.00 78.25 480 CYS A O 1
ATOM 3549 N N . LEU A 1 481 ? -38.798 1.762 44.782 1.00 75.12 481 LEU A N 1
ATOM 3550 C CA . LEU A 1 481 ? -37.380 1.450 44.959 1.00 75.12 481 LEU A CA 1
ATOM 3551 C C . LEU A 1 481 ? -36.604 1.676 43.650 1.00 75.12 481 LEU A C 1
ATOM 3553 O O . LEU A 1 481 ? -35.575 2.353 43.640 1.00 75.12 481 LEU A O 1
ATOM 3557 N N . THR A 1 482 ? -37.145 1.173 42.541 1.00 75.31 482 THR A N 1
ATOM 3558 C CA . THR A 1 482 ? -36.742 1.515 41.170 1.00 75.31 482 THR A CA 1
ATOM 3559 C C . THR A 1 482 ? -37.977 1.832 40.337 1.00 75.31 482 THR A C 1
ATOM 3561 O O . THR A 1 482 ? -39.095 1.429 40.679 1.00 75.31 482 THR A O 1
ATOM 3564 N N . CYS A 1 483 ? -37.805 2.617 39.278 1.00 80.25 483 CYS A N 1
ATOM 3565 C CA . CYS A 1 483 ? -38.908 3.102 38.462 1.00 80.25 483 CYS A CA 1
ATOM 3566 C C . CYS A 1 483 ? -38.492 3.292 36.999 1.00 80.25 483 CYS A C 1
ATOM 3568 O O . CYS A 1 483 ? -37.313 3.428 36.687 1.00 80.25 483 CYS A O 1
ATOM 3570 N N . SER A 1 484 ? -39.475 3.335 36.103 1.00 83.06 484 SER A N 1
ATOM 3571 C CA . SER A 1 484 ? -39.323 3.757 34.707 1.00 83.06 484 SER A CA 1
ATOM 3572 C C . SER A 1 484 ? -39.793 5.197 34.468 1.00 83.06 484 SER A C 1
ATOM 3574 O O . SER A 1 484 ? -39.547 5.758 33.402 1.00 83.06 484 SER A O 1
ATOM 3576 N N . SER A 1 485 ? -40.493 5.795 35.439 1.00 82.31 485 SER A N 1
ATOM 3577 C CA . SER A 1 485 ? -40.948 7.186 35.403 1.00 82.31 485 SER A CA 1
ATOM 3578 C C . SER A 1 485 ? -41.108 7.760 36.814 1.00 82.31 485 SER A C 1
ATOM 3580 O O . SER A 1 485 ? -41.164 7.020 37.795 1.00 82.31 485 SER A O 1
ATOM 3582 N N . SER A 1 486 ? -41.217 9.087 36.925 1.00 85.69 486 SER A N 1
ATOM 3583 C CA . SER A 1 486 ? -41.419 9.784 38.206 1.00 85.69 486 SER A CA 1
ATOM 3584 C C . SER A 1 486 ? -42.837 9.642 38.775 1.00 85.69 486 SER A C 1
ATOM 3586 O O . SER A 1 486 ? -43.084 10.076 39.899 1.00 85.69 486 SER A O 1
ATOM 3588 N N . GLY A 1 487 ? -43.775 9.074 38.011 1.00 83.75 487 GLY A N 1
ATOM 3589 C CA . GLY A 1 487 ? -45.157 8.878 38.442 1.00 83.75 487 GLY A CA 1
ATOM 3590 C C . GLY A 1 487 ? -45.311 7.725 39.435 1.00 83.75 487 GLY A C 1
ATOM 3591 O O . GLY A 1 487 ? -44.528 6.779 39.443 1.00 83.75 487 GLY A O 1
ATOM 3592 N N . GLU A 1 488 ? -46.372 7.771 40.239 1.00 80.69 488 GLU A N 1
ATOM 3593 C CA . GLU A 1 488 ? -46.696 6.743 41.239 1.00 80.69 488 GLU A CA 1
ATOM 3594 C C . GLU A 1 488 ? -46.968 5.356 40.623 1.00 80.69 488 GLU A C 1
ATOM 3596 O O . GLU A 1 488 ? -46.702 4.342 41.257 1.00 80.69 488 GLU A O 1
ATOM 3601 N N . GLY A 1 489 ? -47.439 5.303 39.371 1.00 80.94 489 GLY A N 1
ATOM 3602 C CA . GLY A 1 489 ? -47.594 4.072 38.579 1.00 80.94 489 GLY A CA 1
ATOM 3603 C C . GLY A 1 489 ? -46.356 3.679 37.762 1.00 80.94 489 GLY A C 1
ATOM 3604 O O . GLY A 1 489 ? -46.428 2.815 36.893 1.00 80.94 489 GLY A O 1
ATOM 3605 N N . GLY A 1 490 ? -45.233 4.362 37.976 1.00 81.56 490 GLY A N 1
ATOM 3606 C CA . GLY A 1 490 ? -43.982 4.149 37.257 1.00 81.56 490 GLY A CA 1
ATOM 3607 C C . GLY A 1 490 ? -43.021 3.183 37.937 1.00 81.56 490 GLY A C 1
ATOM 3608 O O . GLY A 1 490 ? -41.891 3.065 37.472 1.00 81.56 490 GLY A O 1
ATOM 3609 N N . CYS A 1 491 ? -43.395 2.546 39.046 1.00 82.62 491 CYS A N 1
ATOM 3610 C CA . CYS A 1 491 ? -42.481 1.701 39.802 1.00 82.62 491 CYS A CA 1
ATOM 3611 C C . CYS A 1 491 ? -42.183 0.395 39.046 1.00 82.62 491 CYS A C 1
ATOM 3613 O O . CYS A 1 491 ? -43.074 -0.258 38.506 1.00 82.62 491 CYS A O 1
ATOM 3615 N N . THR A 1 492 ? -40.916 -0.013 39.045 1.00 76.62 492 THR A N 1
ATOM 3616 C CA . THR A 1 492 ? -40.451 -1.316 38.543 1.00 76.62 492 THR A CA 1
ATOM 3617 C C . THR A 1 492 ? -40.036 -2.244 39.681 1.00 76.62 492 THR A C 1
ATOM 3619 O O . THR A 1 492 ? -40.053 -3.462 39.513 1.00 76.62 492 THR A O 1
ATOM 3622 N N . SER A 1 493 ? -39.747 -1.693 40.863 1.00 74.44 493 SER A N 1
ATOM 3623 C CA . SER A 1 493 ? -39.622 -2.438 42.115 1.00 74.44 493 SER A CA 1
ATOM 3624 C C . SER A 1 493 ? -40.057 -1.585 43.311 1.00 74.44 493 SER A C 1
ATOM 3626 O O . SER A 1 493 ? -40.118 -0.353 43.237 1.00 74.44 493 SER A O 1
ATOM 3628 N N . CYS A 1 494 ? -40.363 -2.246 44.427 1.00 75.44 494 CYS A N 1
ATOM 3629 C CA . CYS A 1 494 ? -40.882 -1.616 45.636 1.00 75.44 494 CYS A CA 1
ATOM 3630 C C . CYS A 1 494 ? -40.029 -1.970 46.849 1.00 75.44 494 CYS A C 1
ATOM 3632 O O . CYS A 1 494 ? -39.521 -3.083 46.968 1.00 75.44 494 CYS A O 1
ATOM 3634 N N . GLN A 1 495 ? -39.897 -1.013 47.764 1.00 73.38 495 GLN A N 1
ATOM 3635 C CA . GLN A 1 495 ? -39.272 -1.244 49.058 1.00 73.38 495 GLN A CA 1
ATOM 3636 C C . GLN A 1 495 ? -40.227 -2.080 49.924 1.00 73.38 495 GLN A C 1
ATOM 3638 O O . GLN A 1 495 ? -41.387 -1.700 50.103 1.00 73.38 495 GLN A O 1
ATOM 3643 N N . ALA A 1 496 ? -39.741 -3.184 50.498 1.00 63.41 496 ALA A N 1
ATOM 3644 C CA . ALA A 1 496 ? -40.505 -3.957 51.478 1.00 63.41 496 ALA A CA 1
ATOM 3645 C C . ALA A 1 496 ? -40.963 -3.050 52.646 1.00 63.41 496 ALA A C 1
ATOM 3647 O O . ALA A 1 496 ? -40.174 -2.212 53.098 1.00 63.41 496 ALA A O 1
ATOM 3648 N N . PRO A 1 497 ? -42.211 -3.180 53.144 1.00 65.38 497 PRO A N 1
ATOM 3649 C CA . PRO A 1 497 ? -43.180 -4.260 52.901 1.00 65.38 497 PRO A CA 1
ATOM 3650 C C . PRO A 1 497 ? -44.130 -4.040 51.705 1.00 65.38 497 PRO A C 1
ATOM 3652 O O . PRO A 1 497 ? -45.038 -4.839 51.494 1.00 65.38 497 PRO A O 1
ATOM 3655 N N . ASN A 1 498 ? -43.966 -2.967 50.927 1.00 74.44 498 ASN A N 1
ATOM 3656 C CA . ASN A 1 498 ? -44.843 -2.696 49.789 1.00 74.44 498 ASN A CA 1
ATOM 3657 C C . ASN A 1 498 ? -44.482 -3.615 48.618 1.00 74.44 498 ASN A C 1
ATOM 3659 O O . ASN A 1 498 ? -43.304 -3.783 48.305 1.00 74.44 498 ASN A O 1
ATOM 3663 N N . SER A 1 499 ? -45.483 -4.172 47.937 1.00 74.06 499 SER A N 1
ATOM 3664 C CA . SER A 1 499 ? -45.255 -4.985 46.736 1.00 74.06 499 SER A CA 1
ATOM 3665 C C . SER A 1 499 ? -45.726 -4.254 45.480 1.00 74.06 499 SER A C 1
ATOM 3667 O O . SER A 1 499 ? -46.613 -3.396 45.527 1.00 74.06 499 SER A O 1
ATOM 3669 N N . LEU A 1 500 ? -45.110 -4.584 44.342 1.00 72.38 500 LEU A N 1
ATOM 3670 C CA . LEU A 1 500 ? -45.449 -3.975 43.061 1.00 72.38 500 LEU A CA 1
ATOM 3671 C C . LEU A 1 500 ? -46.777 -4.524 42.542 1.00 72.38 500 LEU A C 1
ATOM 3673 O O . LEU A 1 500 ? -46.904 -5.715 42.258 1.00 72.38 500 LEU A O 1
ATOM 3677 N N . HIS A 1 501 ? -47.749 -3.639 42.356 1.00 73.50 501 HIS A N 1
ATOM 3678 C CA . HIS A 1 501 ? -49.007 -3.984 41.713 1.00 73.50 501 HIS A CA 1
ATOM 3679 C C . HIS A 1 501 ? -48.843 -3.924 40.183 1.00 73.50 501 HIS A C 1
ATOM 3681 O O . HIS A 1 501 ? -48.786 -2.840 39.605 1.00 73.50 501 HIS A O 1
ATOM 3687 N N . LEU A 1 502 ? -48.738 -5.078 39.512 1.00 66.81 502 LEU A N 1
ATOM 3688 C CA . LEU A 1 502 ? -48.318 -5.166 38.099 1.00 66.81 502 LEU A CA 1
ATOM 3689 C C . LEU A 1 502 ? -49.225 -4.462 37.084 1.00 66.81 502 LEU A C 1
ATOM 3691 O O . LEU A 1 502 ? -48.753 -4.108 36.008 1.00 66.81 502 LEU A O 1
ATOM 3695 N N . THR A 1 503 ? -50.509 -4.273 37.383 1.00 70.38 503 THR A N 1
ATOM 3696 C CA . THR A 1 503 ? -51.449 -3.617 36.458 1.00 70.38 503 THR A CA 1
ATOM 3697 C C . THR A 1 503 ? -51.400 -2.097 36.545 1.00 70.38 503 THR A C 1
ATOM 3699 O O . THR A 1 503 ? -51.620 -1.430 35.540 1.00 70.38 503 THR A O 1
ATOM 3702 N N . THR A 1 504 ? -51.100 -1.539 37.720 1.00 75.19 504 THR A N 1
ATOM 3703 C CA . THR A 1 504 ? -51.030 -0.081 37.926 1.00 75.19 504 THR A CA 1
ATOM 3704 C C . THR A 1 504 ? -49.601 0.441 38.018 1.00 75.19 504 THR A C 1
ATOM 3706 O O . THR A 1 504 ? -49.415 1.651 38.002 1.00 75.19 504 THR A O 1
ATOM 3709 N N . GLY A 1 505 ? -48.605 -0.443 38.152 1.00 75.81 505 GLY A N 1
ATOM 3710 C CA . GLY A 1 505 ? -47.194 -0.091 38.331 1.00 75.81 505 GLY A CA 1
ATOM 3711 C C . GLY A 1 505 ? -46.906 0.668 39.631 1.00 75.81 505 GLY A C 1
ATOM 3712 O O . GLY A 1 505 ? -45.874 1.317 39.750 1.00 75.81 505 GLY A O 1
ATOM 3713 N N . SER A 1 506 ? -47.822 0.621 40.603 1.00 83.12 506 SER A N 1
ATOM 3714 C CA . SER A 1 506 ? -47.723 1.347 41.875 1.00 83.12 506 SER A CA 1
ATOM 3715 C C . SER A 1 506 ? -47.354 0.417 43.025 1.00 83.12 506 SER A C 1
ATOM 3717 O O . SER A 1 506 ? -47.866 -0.703 43.099 1.00 83.12 506 SER A O 1
ATOM 3719 N N . CYS A 1 507 ? -46.536 0.892 43.960 1.00 80.94 507 CYS A N 1
ATOM 3720 C CA . CYS A 1 507 ? -46.213 0.153 45.179 1.00 80.94 507 CYS A CA 1
ATOM 3721 C C . CYS A 1 507 ? -47.354 0.244 46.193 1.00 80.94 507 CYS A C 1
ATOM 3723 O O . CYS A 1 507 ? -47.701 1.344 46.619 1.00 80.94 507 CYS A O 1
ATOM 3725 N N . ARG A 1 508 ? -47.920 -0.903 46.588 1.00 82.50 508 ARG A N 1
ATOM 3726 C CA . ARG A 1 508 ? -49.050 -0.971 47.527 1.00 82.50 508 ARG A CA 1
ATOM 3727 C C . ARG A 1 508 ? -48.745 -1.876 48.729 1.00 82.50 508 ARG A C 1
ATOM 3729 O O . ARG A 1 508 ? -48.070 -2.894 48.556 1.00 82.50 508 ARG A O 1
ATOM 3736 N N . PRO A 1 509 ? -49.227 -1.525 49.934 1.00 78.81 509 PRO A N 1
ATOM 3737 C CA . PRO A 1 509 ? -49.179 -2.395 51.105 1.00 78.81 509 PRO A CA 1
ATOM 3738 C C . PRO A 1 509 ? -50.306 -3.441 51.082 1.00 78.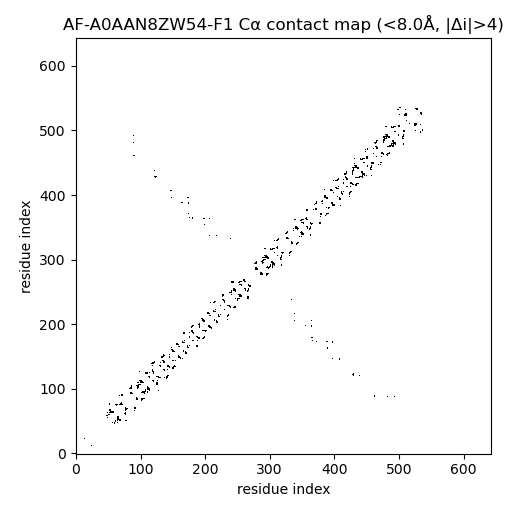81 509 PRO A C 1
ATOM 3740 O O . PRO A 1 509 ? -51.311 -3.284 50.385 1.00 78.81 509 PRO A O 1
ATOM 3743 N N . CYS A 1 510 ? -50.164 -4.489 51.893 1.00 75.94 510 CYS A N 1
ATOM 3744 C CA . CYS A 1 510 ? -51.229 -5.465 52.128 1.00 75.94 510 CYS A CA 1
ATOM 3745 C C . CYS A 1 510 ? -52.458 -4.828 52.780 1.00 75.94 510 CYS A C 1
ATOM 3747 O O . CYS A 1 510 ? -52.322 -3.998 53.682 1.00 75.94 510 CYS A O 1
ATOM 3749 N N . CYS A 1 511 ? -53.653 -5.239 52.352 1.00 76.88 511 CYS A N 1
ATOM 3750 C CA . CYS A 1 511 ? -54.888 -4.807 52.996 1.00 76.88 511 CYS A CA 1
ATOM 3751 C C . CYS A 1 511 ? -54.949 -5.314 54.450 1.00 76.88 511 CYS A C 1
ATOM 3753 O O . CYS A 1 511 ? -54.673 -6.493 54.689 1.00 76.88 511 CYS A O 1
ATOM 3755 N N . PRO A 1 512 ? -55.310 -4.456 55.424 1.00 69.00 512 PRO A N 1
ATOM 3756 C CA . PRO A 1 512 ? -55.603 -4.888 56.788 1.00 69.00 512 PRO A CA 1
ATOM 3757 C C . PRO A 1 512 ? -56.755 -5.903 56.807 1.00 69.00 512 PRO A C 1
ATOM 3759 O O . PRO A 1 512 ? -57.664 -5.821 55.977 1.00 69.00 512 PRO A O 1
ATOM 3762 N N . GLU A 1 513 ? -56.743 -6.845 57.757 1.00 62.94 513 GLU A N 1
ATOM 3763 C CA . GLU A 1 513 ? -57.806 -7.852 57.880 1.00 62.94 513 GLU A CA 1
ATOM 3764 C C . GLU A 1 513 ? -59.198 -7.198 57.953 1.00 62.94 513 GLU A C 1
ATOM 3766 O O . GLU A 1 513 ? -59.477 -6.394 58.842 1.00 62.94 513 GLU A O 1
ATOM 3771 N N . GLY A 1 514 ? -60.077 -7.563 57.012 1.00 61.66 514 GLY A N 1
ATOM 3772 C CA . GLY A 1 514 ? -61.474 -7.117 56.968 1.00 61.66 514 GLY A CA 1
ATOM 3773 C C . GLY A 1 514 ? -61.779 -5.915 56.065 1.00 61.66 514 GLY A C 1
ATOM 3774 O O . GLY A 1 514 ? -62.940 -5.520 56.008 1.00 61.66 514 GLY A O 1
ATOM 3775 N N . VAL A 1 515 ? -60.795 -5.358 55.345 1.00 59.41 515 VAL A N 1
ATOM 3776 C CA . VAL A 1 515 ? -60.983 -4.208 54.435 1.00 59.41 515 VAL A CA 1
ATOM 3777 C C . VAL A 1 515 ? -60.818 -4.637 52.971 1.00 59.41 515 VAL A C 1
ATOM 3779 O O . VAL A 1 515 ? -59.818 -5.257 52.609 1.00 59.41 515 VAL A O 1
ATOM 3782 N N . THR A 1 516 ? -61.798 -4.314 52.123 1.00 57.94 516 THR A N 1
ATOM 3783 C CA . THR A 1 516 ? -61.775 -4.537 50.662 1.00 57.94 516 THR A CA 1
ATOM 3784 C C . THR A 1 516 ? -61.420 -3.251 49.905 1.00 57.94 516 THR A C 1
ATOM 3786 O O . THR A 1 516 ? -61.607 -2.166 50.445 1.00 57.94 516 THR A O 1
ATOM 3789 N N . GLU A 1 517 ? -60.952 -3.364 48.652 1.00 53.41 517 GLU A N 1
ATOM 3790 C CA . GLU A 1 517 ? -60.410 -2.260 47.820 1.00 53.41 517 GLU A CA 1
ATOM 3791 C C . GLU A 1 517 ? -61.303 -1.003 47.672 1.00 53.41 517 GLU A C 1
ATOM 3793 O O . GLU A 1 517 ? -60.791 0.046 47.288 1.00 53.41 517 GLU A O 1
ATOM 3798 N N . ASP A 1 518 ? -62.599 -1.087 47.990 1.00 54.62 518 ASP A N 1
ATOM 3799 C CA . ASP A 1 518 ? -63.595 -0.012 47.831 1.00 54.62 518 ASP A CA 1
ATOM 3800 C C . ASP A 1 518 ? -63.801 0.887 49.068 1.00 54.62 518 ASP A C 1
ATOM 3802 O O . ASP A 1 518 ? -64.576 1.847 49.008 1.00 54.62 518 ASP A O 1
ATOM 3806 N N . ASP A 1 519 ? -63.141 0.609 50.194 1.00 55.06 519 ASP A N 1
ATOM 3807 C CA . ASP A 1 519 ? -63.247 1.467 51.379 1.00 55.06 519 ASP A CA 1
ATOM 3808 C C . ASP A 1 519 ? -62.323 2.690 51.232 1.00 55.06 519 ASP A C 1
ATOM 3810 O O . ASP A 1 519 ? -61.231 2.572 50.683 1.00 55.06 519 ASP A O 1
ATOM 3814 N N . HIS A 1 520 ? -62.740 3.877 51.691 1.00 53.38 520 HIS A N 1
ATOM 3815 C CA . HIS A 1 520 ? -62.093 5.190 51.456 1.00 53.38 520 HIS A CA 1
ATOM 3816 C C . HIS A 1 520 ? -60.687 5.386 52.098 1.00 53.38 520 HIS A C 1
ATOM 3818 O O . HIS A 1 520 ? -60.338 6.485 52.538 1.00 53.38 520 HIS A O 1
ATOM 3824 N N . GLY A 1 521 ? -59.873 4.333 52.172 1.00 58.47 521 GLY A N 1
ATOM 3825 C CA . GLY A 1 521 ? -58.489 4.314 52.634 1.00 58.47 521 GLY A CA 1
ATOM 3826 C C . GLY A 1 521 ? -57.450 4.302 51.499 1.00 58.47 521 GLY A C 1
ATOM 3827 O O . GLY A 1 521 ? -57.795 4.320 50.317 1.00 58.47 521 GLY A O 1
ATOM 3828 N N . PRO A 1 522 ? -56.148 4.303 51.842 1.00 61.50 522 PRO A N 1
ATOM 3829 C CA . PRO A 1 522 ? -55.075 4.211 50.857 1.00 61.50 522 PRO A CA 1
ATOM 3830 C C . PRO A 1 522 ? -55.141 2.871 50.099 1.00 61.50 522 PRO A C 1
ATOM 3832 O O . PRO A 1 522 ? -55.402 1.837 50.719 1.00 61.50 522 PRO A O 1
ATOM 3835 N N . PRO A 1 523 ? -54.883 2.861 48.779 1.00 70.38 523 PRO A N 1
ATOM 3836 C CA . PRO A 1 523 ? -55.039 1.671 47.950 1.00 70.38 523 PRO A CA 1
ATOM 3837 C C . PRO A 1 523 ? -54.097 0.548 48.407 1.00 70.38 523 PRO A C 1
ATOM 3839 O O . PRO A 1 523 ? -52.874 0.692 48.373 1.00 70.38 523 PRO A O 1
ATOM 3842 N N . CYS A 1 524 ? -54.675 -0.580 48.812 1.00 75.00 524 CYS A N 1
ATOM 3843 C CA . CYS A 1 524 ? -53.973 -1.774 49.278 1.00 75.00 524 CYS A CA 1
ATOM 3844 C C . CYS A 1 524 ? -54.141 -2.934 48.283 1.00 75.00 524 CYS A C 1
ATOM 3846 O O . CYS A 1 524 ? -54.808 -2.787 47.260 1.00 75.00 524 CYS A O 1
ATOM 3848 N N . CYS A 1 525 ? -53.490 -4.067 48.536 1.00 75.38 525 CYS A N 1
ATOM 3849 C CA . CYS A 1 525 ? -53.608 -5.271 47.715 1.00 75.38 525 CYS A CA 1
ATOM 3850 C C . CYS A 1 525 ? -53.945 -6.510 48.555 1.00 75.38 525 CYS A C 1
ATOM 3852 O O . CYS A 1 525 ? -53.647 -6.584 49.751 1.00 75.38 525 CYS A O 1
ATOM 3854 N N . THR A 1 526 ? -54.515 -7.524 47.904 1.00 74.38 526 THR A N 1
ATOM 3855 C CA . THR A 1 526 ? -54.752 -8.829 48.537 1.00 74.38 526 THR A CA 1
ATOM 3856 C C . THR A 1 526 ? -53.427 -9.578 48.650 1.00 74.38 526 THR A C 1
ATOM 3858 O O . THR A 1 526 ? -52.758 -9.760 47.634 1.00 74.38 526 THR A O 1
ATOM 3861 N N . CYS A 1 527 ? -53.047 -10.022 49.850 1.00 70.75 527 CYS A N 1
ATOM 3862 C CA . CYS A 1 527 ? -51.739 -10.632 50.099 1.00 70.75 527 CYS A CA 1
ATOM 3863 C C . CYS A 1 527 ? -51.779 -12.137 50.348 1.00 70.75 527 CYS A C 1
ATOM 3865 O O . CYS A 1 527 ? -52.735 -12.662 50.920 1.00 70.75 527 CYS A O 1
ATOM 3867 N N . ASP A 1 528 ? -50.705 -12.812 49.940 1.00 69.44 528 ASP A N 1
ATOM 3868 C CA . ASP A 1 528 ? -50.426 -14.200 50.285 1.00 69.44 528 ASP A CA 1
ATOM 3869 C C . ASP A 1 528 ? -50.030 -14.289 51.774 1.00 69.44 528 ASP A C 1
ATOM 3871 O O . ASP A 1 528 ? -49.030 -13.683 52.181 1.00 69.44 528 ASP A O 1
ATOM 3875 N N . PRO A 1 529 ? -50.787 -15.039 52.598 1.00 64.38 529 PRO A N 1
ATOM 3876 C CA . PRO A 1 529 ? -50.547 -15.150 54.035 1.00 64.38 529 PRO A CA 1
ATOM 3877 C C . PRO A 1 529 ? -49.219 -15.834 54.396 1.00 64.38 529 PRO A C 1
ATOM 3879 O O . PRO A 1 529 ? -48.782 -15.722 55.539 1.00 64.38 529 PRO A O 1
ATOM 3882 N N . ALA A 1 530 ? -48.560 -16.532 53.463 1.00 58.91 530 ALA A N 1
ATOM 3883 C CA . ALA A 1 530 ? -47.252 -17.145 53.698 1.00 58.91 530 ALA A CA 1
ATOM 3884 C C . ALA A 1 530 ? -46.077 -16.182 53.458 1.00 58.91 530 ALA A C 1
ATOM 3886 O O . ALA A 1 530 ? -45.030 -16.326 54.087 1.00 58.91 530 ALA A O 1
ATOM 3887 N N . THR A 1 531 ? -46.226 -15.217 52.546 1.00 62.88 531 THR A N 1
ATOM 3888 C CA . THR A 1 531 ? -45.128 -14.342 52.095 1.00 62.88 531 THR A CA 1
ATOM 3889 C C . THR A 1 531 ? -45.320 -12.872 52.464 1.00 62.88 531 THR A C 1
ATOM 3891 O O . THR A 1 531 ? -44.368 -12.102 52.355 1.00 62.88 531 THR A O 1
ATOM 3894 N N . ASN A 1 532 ? -46.515 -12.471 52.925 1.00 63.91 532 ASN A N 1
ATOM 3895 C CA . ASN A 1 532 ? -46.896 -11.068 53.144 1.00 63.91 532 ASN A CA 1
ATOM 3896 C C . ASN A 1 532 ? -46.667 -10.183 51.899 1.00 63.91 532 ASN A C 1
ATOM 3898 O O . ASN A 1 532 ? -46.384 -8.992 52.012 1.00 63.91 532 ASN A O 1
ATOM 3902 N N . GLN A 1 533 ? -46.788 -10.764 50.701 1.00 63.84 533 GLN A N 1
ATOM 3903 C CA . GLN A 1 533 ? -46.684 -10.062 49.419 1.00 63.84 533 GLN A CA 1
ATOM 3904 C C . GLN A 1 533 ? -48.025 -10.087 48.686 1.00 63.84 533 GLN A C 1
ATOM 3906 O O . GLN A 1 533 ? -48.798 -11.033 48.843 1.00 63.84 533 GLN A O 1
ATOM 3911 N N . CYS A 1 534 ? -48.312 -9.065 47.872 1.00 69.06 534 CYS A N 1
ATOM 3912 C CA . CYS A 1 534 ? -49.537 -9.042 47.065 1.00 69.06 534 CYS A CA 1
ATOM 3913 C C . CYS A 1 534 ? -49.608 -10.280 46.152 1.00 69.06 534 CYS A C 1
ATOM 3915 O O . CYS A 1 534 ? -48.620 -10.629 45.505 1.00 69.06 534 CYS A O 1
ATOM 3917 N N . TYR A 1 535 ? -50.778 -10.904 46.011 1.00 63.38 535 TYR A N 1
ATOM 3918 C CA . TYR A 1 535 ? -50.980 -11.952 45.013 1.00 63.38 535 TYR A CA 1
ATOM 3919 C C . TYR A 1 535 ? -50.664 -11.424 43.609 1.00 63.38 535 TYR A C 1
ATOM 3921 O O . TYR A 1 535 ? -51.132 -10.361 43.202 1.00 63.38 535 TYR A O 1
ATOM 3929 N N . GLY A 1 536 ? -49.844 -12.176 42.874 1.00 55.75 536 GLY A N 1
ATOM 3930 C CA . GLY A 1 536 ? -49.346 -11.776 41.562 1.00 55.75 536 GLY A CA 1
ATOM 3931 C C . GLY A 1 536 ? -48.069 -10.940 41.601 1.00 55.75 536 GLY A C 1
ATOM 3932 O O . GLY A 1 536 ? -47.464 -10.801 40.547 1.00 55.75 536 GLY A O 1
ATOM 3933 N N . ALA A 1 537 ? -47.605 -10.456 42.762 1.00 50.94 537 ALA A N 1
ATOM 3934 C CA . ALA A 1 537 ? -46.285 -9.841 42.883 1.00 50.94 537 ALA A CA 1
ATOM 3935 C C . ALA A 1 537 ? -45.214 -10.862 42.480 1.00 50.94 537 ALA A C 1
ATOM 3937 O O . ALA A 1 537 ? -45.046 -11.912 43.099 1.00 50.94 537 ALA A O 1
ATOM 3938 N N . VAL A 1 538 ? -44.507 -10.573 41.394 1.00 46.38 538 VAL A N 1
ATOM 3939 C CA . VAL A 1 538 ? -43.375 -11.385 40.965 1.00 46.38 538 VAL A CA 1
ATOM 3940 C C . VAL A 1 538 ? -42.169 -10.854 41.729 1.00 46.38 538 VAL A C 1
ATOM 3942 O O . VAL A 1 538 ? -41.685 -9.765 41.420 1.00 46.38 538 VAL A O 1
ATOM 3945 N N . SER A 1 539 ? -41.693 -11.591 42.736 1.00 41.34 539 SER A N 1
ATOM 3946 C CA . SER A 1 539 ? -40.330 -11.382 43.223 1.00 41.34 539 SER A CA 1
ATOM 3947 C C . SER A 1 539 ? -39.370 -11.598 42.050 1.00 41.34 539 SER A C 1
ATOM 3949 O O . SER A 1 539 ? -39.597 -12.466 41.197 1.00 41.34 539 SER A O 1
ATOM 3951 N N . ALA A 1 540 ? -38.308 -10.795 41.975 1.00 40.38 540 ALA A N 1
ATOM 3952 C CA . ALA A 1 540 ? -37.311 -10.880 40.905 1.00 40.38 540 ALA A CA 1
ATOM 3953 C C . ALA A 1 540 ? -36.750 -12.314 40.718 1.00 40.38 540 ALA A C 1
ATOM 3955 O O . ALA A 1 540 ? -36.344 -12.676 39.613 1.00 40.38 540 ALA A O 1
ATOM 3956 N N . ASP A 1 541 ? -36.855 -13.165 41.745 1.00 36.44 541 ASP A N 1
ATOM 3957 C CA . ASP A 1 541 ? -36.390 -14.556 41.790 1.00 36.44 541 ASP A CA 1
ATOM 3958 C C . ASP A 1 541 ? -37.121 -15.572 40.898 1.00 36.44 541 ASP A C 1
ATOM 3960 O O . ASP A 1 541 ? -36.652 -16.702 40.759 1.00 36.44 541 ASP A O 1
ATOM 3964 N N . LYS A 1 542 ? -38.264 -15.248 40.277 1.00 33.88 542 LYS A N 1
ATOM 3965 C CA . LYS A 1 542 ? -39.043 -16.244 39.500 1.00 33.88 542 LYS A CA 1
ATOM 3966 C C . LYS A 1 542 ? -39.279 -15.892 38.036 1.00 33.88 542 LYS A C 1
ATOM 3968 O O . LYS A 1 542 ? -40.232 -16.365 37.421 1.00 33.88 542 LYS A O 1
ATOM 3973 N N . ARG A 1 543 ? -38.375 -15.127 37.418 1.00 34.50 543 ARG A N 1
ATOM 3974 C CA . ARG A 1 543 ? -38.430 -14.850 35.968 1.00 34.50 543 ARG A CA 1
ATOM 3975 C C . ARG A 1 543 ? -37.729 -15.871 35.066 1.00 34.50 543 ARG A C 1
ATOM 3977 O O . ARG A 1 543 ? -37.507 -15.595 33.889 1.00 34.50 543 ARG A O 1
ATOM 3984 N N . ARG A 1 544 ? -37.463 -17.087 35.552 1.00 42.25 544 ARG A N 1
ATOM 3985 C CA . ARG A 1 544 ? -37.227 -18.244 34.677 1.00 42.25 544 ARG A CA 1
ATOM 3986 C C . ARG A 1 544 ? -38.185 -19.373 35.037 1.00 42.25 544 ARG A C 1
ATOM 3988 O O . ARG A 1 544 ? -38.120 -19.921 36.127 1.00 42.25 544 ARG A O 1
ATOM 3995 N N . ILE A 1 545 ? -38.990 -19.746 34.039 1.00 39.41 545 ILE A N 1
ATOM 3996 C CA . ILE A 1 545 ? -39.894 -20.905 33.981 1.00 39.41 545 ILE A CA 1
ATOM 3997 C C . ILE A 1 545 ? -41.276 -20.667 34.619 1.00 39.41 545 ILE A C 1
ATOM 3999 O O . ILE A 1 545 ? -41.546 -21.135 35.714 1.00 39.41 545 ILE A O 1
ATOM 4003 N N . ALA A 1 546 ? -42.176 -19.994 33.891 1.00 26.14 546 ALA A N 1
ATOM 4004 C CA . ALA A 1 546 ? -43.620 -20.291 33.902 1.00 26.14 546 ALA A CA 1
ATOM 4005 C C . ALA A 1 546 ? -44.361 -19.457 32.837 1.00 26.14 546 ALA A C 1
ATOM 4007 O O . ALA A 1 546 ? -45.058 -18.494 33.138 1.00 26.14 546 ALA A O 1
ATOM 4008 N N . LEU A 1 547 ? -44.234 -19.847 31.570 1.00 29.95 547 LEU A N 1
ATOM 4009 C CA . LEU A 1 547 ? -45.309 -19.663 30.598 1.00 29.95 547 LEU A CA 1
ATOM 4010 C C . LEU A 1 547 ? -45.610 -21.048 30.038 1.00 29.95 547 LEU A C 1
ATOM 4012 O O . LEU A 1 547 ? -44.728 -21.725 29.516 1.00 29.95 547 LEU A O 1
ATOM 4016 N N . SER A 1 548 ? -46.870 -21.441 30.193 1.00 34.88 548 SER A N 1
ATOM 4017 C CA . SER A 1 548 ? -47.455 -22.768 29.995 1.00 34.88 548 SER A CA 1
ATOM 4018 C C . SER A 1 548 ? -47.156 -23.780 31.106 1.00 34.88 548 SER A C 1
ATOM 4020 O O . SER A 1 548 ? -46.095 -24.385 31.165 1.00 34.88 548 SER A O 1
ATOM 4022 N N . LEU A 1 549 ? -48.138 -23.968 31.987 1.00 29.14 549 LEU A N 1
ATOM 4023 C CA . LEU A 1 549 ? -48.781 -25.267 32.187 1.00 29.14 549 LEU A CA 1
ATOM 4024 C C . LEU A 1 549 ? -50.090 -25.030 32.947 1.00 29.14 549 LEU A C 1
ATOM 4026 O O . LEU A 1 549 ? -50.096 -24.799 34.151 1.00 29.14 549 LEU A O 1
ATOM 4030 N N . ASN A 1 550 ? -51.196 -25.067 32.204 1.00 28.12 550 ASN A N 1
ATOM 4031 C CA . ASN A 1 550 ? -52.508 -25.336 32.775 1.00 28.12 550 ASN A CA 1
ATOM 4032 C C . ASN A 1 550 ? -52.754 -26.851 32.758 1.00 28.12 550 ASN A C 1
ATOM 4034 O O . ASN A 1 550 ? -52.358 -27.536 31.816 1.00 28.12 550 ASN A O 1
ATOM 4038 N N . SER A 1 551 ? -53.472 -27.278 33.799 1.00 27.52 551 SER A N 1
ATOM 4039 C CA . SER A 1 551 ? -54.224 -28.523 34.010 1.00 27.52 551 SER A CA 1
ATOM 4040 C C . SER A 1 551 ? -53.465 -29.837 34.256 1.00 27.52 551 SER A C 1
ATOM 4042 O O . SER A 1 551 ? -53.103 -30.570 33.341 1.00 27.52 551 SER A O 1
ATOM 4044 N N . GLU A 1 552 ? -53.315 -30.116 35.552 1.00 27.02 552 GLU A N 1
ATOM 4045 C CA . GLU A 1 552 ? -53.875 -31.264 36.288 1.00 27.02 552 GLU A CA 1
ATOM 4046 C C . GLU A 1 552 ? -53.788 -32.710 35.750 1.00 27.02 552 GLU A C 1
ATOM 4048 O O . GLU A 1 552 ? -54.496 -33.131 34.843 1.00 27.02 552 GLU A O 1
ATOM 4053 N N . SER A 1 553 ? -53.115 -33.507 36.591 1.00 26.20 553 SER A N 1
ATOM 4054 C CA . SER A 1 553 ? -53.509 -34.831 37.105 1.00 26.20 553 SER A CA 1
ATOM 4055 C C . SER A 1 553 ? -53.341 -36.081 36.221 1.00 26.20 553 SER A C 1
ATOM 4057 O O . SER A 1 553 ? -54.030 -36.276 35.226 1.00 26.20 553 SER A O 1
ATOM 4059 N N . SER A 1 554 ? -52.499 -37.008 36.715 1.00 25.97 554 SER A N 1
ATOM 4060 C CA . SER A 1 554 ? -52.798 -38.445 36.960 1.00 25.97 554 SER A CA 1
ATOM 4061 C C . SER A 1 554 ? -51.634 -39.402 36.618 1.00 25.97 554 SER A C 1
ATOM 4063 O O . SER A 1 554 ? -51.419 -39.790 35.480 1.00 25.97 554 SER A O 1
ATOM 4065 N N . GLN A 1 555 ? -50.886 -39.765 37.666 1.00 26.55 555 GLN A N 1
ATOM 4066 C CA . GLN A 1 555 ? -50.261 -41.059 38.011 1.00 26.55 555 GLN A CA 1
ATOM 4067 C C . GLN A 1 555 ? -49.955 -42.170 36.950 1.00 26.55 555 GLN A C 1
ATOM 4069 O O . GLN A 1 555 ? -50.842 -42.884 36.493 1.00 26.55 555 GLN A O 1
ATOM 4074 N N . THR A 1 556 ? -48.644 -42.493 36.852 1.00 25.59 556 THR A N 1
ATOM 4075 C CA . THR A 1 556 ? -47.964 -43.805 36.570 1.00 25.59 556 THR A CA 1
ATOM 4076 C C . THR A 1 556 ? -47.761 -44.277 35.095 1.00 25.59 556 THR A C 1
ATOM 4078 O O . THR A 1 556 ? -48.274 -43.641 34.185 1.00 25.59 556 THR A O 1
ATOM 4081 N N . PRO A 1 557 ? -46.886 -45.279 34.793 1.00 35.75 557 PRO A N 1
ATOM 4082 C CA . PRO A 1 557 ? -45.482 -45.072 34.397 1.00 35.75 557 PRO A CA 1
ATOM 4083 C C . PRO A 1 557 ? -45.082 -45.700 33.026 1.00 35.75 557 PRO A C 1
ATOM 4085 O O . PRO A 1 557 ? -45.710 -46.632 32.542 1.00 35.75 557 PRO A O 1
ATOM 4088 N N . TYR A 1 558 ? -43.959 -45.242 32.450 1.00 32.69 558 TYR A N 1
ATOM 4089 C CA . TYR A 1 558 ? -43.165 -45.875 31.368 1.00 32.69 558 TYR A CA 1
ATOM 4090 C C . TYR A 1 558 ? -43.859 -46.286 30.042 1.00 32.69 558 TYR A C 1
ATOM 4092 O O . TYR A 1 558 ? -44.401 -47.380 29.917 1.00 32.69 558 TYR A O 1
ATOM 4100 N N . ARG A 1 559 ? -43.626 -45.497 28.975 1.00 28.89 559 ARG A N 1
ATOM 4101 C CA . ARG A 1 559 ? -43.253 -45.974 27.616 1.00 28.89 559 ARG A CA 1
ATOM 4102 C C . ARG A 1 559 ? -42.899 -44.788 26.703 1.00 28.89 559 ARG A C 1
ATOM 4104 O O . ARG A 1 559 ? -43.766 -44.167 26.104 1.00 28.89 559 ARG A O 1
ATOM 4111 N N . GLY A 1 560 ? -41.607 -44.472 26.603 1.00 32.81 560 GLY A N 1
ATOM 4112 C CA . GLY A 1 560 ? -41.075 -43.502 25.643 1.00 32.81 560 GLY A CA 1
ATOM 4113 C C . GLY A 1 560 ? -40.635 -44.190 24.351 1.00 32.81 560 GLY A C 1
ATOM 4114 O O . GLY A 1 560 ? -39.570 -44.798 24.293 1.00 32.81 560 GLY A O 1
ATOM 4115 N N . SER A 1 561 ? -41.466 -44.120 23.318 1.00 39.06 561 SER A N 1
ATOM 4116 C CA . SER A 1 561 ? -41.167 -44.398 21.903 1.00 39.06 561 SER A CA 1
ATOM 4117 C C . SER A 1 561 ? -42.261 -43.639 21.135 1.00 39.06 561 SER A C 1
ATOM 4119 O O . SER A 1 561 ? -43.415 -43.716 21.534 1.00 39.06 561 SER A O 1
ATOM 4121 N N . TYR A 1 562 ? -42.061 -42.827 20.102 1.00 46.91 562 TYR A N 1
ATOM 4122 C CA . TYR A 1 562 ? -41.109 -42.801 19.002 1.00 46.91 562 TYR A CA 1
ATOM 4123 C C . TYR A 1 562 ? -4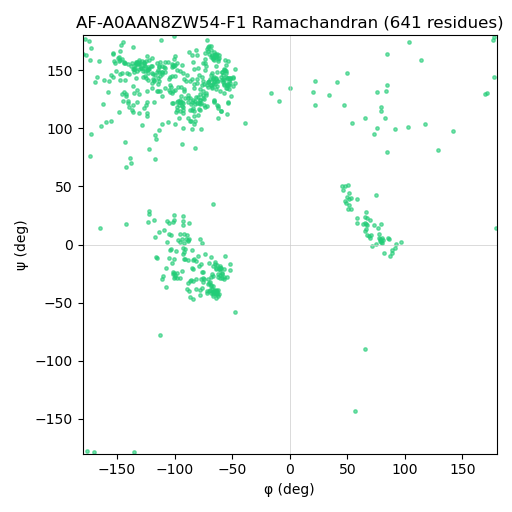1.156 -41.371 18.446 1.00 46.91 562 TYR A C 1
ATOM 4125 O O . TYR A 1 562 ? -42.244 -40.990 18.046 1.00 46.91 562 TYR A O 1
ATOM 4133 N N . LEU A 1 563 ? -40.077 -40.577 18.405 1.00 41.88 563 LEU A N 1
ATOM 4134 C CA . LEU A 1 563 ? -40.052 -39.349 17.570 1.00 41.88 563 LEU A CA 1
ATOM 4135 C C . LEU A 1 563 ? -38.648 -38.737 17.326 1.00 41.88 563 LEU A C 1
ATOM 4137 O O . LEU A 1 563 ? -38.556 -37.618 16.837 1.00 41.88 563 LEU A O 1
ATOM 4141 N N . PHE A 1 564 ? -37.545 -39.449 17.604 1.00 42.38 564 PHE A N 1
ATOM 4142 C CA . PHE A 1 564 ? -36.177 -38.896 17.475 1.00 42.38 564 PHE A CA 1
ATOM 4143 C C . PHE A 1 564 ? -35.221 -39.670 16.544 1.00 42.38 564 PHE A C 1
ATOM 4145 O O . PHE A 1 564 ? -34.010 -39.486 16.610 1.00 42.38 564 PHE A O 1
ATOM 4152 N N . THR A 1 565 ? -35.725 -40.511 15.635 1.00 46.00 565 THR A N 1
ATOM 4153 C CA . THR A 1 565 ? -34.870 -41.304 14.718 1.00 46.00 565 THR A CA 1
ATOM 4154 C C . THR A 1 565 ? -34.816 -40.795 13.270 1.00 46.00 565 THR A C 1
ATOM 4156 O O . THR A 1 565 ? -34.040 -41.321 12.470 1.00 46.00 565 THR A O 1
ATOM 4159 N N . SER A 1 566 ? -35.587 -39.765 12.898 1.00 57.34 566 SER A N 1
ATOM 4160 C CA . SER A 1 566 ? -35.662 -39.307 11.498 1.00 57.34 566 SER A CA 1
ATOM 4161 C C . SER A 1 566 ? -34.586 -38.286 11.106 1.00 57.34 566 SER A C 1
ATOM 4163 O O . SER A 1 566 ? -34.141 -38.289 9.961 1.00 57.34 566 SER A O 1
ATOM 4165 N N . VAL A 1 567 ? -34.120 -37.444 12.034 1.00 56.62 567 VAL A N 1
ATOM 4166 C CA . VAL A 1 567 ? -33.205 -36.331 11.706 1.00 56.62 567 VAL A CA 1
ATOM 4167 C C . VAL A 1 567 ? -31.747 -36.792 11.593 1.00 56.62 567 VAL A C 1
ATOM 4169 O O . VAL A 1 567 ? -31.034 -36.377 10.682 1.00 56.62 567 VAL A O 1
ATOM 4172 N N . THR A 1 568 ? -31.307 -37.722 12.444 1.00 56.53 568 THR A N 1
ATOM 4173 C CA . THR A 1 568 ? -29.943 -38.282 12.397 1.00 56.53 568 THR A CA 1
ATOM 4174 C C . THR A 1 568 ? -29.718 -39.170 11.170 1.00 56.53 568 THR A C 1
ATOM 4176 O O . THR A 1 568 ? -28.636 -39.158 10.583 1.00 56.53 568 THR A O 1
ATOM 4179 N N . SER A 1 569 ? -30.762 -39.870 10.718 1.00 59.56 569 SER A N 1
ATOM 4180 C CA . SER A 1 569 ? -30.727 -40.700 9.508 1.00 59.56 569 SER A CA 1
ATOM 4181 C C . SER A 1 569 ? -30.590 -39.863 8.229 1.00 59.56 569 SER A C 1
ATOM 4183 O O . SER A 1 569 ? -29.893 -40.264 7.300 1.00 59.56 569 SER A O 1
ATOM 4185 N N . LEU A 1 570 ? -31.200 -38.673 8.186 1.00 66.38 570 LEU A N 1
ATOM 4186 C CA . LEU A 1 570 ? -31.139 -37.786 7.019 1.00 66.38 570 LEU A CA 1
ATOM 4187 C C . LEU A 1 570 ? -29.742 -37.175 6.835 1.00 66.38 570 LEU A C 1
ATOM 4189 O O . LEU A 1 570 ? -29.233 -37.109 5.718 1.00 66.38 570 LEU A O 1
ATOM 4193 N N . ILE A 1 571 ? -29.093 -36.797 7.938 1.00 71.25 571 ILE A N 1
ATOM 4194 C CA . ILE A 1 571 ? -27.736 -36.233 7.926 1.00 71.25 571 ILE A CA 1
ATOM 4195 C C . ILE A 1 571 ? -26.715 -37.291 7.483 1.00 71.25 571 ILE A C 1
ATOM 4197 O O . ILE A 1 571 ? -25.858 -37.003 6.649 1.00 71.25 571 ILE A O 1
ATOM 4201 N N . ALA A 1 572 ? -26.847 -38.537 7.948 1.00 70.94 572 ALA A N 1
ATOM 4202 C CA . ALA A 1 572 ? -25.962 -39.630 7.541 1.00 70.94 572 ALA A CA 1
ATOM 4203 C C . ALA A 1 572 ? -26.047 -39.934 6.032 1.00 70.94 572 ALA A C 1
ATOM 4205 O O . ALA A 1 572 ? -25.023 -40.167 5.386 1.00 70.94 572 ALA A O 1
ATOM 4206 N N . VAL A 1 573 ? -27.250 -39.875 5.451 1.00 78.12 573 VAL A N 1
ATOM 4207 C CA . VAL A 1 573 ? -27.455 -40.068 4.006 1.00 78.12 573 VAL A CA 1
ATOM 4208 C C . VAL A 1 573 ? -26.851 -38.914 3.203 1.00 78.12 573 VAL A C 1
ATOM 4210 O O . VAL A 1 573 ? -26.179 -39.158 2.203 1.00 78.12 573 VAL A O 1
ATOM 4213 N N . ILE A 1 574 ? -27.006 -37.667 3.659 1.00 82.62 574 ILE A N 1
ATOM 4214 C CA . ILE A 1 574 ? -26.404 -36.495 3.001 1.00 82.62 574 ILE A CA 1
ATOM 4215 C C . ILE A 1 574 ? -24.871 -36.571 3.045 1.00 82.62 574 ILE A C 1
ATOM 4217 O O . ILE A 1 574 ? -24.213 -36.304 2.037 1.00 82.62 574 ILE A O 1
ATOM 4221 N N . CYS A 1 575 ? -24.284 -36.983 4.171 1.00 77.06 575 CYS A N 1
ATOM 4222 C CA . CYS A 1 575 ? -22.838 -37.182 4.274 1.00 77.06 575 CYS A CA 1
ATOM 4223 C C . CYS A 1 575 ? -22.343 -38.289 3.329 1.00 77.06 575 CYS A C 1
ATOM 4225 O O . CYS A 1 575 ? -21.351 -38.087 2.632 1.00 77.06 575 CYS A O 1
ATOM 4227 N N . LEU A 1 576 ? -23.057 -39.416 3.229 1.00 82.50 576 LEU A N 1
ATOM 4228 C CA . LEU A 1 576 ? -22.714 -40.506 2.306 1.00 82.50 576 LEU A CA 1
ATOM 4229 C C . LEU A 1 576 ? -22.777 -40.078 0.834 1.00 82.50 576 LEU A C 1
ATOM 4231 O O . LEU A 1 576 ? -21.877 -40.408 0.064 1.00 82.50 576 LEU A O 1
ATOM 4235 N N . VAL A 1 577 ? -23.793 -39.304 0.445 1.00 91.19 577 VAL A N 1
ATOM 4236 C CA . VAL A 1 577 ? -23.916 -38.788 -0.928 1.00 91.19 577 VAL A CA 1
ATOM 4237 C C . VAL A 1 577 ? -22.761 -37.845 -1.264 1.00 91.19 577 VAL A C 1
ATOM 4239 O O . VAL A 1 577 ? -22.181 -37.966 -2.341 1.00 91.19 577 VAL A O 1
ATOM 4242 N N . ASN A 1 578 ? -22.372 -36.959 -0.343 1.00 84.19 578 ASN A N 1
ATOM 4243 C CA . ASN A 1 578 ? -21.250 -36.043 -0.562 1.00 84.19 578 ASN A CA 1
ATOM 4244 C C . ASN A 1 578 ? -19.908 -36.780 -0.665 1.00 84.19 578 ASN A C 1
ATOM 4246 O O . ASN A 1 578 ? -19.114 -36.470 -1.550 1.00 84.19 578 ASN A O 1
ATOM 4250 N N . VAL A 1 579 ? -19.669 -37.798 0.169 1.00 89.44 579 VAL A N 1
ATOM 4251 C CA . VAL A 1 579 ? -18.446 -38.618 0.091 1.00 89.44 579 VAL A CA 1
ATOM 4252 C C . VAL A 1 579 ? -18.368 -39.373 -1.241 1.00 89.44 579 VAL A C 1
ATOM 4254 O O . VAL A 1 579 ? -17.304 -39.417 -1.857 1.00 89.44 579 VAL A O 1
ATOM 4257 N N . LEU A 1 580 ? -19.489 -39.908 -1.736 1.00 85.88 580 LEU A N 1
ATOM 4258 C CA . LEU A 1 580 ? -19.542 -40.572 -3.044 1.00 85.88 580 LEU A CA 1
ATOM 4259 C C . LEU A 1 580 ? -19.329 -39.593 -4.209 1.00 85.88 580 LEU A C 1
ATOM 4261 O O . LEU A 1 580 ? -18.632 -39.929 -5.166 1.00 85.88 580 LEU A O 1
ATOM 4265 N N . LEU A 1 581 ? -19.869 -38.374 -4.116 1.00 90.56 581 LEU A N 1
ATOM 4266 C CA . LEU A 1 581 ? -19.663 -37.311 -5.106 1.00 90.56 581 LEU A CA 1
ATOM 4267 C C . LEU A 1 581 ? -18.193 -36.884 -5.173 1.00 90.56 581 LEU A C 1
ATOM 4269 O O . LEU A 1 581 ? -17.619 -36.826 -6.261 1.00 90.56 581 LEU A O 1
ATOM 4273 N N . PHE A 1 582 ? -17.556 -36.667 -4.020 1.00 88.12 582 PHE A N 1
ATOM 4274 C CA . PHE A 1 582 ? -16.129 -36.353 -3.952 1.00 88.12 582 PHE A CA 1
ATOM 4275 C C . PHE A 1 582 ? -15.259 -37.509 -4.458 1.00 88.12 582 PHE A C 1
ATOM 4277 O O . PHE A 1 582 ? -14.309 -37.269 -5.203 1.00 88.12 582 PHE A O 1
ATOM 4284 N N . GLY A 1 583 ? -15.610 -38.758 -4.139 1.00 87.50 583 GLY A N 1
ATOM 4285 C CA . GLY A 1 583 ? -14.927 -39.942 -4.664 1.00 87.50 583 GLY A CA 1
ATOM 4286 C C . GLY A 1 583 ? -15.016 -40.058 -6.189 1.00 87.50 583 GLY A C 1
ATOM 4287 O O . GLY A 1 583 ? -14.012 -40.332 -6.845 1.00 87.50 583 GLY A O 1
ATOM 4288 N N . ALA A 1 584 ? -16.185 -39.783 -6.775 1.00 83.62 584 ALA A N 1
ATOM 4289 C CA . ALA A 1 584 ? -16.380 -39.798 -8.225 1.00 83.62 584 ALA A CA 1
ATOM 4290 C C . ALA A 1 584 ? -15.596 -38.678 -8.928 1.00 83.62 584 ALA A C 1
ATOM 4292 O O . ALA A 1 584 ? -14.947 -38.925 -9.944 1.00 83.62 584 ALA A O 1
ATOM 4293 N N . VAL A 1 585 ? -15.594 -37.463 -8.368 1.00 87.62 585 VAL A N 1
ATOM 4294 C CA . VAL A 1 585 ? -14.791 -36.344 -8.889 1.00 87.62 585 VAL A CA 1
ATOM 4295 C C . VAL A 1 585 ? -13.302 -36.679 -8.819 1.00 87.62 585 VAL A C 1
ATOM 4297 O O . VAL A 1 585 ? -12.583 -36.489 -9.800 1.00 87.62 585 VAL A O 1
ATOM 4300 N N . PHE A 1 586 ? -12.839 -37.245 -7.705 1.00 81.81 586 PHE A N 1
ATOM 4301 C CA . PHE A 1 586 ? -11.446 -37.647 -7.545 1.00 81.81 586 PHE A CA 1
ATOM 4302 C C . PHE A 1 586 ? -11.049 -38.764 -8.523 1.00 81.81 586 PHE A C 1
ATOM 4304 O O . PHE A 1 586 ? -9.977 -38.698 -9.119 1.00 81.81 586 PHE A O 1
ATOM 4311 N N . ALA A 1 587 ? -11.933 -39.734 -8.779 1.00 76.19 587 ALA A N 1
ATOM 4312 C CA . ALA A 1 587 ? -11.714 -40.779 -9.778 1.00 76.19 587 ALA A CA 1
ATOM 4313 C C . ALA A 1 587 ? -11.650 -40.221 -11.212 1.00 76.19 587 ALA A C 1
ATOM 4315 O O . ALA A 1 587 ? -10.783 -40.624 -11.986 1.00 76.19 587 ALA A O 1
ATOM 4316 N N . VAL A 1 588 ? -12.503 -39.251 -11.565 1.00 77.00 588 VAL A N 1
ATOM 4317 C CA . VAL A 1 588 ? -12.459 -38.568 -12.873 1.00 77.00 588 VAL A CA 1
ATOM 4318 C C . VAL A 1 588 ? -11.175 -37.749 -13.026 1.00 77.00 588 VAL A C 1
ATOM 4320 O O . VAL A 1 588 ? -10.560 -37.754 -14.093 1.00 77.00 588 VAL A O 1
ATOM 4323 N N . LEU A 1 589 ? -10.724 -37.082 -11.962 1.00 73.56 589 LEU A N 1
ATOM 4324 C CA . LEU A 1 589 ? -9.468 -36.331 -11.964 1.00 73.56 589 LEU A CA 1
ATOM 4325 C C . LEU A 1 589 ? -8.246 -37.256 -12.043 1.00 73.56 589 LEU A C 1
ATOM 4327 O O . LEU A 1 589 ? -7.326 -36.967 -12.807 1.00 73.56 589 LEU A O 1
ATOM 4331 N N . GLN A 1 590 ? -8.253 -38.402 -11.356 1.00 67.75 590 GLN A N 1
ATOM 4332 C CA . GLN A 1 590 ? -7.200 -39.411 -11.499 1.00 67.75 590 GLN A CA 1
ATOM 4333 C C . GLN A 1 590 ? -7.213 -40.084 -12.880 1.00 67.75 590 GLN A C 1
ATOM 4335 O O . GLN A 1 590 ? -6.147 -40.329 -13.445 1.00 67.75 590 GLN A O 1
ATOM 4340 N N . ALA A 1 591 ? -8.384 -40.316 -13.480 1.00 66.06 591 ALA A N 1
ATOM 4341 C CA . ALA A 1 591 ? -8.499 -40.822 -14.850 1.00 66.06 591 ALA A CA 1
ATOM 4342 C C . ALA A 1 591 ? -7.988 -39.802 -15.887 1.00 66.06 591 ALA A C 1
ATOM 4344 O O . ALA A 1 591 ? -7.341 -40.178 -16.865 1.00 66.06 591 ALA A O 1
ATOM 4345 N N . ARG A 1 592 ? -8.199 -38.501 -15.640 1.00 64.94 592 ARG A N 1
ATOM 4346 C CA . ARG A 1 592 ? -7.648 -37.403 -16.452 1.00 64.94 592 ARG A CA 1
ATOM 4347 C C . ARG A 1 592 ? -6.135 -37.243 -16.266 1.00 64.94 592 ARG A C 1
ATOM 4349 O O . ARG A 1 592 ? -5.442 -36.928 -17.226 1.00 64.94 592 ARG A O 1
ATOM 4356 N N . SER A 1 593 ? -5.628 -37.497 -15.060 1.00 60.59 593 SER A N 1
ATOM 4357 C CA . SER A 1 593 ? -4.197 -37.447 -14.734 1.00 60.59 593 SER A CA 1
ATOM 4358 C C . SER A 1 593 ? -3.408 -38.649 -15.263 1.00 60.59 593 SER A C 1
ATOM 4360 O O . SER A 1 593 ? -2.215 -38.514 -15.512 1.00 60.59 593 SER A O 1
ATOM 4362 N N . SER A 1 594 ? -4.038 -39.818 -15.415 1.00 57.00 594 SER A N 1
ATOM 4363 C CA . SER A 1 594 ? -3.384 -41.062 -15.859 1.00 57.00 594 SER A CA 1
ATOM 4364 C C . SER A 1 594 ? -3.503 -41.329 -17.366 1.00 57.00 594 SER A C 1
ATOM 4366 O O . SER A 1 594 ? -3.005 -42.343 -17.847 1.00 57.00 594 SER A O 1
ATOM 4368 N N . GLY A 1 595 ? -4.133 -40.427 -18.129 1.00 60.38 595 GLY A N 1
ATOM 4369 C CA . GLY A 1 595 ? -4.151 -40.475 -19.596 1.00 60.38 595 GLY A CA 1
ATOM 4370 C C . GLY A 1 595 ? -4.884 -41.675 -20.215 1.00 60.38 595 GLY A C 1
ATOM 4371 O O . GLY A 1 595 ? -4.661 -41.966 -21.386 1.00 60.38 595 GLY A O 1
ATOM 4372 N N . SER A 1 596 ? -5.757 -42.375 -19.477 1.00 56.53 596 SER A N 1
ATOM 4373 C CA . SER A 1 596 ? -6.377 -43.634 -19.940 1.00 56.53 596 SER A CA 1
ATOM 4374 C C . SER A 1 596 ? -7.681 -43.482 -20.741 1.00 56.53 596 SER A C 1
ATOM 4376 O O . SER A 1 596 ? -8.274 -44.481 -21.146 1.00 56.53 596 SER A O 1
ATOM 4378 N N . LEU A 1 597 ? -8.130 -42.255 -21.029 1.00 43.56 597 LEU A N 1
ATOM 4379 C CA . LEU A 1 597 ? -9.336 -41.998 -21.824 1.00 43.56 597 LEU A CA 1
ATOM 4380 C C . LEU A 1 597 ? -8.992 -41.277 -23.135 1.00 43.56 597 LEU A C 1
ATOM 4382 O O . LEU A 1 597 ? -8.996 -40.050 -23.216 1.00 43.56 597 LEU A O 1
ATOM 4386 N N . CYS A 1 598 ? -8.737 -42.055 -24.191 1.00 43.59 598 CYS A N 1
ATOM 4387 C CA . CYS A 1 598 ? -8.743 -41.564 -25.568 1.00 43.59 598 CYS A CA 1
ATOM 4388 C C . CYS A 1 598 ? -10.191 -41.396 -26.040 1.00 43.59 598 CYS A C 1
ATOM 4390 O O . CYS A 1 598 ? -10.828 -42.360 -26.460 1.00 43.59 598 CYS A O 1
ATOM 4392 N N . TRP A 1 599 ? -10.715 -40.173 -26.005 1.00 40.88 599 TRP A N 1
ATOM 4393 C CA . TRP A 1 599 ? -11.860 -39.809 -26.837 1.00 40.88 599 TRP A CA 1
ATOM 4394 C C . TRP A 1 599 ? -11.350 -39.051 -28.058 1.00 40.88 599 TRP A C 1
ATOM 4396 O O . TRP A 1 599 ? -10.990 -37.878 -27.974 1.00 40.88 599 TRP A O 1
ATOM 4406 N N . SER A 1 600 ? -11.323 -39.747 -29.197 1.00 41.66 600 SER A N 1
ATOM 4407 C CA . SER A 1 600 ? -11.309 -39.099 -30.505 1.00 41.66 600 SER A CA 1
ATOM 4408 C C . SER A 1 600 ? -12.613 -38.315 -30.651 1.00 41.66 600 SER A C 1
ATOM 4410 O O . SER A 1 600 ? -13.699 -38.893 -30.579 1.00 41.66 600 SER A O 1
ATOM 4412 N N . ARG A 1 601 ? -12.519 -36.997 -30.835 1.00 39.56 601 ARG A N 1
ATOM 4413 C CA . ARG A 1 601 ? -13.615 -36.201 -31.391 1.00 39.56 601 ARG A CA 1
ATOM 4414 C C . ARG A 1 601 ? -13.151 -35.600 -32.703 1.00 39.56 601 ARG A C 1
ATOM 4416 O O . ARG A 1 601 ? -12.560 -34.525 -32.738 1.00 39.56 601 ARG A O 1
ATOM 4423 N N . ASP A 1 602 ? -13.473 -36.327 -33.765 1.00 31.81 602 ASP A N 1
ATOM 4424 C CA . ASP A 1 602 ? -13.648 -35.787 -35.103 1.00 31.81 602 ASP A CA 1
ATOM 4425 C C . ASP A 1 602 ? -14.651 -34.629 -35.061 1.00 31.81 602 ASP A C 1
ATOM 4427 O O . ASP A 1 602 ? -15.809 -34.803 -34.670 1.00 31.81 602 ASP A O 1
ATOM 4431 N N . TYR A 1 603 ? -14.223 -33.450 -35.508 1.00 36.28 603 TYR A N 1
ATOM 4432 C CA . TYR A 1 603 ? -15.136 -32.415 -35.974 1.00 36.28 603 TYR A CA 1
ATOM 4433 C C . TYR A 1 603 ? -14.972 -32.254 -37.481 1.00 36.28 603 TYR A C 1
ATOM 4435 O O . TYR A 1 603 ? -14.009 -31.683 -37.986 1.00 36.28 603 TYR A O 1
ATOM 4443 N N . SER A 1 604 ? -15.956 -32.810 -38.186 1.00 32.50 604 SER A N 1
ATOM 4444 C CA . SER A 1 604 ? -16.155 -32.708 -39.624 1.00 32.50 604 SER A CA 1
ATOM 4445 C C . SER A 1 604 ? -16.476 -31.265 -40.026 1.00 32.50 604 SER A C 1
ATOM 4447 O O . SER A 1 604 ? -17.441 -30.667 -39.549 1.00 32.50 604 SER A O 1
ATOM 4449 N N . TYR A 1 605 ? -15.674 -30.720 -40.940 1.00 31.05 605 TYR A N 1
ATOM 4450 C CA . TYR A 1 605 ? -15.977 -29.509 -41.694 1.00 31.05 605 TYR A CA 1
ATOM 4451 C C . TYR A 1 605 ? -17.050 -29.824 -42.745 1.00 31.05 605 TYR A C 1
ATOM 4453 O O . TYR A 1 605 ? -16.815 -30.620 -43.657 1.00 31.05 605 TYR A O 1
ATOM 4461 N N . ARG A 1 606 ? -18.216 -29.171 -42.665 1.00 30.33 606 ARG A N 1
ATOM 4462 C CA . ARG A 1 606 ? -19.170 -29.125 -43.781 1.00 30.33 606 ARG A CA 1
ATOM 4463 C C . ARG A 1 606 ? -19.584 -27.688 -44.084 1.00 30.33 606 ARG A C 1
ATOM 4465 O O . ARG A 1 606 ? -20.386 -27.078 -43.390 1.00 30.33 606 ARG A O 1
ATOM 4472 N N . SER A 1 607 ? -18.974 -27.194 -45.155 1.00 31.42 607 SER A N 1
ATOM 4473 C CA . SER A 1 607 ? -19.374 -26.055 -45.977 1.00 31.42 607 SER A CA 1
ATOM 4474 C C . SER A 1 607 ? -20.856 -26.107 -46.360 1.00 31.42 607 SER A C 1
ATOM 4476 O O . SER A 1 607 ? -21.344 -27.160 -46.772 1.00 31.42 607 SER A O 1
ATOM 4478 N N . LEU A 1 608 ? -21.529 -24.955 -46.312 1.00 32.28 608 LEU A N 1
ATOM 4479 C CA . LEU A 1 608 ? -22.700 -24.666 -47.137 1.00 32.28 608 LEU A CA 1
ATOM 4480 C C . LEU A 1 608 ? -22.638 -23.211 -47.617 1.00 32.28 608 LEU A C 1
ATOM 4482 O O . LEU A 1 608 ? -22.502 -22.265 -46.845 1.00 32.28 608 LEU A O 1
ATOM 4486 N N . LYS A 1 609 ? -22.688 -23.093 -48.942 1.00 31.16 609 LYS A N 1
ATOM 4487 C CA . LYS A 1 609 ? -22.557 -21.907 -49.784 1.00 31.16 609 LYS A CA 1
ATOM 4488 C C . LYS A 1 609 ? -23.964 -21.535 -50.287 1.00 31.16 609 LYS A C 1
ATOM 4490 O O . LYS A 1 609 ? -24.672 -22.424 -50.738 1.00 31.16 609 LYS A O 1
ATOM 4495 N N . SER A 1 610 ? -24.315 -20.248 -50.187 1.00 31.61 610 SER A N 1
ATOM 4496 C CA . SER A 1 610 ? -25.332 -19.445 -50.916 1.00 31.61 610 SER A CA 1
ATOM 4497 C C . SER A 1 610 ? -26.675 -20.059 -51.381 1.00 31.61 610 SER A C 1
ATOM 4499 O O . SER A 1 610 ? -26.669 -20.954 -52.221 1.00 31.61 610 SER A O 1
ATOM 4501 N N . ALA A 1 611 ? -27.807 -19.409 -51.047 1.00 29.53 611 ALA A N 1
ATOM 4502 C CA . ALA A 1 611 ? -28.563 -18.516 -51.964 1.00 29.53 611 ALA A CA 1
ATOM 4503 C C . ALA A 1 611 ? -29.945 -18.057 -51.406 1.00 29.53 611 ALA A C 1
ATOM 4505 O O . ALA A 1 611 ? -30.743 -18.903 -51.027 1.00 29.53 611 ALA A O 1
ATOM 4506 N N . ASN A 1 612 ? -30.182 -16.727 -51.460 1.00 28.28 612 ASN A N 1
ATOM 4507 C CA . ASN A 1 612 ? -31.414 -15.933 -51.744 1.00 28.28 612 ASN A CA 1
ATOM 4508 C C . ASN A 1 612 ? -32.767 -16.205 -51.032 1.00 28.28 612 ASN A C 1
ATOM 4510 O O . ASN A 1 612 ? -33.145 -17.348 -50.851 1.00 28.28 612 ASN A O 1
ATOM 4514 N N . MET A 1 613 ? -33.665 -15.240 -50.755 1.00 26.92 613 MET A N 1
ATOM 4515 C CA . MET A 1 613 ? -33.740 -13.757 -50.788 1.00 26.92 613 MET A CA 1
ATOM 4516 C C . MET A 1 613 ? -35.138 -13.338 -50.238 1.00 26.92 613 MET A C 1
ATOM 4518 O O . MET A 1 613 ? -36.060 -14.148 -50.284 1.00 26.92 613 MET A O 1
ATOM 4522 N N . THR A 1 614 ? -35.298 -12.056 -49.854 1.00 26.67 614 THR A N 1
ATOM 4523 C CA . THR A 1 614 ? -36.529 -11.276 -49.504 1.00 26.67 614 THR A CA 1
ATOM 4524 C C . THR A 1 614 ? -37.048 -11.429 -48.056 1.00 26.67 614 THR A C 1
ATOM 4526 O O . THR A 1 614 ? -37.125 -12.539 -47.560 1.00 26.67 614 THR A O 1
ATOM 4529 N N . GLU A 1 615 ? -37.380 -10.383 -47.279 1.00 27.98 615 GLU A N 1
ATOM 4530 C CA . GLU A 1 615 ? -37.781 -9.001 -47.594 1.00 27.98 615 GLU A CA 1
ATOM 4531 C C . GLU A 1 615 ? -37.612 -8.034 -46.376 1.00 27.98 615 GLU A C 1
ATOM 4533 O O . GLU A 1 615 ? -37.897 -8.444 -45.259 1.00 27.98 615 GLU A O 1
ATOM 4538 N N . LYS A 1 616 ? -37.170 -6.781 -46.651 1.00 25.81 616 LYS A N 1
ATOM 4539 C CA . LYS A 1 616 ? -37.387 -5.436 -46.014 1.00 25.81 616 LYS A CA 1
ATOM 4540 C C . LYS A 1 616 ? -37.399 -5.287 -44.465 1.00 25.81 616 LYS A C 1
ATOM 4542 O O . LYS A 1 616 ? -38.004 -6.067 -43.758 1.00 25.81 616 LYS A O 1
ATOM 4547 N N . VAL A 1 617 ? -36.828 -4.244 -43.842 1.00 25.48 617 VAL A N 1
ATOM 4548 C CA . VAL A 1 617 ? -37.020 -2.792 -44.066 1.00 25.48 617 VAL A CA 1
ATOM 4549 C C . VAL A 1 617 ? -35.809 -1.973 -43.566 1.00 25.48 617 VAL A C 1
ATOM 4551 O O . VAL A 1 617 ? -35.236 -2.241 -42.517 1.00 25.48 617 VAL A O 1
ATOM 4554 N N . SER A 1 618 ? -35.506 -0.956 -44.372 1.00 26.02 618 SER A N 1
ATOM 4555 C CA . SER A 1 618 ? -34.675 0.252 -44.290 1.00 26.02 618 SER A CA 1
ATOM 4556 C C . SER A 1 618 ? -34.174 0.812 -42.945 1.00 26.02 618 SER A C 1
ATOM 4558 O O . SER A 1 618 ? -34.955 1.167 -42.067 1.00 26.02 618 SER A O 1
ATOM 4560 N N . LEU A 1 619 ? -32.861 1.083 -42.910 1.00 25.70 619 LEU A N 1
ATOM 4561 C CA . LEU A 1 619 ? -32.222 2.147 -42.127 1.00 25.70 619 LEU A CA 1
ATOM 4562 C C . LEU A 1 619 ? -32.043 3.377 -43.028 1.00 25.70 619 LEU A C 1
ATOM 4564 O O . LEU A 1 619 ? -31.401 3.289 -44.076 1.00 25.70 619 LEU A O 1
ATOM 4568 N N . THR A 1 620 ? -32.602 4.511 -42.619 1.00 26.58 620 THR A N 1
ATOM 4569 C CA . THR A 1 620 ? -32.426 5.809 -43.279 1.00 26.58 620 THR A CA 1
ATOM 4570 C C . THR A 1 620 ? -31.307 6.585 -42.588 1.00 26.58 620 THR A C 1
ATOM 4572 O O . THR A 1 620 ? -31.372 6.855 -41.392 1.00 26.58 620 THR A O 1
ATOM 4575 N N . LEU A 1 621 ? -30.295 6.947 -43.371 1.00 30.80 621 LEU A N 1
ATOM 4576 C CA . LEU A 1 621 ? -29.221 7.891 -43.066 1.00 30.80 621 LEU A CA 1
ATOM 4577 C C . LEU A 1 621 ? -29.420 9.094 -43.993 1.00 30.80 621 LEU A C 1
ATOM 4579 O O . LEU A 1 621 ? -29.614 8.881 -45.188 1.00 30.80 621 LEU A O 1
ATOM 4583 N N . MET A 1 622 ? -29.374 10.319 -43.467 1.00 26.92 622 MET A N 1
ATOM 4584 C CA . MET A 1 622 ? -29.315 11.586 -44.219 1.00 26.92 622 MET A CA 1
ATOM 4585 C C . MET A 1 622 ? -28.923 12.741 -43.254 1.00 26.92 622 MET A C 1
ATOM 4587 O O . MET A 1 622 ? -29.086 12.564 -42.048 1.00 26.92 622 MET A O 1
ATOM 4591 N N . PRO A 1 623 ? -28.375 13.886 -43.721 1.00 30.89 623 PRO A N 1
ATOM 4592 C CA . PRO A 1 623 ? -26.942 14.039 -44.002 1.00 30.89 623 PRO A CA 1
ATOM 4593 C C . PRO A 1 623 ? -26.326 15.366 -43.473 1.00 30.89 623 PRO A C 1
ATOM 4595 O O . PRO A 1 623 ? -26.987 16.193 -42.854 1.00 30.89 623 PRO A O 1
ATOM 4598 N N . TYR A 1 624 ? -25.032 15.524 -43.763 1.00 24.94 624 TYR A N 1
ATOM 4599 C CA . TYR A 1 624 ? -24.192 16.734 -43.744 1.00 24.94 624 TYR A CA 1
ATOM 4600 C C . TYR A 1 624 ? -24.801 17.947 -44.486 1.00 24.94 624 TYR A C 1
ATOM 4602 O O . TYR A 1 624 ? -25.355 17.753 -45.568 1.00 24.94 624 TYR A O 1
ATOM 4610 N N . ILE A 1 625 ? -24.580 19.171 -43.975 1.00 26.28 625 ILE A N 1
ATOM 4611 C CA . ILE A 1 625 ? -24.620 20.455 -44.715 1.00 26.28 625 ILE A CA 1
ATOM 4612 C C . ILE A 1 625 ? -23.497 21.370 -44.171 1.00 26.28 625 ILE A C 1
ATOM 4614 O O . ILE A 1 625 ? -23.378 21.536 -42.958 1.00 26.28 625 ILE A O 1
ATOM 4618 N N . GLU A 1 626 ? -22.669 21.903 -45.076 1.00 28.50 626 GLU A N 1
ATOM 4619 C CA . GLU A 1 626 ? -21.704 23.006 -44.886 1.00 28.50 626 GLU A CA 1
ATOM 4620 C C . GLU A 1 626 ? -22.420 24.363 -45.016 1.00 28.50 626 GLU A C 1
ATOM 4622 O O . GLU A 1 626 ? -23.371 24.426 -45.787 1.00 28.50 626 GLU A O 1
ATOM 4627 N N . GLU A 1 627 ? -21.954 25.429 -44.345 1.00 26.20 627 GLU A N 1
ATOM 4628 C CA . GLU A 1 627 ? -21.887 26.797 -44.914 1.00 26.20 627 GLU A CA 1
ATOM 4629 C C . GLU A 1 627 ? -21.155 27.810 -43.997 1.00 26.20 627 GLU A C 1
ATOM 4631 O O . GLU A 1 627 ? -20.964 27.574 -42.803 1.00 26.20 627 GLU A O 1
ATOM 4636 N N . GLU A 1 628 ? -20.693 28.887 -44.640 1.00 26.27 628 GLU A N 1
ATOM 4637 C CA . GLU A 1 628 ? -19.576 29.806 -44.361 1.00 26.27 628 GLU A CA 1
ATOM 4638 C C . GLU A 1 628 ? -19.866 31.022 -43.440 1.00 26.27 628 GLU A C 1
ATOM 4640 O O . GLU A 1 628 ? -21.010 31.386 -43.189 1.00 26.27 628 GLU A O 1
ATOM 4645 N N . ASP A 1 629 ? -18.760 31.637 -42.985 1.00 26.73 629 ASP A N 1
ATOM 4646 C CA . ASP A 1 629 ? -18.452 33.046 -42.645 1.00 26.73 629 ASP A CA 1
ATOM 4647 C C . ASP A 1 629 ? -19.558 34.086 -42.339 1.00 26.73 629 ASP A C 1
ATOM 4649 O O . ASP A 1 629 ? -20.396 34.396 -43.180 1.00 26.73 629 ASP A O 1
ATOM 4653 N N . SER A 1 630 ? -19.387 34.818 -41.221 1.00 27.31 630 SER A N 1
ATOM 4654 C CA . SER A 1 630 ? -19.474 36.298 -41.197 1.00 27.31 630 SER A CA 1
ATOM 4655 C C . SER A 1 630 ? -18.990 36.918 -39.871 1.00 27.31 630 SER A C 1
ATOM 4657 O O . SER A 1 630 ? -19.295 36.421 -38.787 1.00 27.31 630 SER A O 1
ATOM 4659 N N . GLU A 1 631 ? -18.267 38.031 -40.005 1.00 30.19 631 GLU A N 1
ATOM 4660 C CA . GLU A 1 631 ? -17.695 38.951 -39.008 1.00 30.19 631 GLU A CA 1
ATOM 4661 C C . GLU A 1 631 ? -18.742 39.600 -38.067 1.00 30.19 631 GLU A C 1
ATOM 4663 O O . GLU A 1 631 ? -19.866 39.845 -38.489 1.00 30.19 631 GLU A O 1
ATOM 4668 N N . ASP A 1 632 ? -18.390 39.899 -36.803 1.00 28.16 632 ASP A N 1
ATOM 4669 C CA . ASP A 1 632 ? -18.250 41.285 -36.296 1.00 28.16 632 ASP A CA 1
ATOM 4670 C C . ASP A 1 632 ? -18.090 41.407 -34.758 1.00 28.16 632 ASP A C 1
ATOM 4672 O O . ASP A 1 632 ? -18.841 40.867 -33.951 1.00 28.16 632 ASP A O 1
ATOM 4676 N N . GLU A 1 633 ? -17.055 42.173 -34.417 1.00 31.48 633 GLU A N 1
ATOM 4677 C CA . GLU A 1 633 ? -16.808 43.107 -33.310 1.00 31.48 633 GLU A CA 1
ATOM 4678 C C . GLU A 1 633 ? -17.549 43.114 -31.942 1.00 31.48 633 GLU A C 1
ATOM 4680 O O . GLU A 1 633 ? -18.767 43.200 -31.821 1.00 31.48 633 GLU A O 1
ATOM 4685 N N . ARG A 1 634 ? -16.687 43.387 -30.939 1.00 30.56 634 ARG A N 1
ATOM 4686 C CA . ARG A 1 634 ? -16.800 44.360 -29.822 1.00 30.56 634 ARG A CA 1
ATOM 4687 C C . ARG A 1 634 ? -17.173 43.880 -28.404 1.00 30.56 634 ARG A C 1
ATOM 4689 O O . ARG A 1 634 ? -18.326 43.799 -28.010 1.00 30.56 634 ARG A O 1
ATOM 4696 N N . GLU A 1 635 ? -16.093 43.797 -27.617 1.00 31.19 635 GLU A N 1
ATOM 4697 C CA . GLU A 1 635 ? -15.791 44.617 -26.424 1.00 31.19 635 GLU A CA 1
ATOM 4698 C C . GLU A 1 635 ? -16.493 44.390 -25.067 1.00 31.19 635 GLU A C 1
ATOM 4700 O O . GLU A 1 635 ? -17.705 44.521 -24.927 1.00 31.19 635 GLU A O 1
ATOM 4705 N N . ARG A 1 636 ? -15.601 44.336 -24.053 1.00 31.41 636 ARG A N 1
ATOM 4706 C CA . ARG A 1 636 ? -15.724 44.711 -22.626 1.00 31.41 636 ARG A CA 1
ATOM 4707 C C . ARG A 1 636 ? -16.315 43.674 -21.660 1.00 31.41 636 ARG A C 1
ATOM 4709 O O . ARG A 1 636 ? -17.356 43.100 -21.919 1.00 31.41 636 ARG A O 1
ATOM 4716 N N . ASP A 1 637 ? -15.789 43.454 -20.455 1.00 29.02 637 ASP A N 1
ATOM 4717 C CA . ASP A 1 637 ? -14.543 43.827 -19.770 1.00 29.02 637 ASP A CA 1
ATOM 4718 C C . ASP A 1 637 ? -14.599 43.198 -18.350 1.00 29.02 637 ASP A C 1
ATOM 4720 O O . ASP A 1 637 ? -15.689 42.917 -17.853 1.00 29.02 637 ASP A O 1
ATOM 4724 N N . ILE A 1 638 ? -13.443 43.118 -17.675 1.00 30.38 638 ILE A N 1
ATOM 4725 C CA . ILE A 1 638 ? -13.258 43.214 -16.201 1.00 30.38 638 ILE A CA 1
ATOM 4726 C C . ILE A 1 638 ? -13.291 41.926 -15.320 1.00 30.38 638 ILE A C 1
ATOM 4728 O O . ILE A 1 638 ? -14.315 41.474 -14.820 1.00 30.38 638 ILE A O 1
ATOM 4732 N N . LEU A 1 639 ? -12.055 41.481 -15.015 1.00 27.16 639 LEU A N 1
ATOM 4733 C CA . LEU A 1 639 ? -11.385 41.379 -13.689 1.00 27.16 639 LEU A CA 1
ATOM 4734 C C . LEU A 1 639 ? -10.954 40.003 -13.137 1.00 27.16 639 LEU A C 1
ATOM 4736 O O . LEU A 1 639 ? -11.717 39.251 -12.545 1.00 27.16 639 LEU A O 1
ATOM 4740 N N . TYR A 1 640 ? -9.636 39.796 -13.246 1.00 24.48 640 TYR A N 1
ATOM 4741 C CA . TYR A 1 640 ? -8.677 39.255 -12.270 1.00 24.48 640 TYR A CA 1
ATOM 4742 C C . TYR A 1 640 ? -9.199 38.831 -10.878 1.00 24.48 640 TYR A C 1
ATOM 4744 O O . TYR A 1 640 ? -9.722 39.653 -10.138 1.00 24.48 640 TYR A O 1
ATOM 4752 N N . MET A 1 641 ? -8.778 37.658 -10.392 1.00 26.98 641 MET A N 1
ATOM 4753 C CA . MET A 1 641 ? -7.493 37.537 -9.688 1.00 26.98 641 MET A CA 1
ATOM 4754 C C . MET A 1 641 ? -7.076 36.078 -9.486 1.00 26.98 641 MET A C 1
ATOM 4756 O O . MET A 1 641 ? -7.876 35.177 -9.266 1.00 26.98 641 MET A O 1
ATOM 4760 N N . LYS A 1 642 ? -5.762 35.913 -9.586 1.00 28.86 642 LYS A N 1
ATOM 4761 C CA . LYS A 1 642 ? -4.949 34.725 -9.393 1.00 28.86 642 LYS A CA 1
ATOM 4762 C C . LYS A 1 642 ? -4.440 34.727 -7.954 1.00 28.86 642 LYS A C 1
ATOM 4764 O O . LYS A 1 642 ? -3.899 35.748 -7.539 1.00 28.86 642 LYS A O 1
ATOM 4769 N N . THR A 1 643 ? -4.501 33.582 -7.292 1.00 36.44 643 THR A N 1
ATOM 4770 C CA . THR A 1 643 ? -3.409 33.047 -6.464 1.00 36.44 643 THR A CA 1
ATOM 4771 C C . THR A 1 643 ? -3.459 31.544 -6.552 1.00 36.44 643 THR A C 1
ATOM 4773 O O . THR A 1 643 ? -4.555 31.009 -6.273 1.00 36.44 643 THR A O 1
#